Protein AF-A0A2V7XDQ6-F1 (afdb_monomer_lite)

Secondary structure (DSSP, 8-state):
-PPPEEEEETTEEEEEEET--PPTT-PPPPPPTTEEEEEEE--TTEEEEEEEESS--EEEEEEETTEEEEEEE------------S-PPPPP---------PPP-----PPPPPPPPP----------------------------------------------------------------------------EE--SSSHHHHHTTTSPPPSS----------TTS--------SEEETTEEEEEEEEEEEEEEEE--SSSSS-EEEEEEEEEEEEEEE-TTTSTTT-EEEEEE--BEEES-S-SGGGSPBEEEEEEEEEEETTTEEEEEEEEEEEESS-GGGT-TT-----S---EEEEEEEEEEEEE-SSSEEEEEEEEEEEEEE-TT-SS--EEEEEEEEEEEEEEETTEEEEEEEEEEEEPPPSS-GGG-EEEEEEEEEEEEEEETTEEEEEEEEEEEEE-TTPPTT-SEEEEEEEEEEEEEEEETTEEE--EEEEEEEE--STT-SEEEEEEEE-EEEEEEGGGEEEEEEEEEEEEEEEEEPTT-SSEEEEEEEEEEEEEEEEEETTEEEEEEEEEEEEEESSTTT-EEEEEEEEEEEEES-SS-TT-----

Structure (mmCIF, N/CA/C/O backbone):
data_AF-A0A2V7XDQ6-F1
#
_entry.id   AF-A0A2V7XDQ6-F1
#
loop_
_atom_site.group_PDB
_atom_site.id
_atom_site.type_symbol
_atom_site.label_atom_id
_atom_site.label_alt_id
_atom_site.label_comp_id
_atom_site.label_asym_id
_atom_site.label_entity_id
_atom_site.label_seq_id
_atom_site.pdbx_PDB_ins_code
_atom_site.Cartn_x
_atom_site.Cartn_y
_atom_site.Cartn_z
_atom_site.occupancy
_atom_site.B_iso_or_equiv
_atom_site.auth_seq_id
_atom_site.auth_comp_id
_atom_site.auth_asym_id
_atom_site.auth_atom_id
_atom_site.pdbx_PDB_model_num
ATOM 1 N N . PRO A 1 1 ? -49.360 5.077 30.396 1.00 65.75 1 PRO A N 1
ATOM 2 C CA . PRO A 1 1 ? -48.211 4.943 31.321 1.00 65.75 1 PRO A CA 1
ATOM 3 C C . PRO A 1 1 ? -47.723 6.312 31.813 1.00 65.75 1 PRO A C 1
ATOM 5 O O . PRO A 1 1 ? -47.630 7.246 31.022 1.00 65.75 1 PRO A O 1
ATOM 8 N N . THR A 1 2 ? -47.423 6.435 33.104 1.00 77.88 2 THR A N 1
ATOM 9 C CA . THR A 1 2 ? -46.749 7.624 33.648 1.00 77.88 2 THR A CA 1
ATOM 10 C C . THR A 1 2 ? -45.331 7.703 33.061 1.00 77.88 2 THR A C 1
ATOM 12 O O . THR A 1 2 ? -44.675 6.660 32.987 1.00 77.88 2 THR A O 1
ATOM 15 N N . PRO A 1 3 ? -44.841 8.877 32.620 1.00 84.81 3 PRO A N 1
ATOM 16 C CA . PRO A 1 3 ? -43.465 9.006 32.151 1.00 84.81 3 PRO A CA 1
ATOM 17 C C . PRO A 1 3 ? -42.474 8.685 33.275 1.00 84.81 3 PRO A C 1
ATOM 19 O O . PRO A 1 3 ? -42.760 8.890 34.459 1.00 84.81 3 PRO A O 1
ATOM 22 N N . ALA A 1 4 ? -41.304 8.177 32.895 1.00 86.00 4 ALA A N 1
ATOM 23 C CA . ALA A 1 4 ? -40.208 7.988 33.834 1.00 86.00 4 ALA A CA 1
ATOM 24 C C . ALA A 1 4 ? -39.554 9.340 34.150 1.00 86.00 4 ALA A C 1
ATOM 26 O O . ALA A 1 4 ? -39.622 10.274 33.349 1.00 86.00 4 ALA A O 1
ATOM 27 N N . ARG A 1 5 ? -38.899 9.456 35.309 1.00 89.44 5 ARG A N 1
ATOM 28 C CA . ARG A 1 5 ? -38.164 10.676 35.681 1.00 89.44 5 ARG A CA 1
ATOM 29 C C . ARG A 1 5 ? -36.817 10.349 36.310 1.00 89.44 5 ARG A C 1
ATOM 31 O O . ARG A 1 5 ? -36.687 9.339 36.997 1.00 89.44 5 ARG A O 1
ATOM 38 N N . VAL A 1 6 ? -35.833 11.217 36.088 1.00 90.12 6 VAL A N 1
ATOM 39 C CA . VAL A 1 6 ? -34.512 11.145 36.724 1.00 90.12 6 VAL A CA 1
ATOM 40 C C . VAL A 1 6 ? -34.361 12.330 37.673 1.00 90.12 6 VAL A C 1
ATOM 42 O O . VAL A 1 6 ? -34.533 13.481 37.283 1.00 90.12 6 VAL A O 1
ATOM 45 N N . GLU A 1 7 ? -34.036 12.040 38.926 1.00 91.75 7 GLU A N 1
ATOM 46 C CA . GLU A 1 7 ? -33.748 13.016 39.975 1.00 91.75 7 GLU A CA 1
ATOM 47 C C . GLU A 1 7 ? -32.233 12.992 40.251 1.00 91.75 7 GLU A C 1
ATOM 49 O O . GLU A 1 7 ? -31.678 11.942 40.575 1.00 91.75 7 GLU A O 1
ATOM 54 N N . ARG A 1 8 ? -31.531 14.126 40.107 1.00 88.00 8 ARG A N 1
ATOM 55 C CA . ARG A 1 8 ? -30.073 14.219 40.343 1.00 88.00 8 ARG A CA 1
ATOM 56 C C . ARG A 1 8 ? -29.788 14.774 41.736 1.00 88.00 8 ARG A C 1
ATOM 58 O O . ARG A 1 8 ? -30.203 15.883 42.052 1.00 88.00 8 ARG A O 1
ATOM 65 N N . SER A 1 9 ? -29.016 14.037 42.532 1.00 88.62 9 SER A N 1
ATOM 66 C CA . SER A 1 9 ? -28.544 14.445 43.858 1.00 88.62 9 SER A CA 1
ATOM 67 C C . SER A 1 9 ? -27.022 14.295 43.944 1.00 88.62 9 SER A C 1
ATOM 69 O O . SER A 1 9 ? -26.481 13.245 44.294 1.00 88.62 9 SER A O 1
ATOM 71 N N . GLY A 1 10 ? -26.299 15.347 43.548 1.00 90.44 10 GLY A N 1
ATOM 72 C CA . GLY A 1 10 ? -24.833 15.365 43.526 1.00 90.44 10 GLY A CA 1
ATOM 73 C C . GLY A 1 10 ? -24.235 14.335 42.559 1.00 90.44 10 GLY A C 1
ATOM 74 O O . GLY A 1 10 ? -24.161 14.585 41.356 1.00 90.44 10 GLY A O 1
ATOM 75 N N . ARG A 1 11 ? -23.786 13.191 43.098 1.00 90.94 11 ARG A N 1
ATOM 76 C CA . ARG A 1 11 ? -23.271 12.044 42.322 1.00 90.94 11 ARG A CA 1
ATOM 77 C C . ARG A 1 11 ? -24.310 10.944 42.077 1.00 90.94 11 ARG A C 1
ATOM 79 O O . ARG A 1 11 ? -24.023 10.028 41.319 1.00 90.94 11 ARG A O 1
ATOM 86 N N . ASP A 1 12 ? -25.478 11.003 42.710 1.00 92.06 12 ASP A N 1
ATOM 87 C CA . ASP A 1 12 ? -26.557 10.038 42.495 1.00 92.06 12 ASP A CA 1
ATOM 88 C C . ASP A 1 12 ? -27.507 10.518 41.386 1.00 92.06 12 ASP A C 1
ATOM 90 O O . ASP A 1 12 ? -28.007 11.644 41.433 1.00 92.06 12 ASP A O 1
ATOM 94 N N . LEU A 1 13 ? -27.800 9.646 40.422 1.00 92.00 13 LEU A N 1
ATOM 95 C CA . LEU A 1 13 ? -28.956 9.738 39.532 1.00 92.00 13 LEU A CA 1
ATOM 96 C C . LEU A 1 13 ? -29.995 8.716 40.006 1.00 92.00 13 LEU A C 1
ATOM 98 O O . LEU A 1 13 ? -29.758 7.509 39.957 1.00 92.00 13 LEU A O 1
ATOM 102 N N . LEU A 1 14 ? -31.141 9.191 40.489 1.00 93.00 14 LEU A N 1
ATOM 103 C CA . LEU A 1 14 ? -32.264 8.361 40.908 1.00 93.00 14 LEU A CA 1
ATOM 104 C C . LEU A 1 14 ? -33.310 8.327 39.793 1.00 93.00 14 LEU A C 1
ATOM 106 O O . LEU A 1 14 ? -34.072 9.269 39.592 1.00 93.00 14 LEU A O 1
ATOM 110 N N . LEU A 1 15 ? -33.336 7.219 39.069 1.00 92.44 15 LEU A N 1
ATOM 111 C CA . LEU A 1 15 ? -34.284 6.927 38.009 1.00 92.44 15 LEU A CA 1
ATOM 112 C C . LEU A 1 15 ? -35.535 6.266 38.608 1.00 92.44 15 LEU A C 1
ATOM 114 O O . LEU A 1 15 ? -35.462 5.170 39.165 1.00 92.44 15 LEU A O 1
ATOM 118 N N . VAL A 1 16 ? -36.683 6.933 38.496 1.00 92.94 16 VAL A N 1
ATOM 119 C CA . VAL A 1 16 ? -37.981 6.482 39.016 1.00 92.94 16 VAL A CA 1
ATOM 120 C C . VAL A 1 16 ? -38.856 5.996 37.859 1.00 92.94 16 VAL A C 1
ATOM 122 O O . VAL A 1 16 ? -39.081 6.729 36.893 1.00 92.94 16 VAL A O 1
ATOM 125 N N . LEU A 1 17 ? -39.362 4.766 37.980 1.00 91.88 17 LEU A N 1
ATOM 126 C CA . LEU A 1 17 ? -40.203 4.062 37.008 1.00 91.88 17 LEU A CA 1
ATOM 127 C C . LEU A 1 17 ? -41.603 3.819 37.607 1.00 91.88 17 LEU A C 1
ATOM 129 O O . LEU A 1 17 ? -41.818 2.788 38.254 1.00 91.88 17 LEU A O 1
ATOM 133 N N . PRO A 1 18 ? -42.566 4.748 37.443 1.00 90.62 18 PRO A N 1
ATOM 134 C CA . PRO A 1 18 ? -43.809 4.682 38.201 1.00 90.62 18 PRO A CA 1
ATOM 135 C C . PRO A 1 18 ? -44.689 3.499 37.778 1.00 90.62 18 PRO A C 1
ATOM 137 O O . PRO A 1 18 ? -44.958 3.306 36.592 1.00 90.62 18 PRO A O 1
ATOM 140 N N . GLY A 1 19 ? -45.147 2.708 38.749 1.00 89.62 19 GLY A N 1
ATOM 141 C CA . GLY A 1 19 ? -45.971 1.512 38.530 1.00 89.62 19 GLY A CA 1
ATOM 142 C C . GLY A 1 19 ? -45.249 0.303 37.913 1.00 89.62 19 GLY A C 1
ATOM 143 O O . GLY A 1 19 ? -45.883 -0.728 37.693 1.00 89.62 19 GLY A O 1
ATOM 144 N N . ALA A 1 20 ? -43.943 0.385 37.642 1.00 88.75 20 ALA A N 1
ATOM 145 C CA . ALA A 1 20 ? -43.138 -0.789 37.312 1.00 88.75 20 ALA A CA 1
ATOM 146 C C . ALA A 1 20 ? -42.675 -1.469 38.607 1.00 88.75 20 ALA A C 1
ATOM 148 O O . ALA A 1 20 ? -42.158 -0.787 39.482 1.00 88.75 20 ALA A O 1
ATOM 149 N N . HIS A 1 21 ? -42.781 -2.793 38.718 1.00 90.19 21 HIS A N 1
ATOM 150 C CA . HIS A 1 21 ? -42.222 -3.545 39.848 1.00 90.19 21 HIS A CA 1
ATOM 151 C C . HIS A 1 21 ? -41.147 -4.523 39.353 1.00 90.19 21 HIS A C 1
ATOM 153 O O . HIS A 1 21 ? -41.357 -5.193 38.334 1.00 90.19 21 HIS A O 1
ATOM 159 N N . PRO A 1 22 ? -39.982 -4.607 40.020 1.00 86.31 22 PRO A N 1
ATOM 160 C CA . PRO A 1 22 ? -38.901 -5.476 39.584 1.00 86.31 22 PRO A CA 1
ATOM 161 C C . PRO A 1 22 ? -39.259 -6.938 39.859 1.00 86.31 22 PRO A C 1
ATOM 163 O O . PRO A 1 22 ? -39.675 -7.296 40.960 1.00 86.31 22 PRO A O 1
ATOM 166 N N . ARG A 1 23 ? -39.085 -7.809 38.860 1.00 84.62 23 ARG A N 1
ATOM 167 C CA . ARG A 1 23 ? -39.307 -9.249 39.055 1.00 84.62 23 ARG A CA 1
ATOM 168 C C . ARG A 1 23 ? -38.237 -9.824 39.998 1.00 84.62 23 ARG A C 1
ATOM 170 O O . ARG A 1 23 ? -37.069 -9.447 39.866 1.00 84.62 23 ARG A O 1
ATOM 177 N N . PRO A 1 24 ? -38.585 -10.758 40.904 1.00 79.25 24 PRO A N 1
ATOM 178 C CA . PRO A 1 24 ? -37.594 -11.516 41.662 1.00 79.25 24 PRO A CA 1
ATOM 179 C C . PRO A 1 24 ? -36.562 -12.151 40.721 1.00 79.25 24 PRO A C 1
ATOM 181 O O . PRO A 1 24 ? -36.931 -12.729 39.701 1.00 79.25 24 PRO A O 1
ATOM 184 N N . GLY A 1 25 ? -35.275 -12.011 41.044 1.00 69.19 25 GLY A N 1
ATOM 185 C CA . GLY A 1 25 ? -34.180 -12.483 40.189 1.00 69.19 25 GLY A CA 1
ATOM 186 C C . GLY A 1 25 ? -33.769 -11.541 39.048 1.00 69.19 25 GLY A C 1
ATOM 187 O O . GLY A 1 25 ? -32.899 -11.914 38.266 1.00 69.19 25 GLY A O 1
ATOM 188 N N . LEU A 1 26 ? -34.327 -10.325 38.943 1.00 71.94 26 LEU A N 1
ATOM 189 C CA . LEU A 1 26 ? -33.816 -9.306 38.018 1.00 71.94 26 LEU A CA 1
ATOM 190 C C . LEU A 1 26 ? -32.411 -8.849 38.447 1.00 71.94 26 LEU A C 1
ATOM 192 O O . LEU A 1 26 ? -32.259 -7.994 39.320 1.00 71.94 26 LEU A O 1
ATOM 196 N N . LEU A 1 27 ? -31.385 -9.428 37.822 1.00 67.94 27 LEU A N 1
ATOM 197 C CA . LEU A 1 27 ? -29.998 -9.016 38.003 1.00 67.94 27 LEU A CA 1
ATOM 198 C C . LEU A 1 27 ? -29.767 -7.650 37.348 1.00 67.94 27 LEU A C 1
ATOM 200 O O . LEU A 1 27 ? -30.037 -7.458 36.163 1.00 67.94 27 LEU A O 1
ATOM 204 N N . LEU A 1 28 ? -29.231 -6.710 38.125 1.00 74.50 28 LEU A N 1
ATOM 205 C CA . LEU A 1 28 ? -28.617 -5.507 37.575 1.00 74.50 28 LEU A CA 1
ATOM 206 C C . LEU A 1 28 ? -27.275 -5.865 36.912 1.00 74.50 28 LEU A C 1
ATOM 208 O O . LEU A 1 28 ? -26.580 -6.755 37.410 1.00 74.50 28 LEU A O 1
ATOM 212 N N . PRO A 1 29 ? -26.871 -5.168 35.834 1.00 66.56 29 PRO A N 1
ATOM 213 C CA . PRO A 1 29 ? -25.519 -5.297 35.305 1.00 66.56 29 PRO A CA 1
ATOM 214 C C . PRO A 1 29 ? -24.495 -4.819 36.343 1.00 66.56 29 PRO A C 1
ATOM 216 O O . PRO A 1 29 ? -24.770 -3.915 37.138 1.00 66.56 29 PRO A O 1
ATOM 219 N N . PHE A 1 30 ? -23.295 -5.401 36.314 1.00 63.59 30 PHE A N 1
ATOM 220 C CA . PHE A 1 30 ? -22.180 -4.905 37.119 1.00 63.59 30 PHE A CA 1
ATOM 221 C C . PHE A 1 30 ? -21.842 -3.451 36.732 1.00 63.59 30 PHE A C 1
ATOM 223 O O . PHE A 1 30 ? -21.926 -3.114 35.546 1.00 63.59 30 PHE A O 1
ATOM 230 N N . PRO A 1 31 ? -21.458 -2.586 37.692 1.00 72.94 31 PRO A N 1
ATOM 231 C CA . PRO A 1 31 ? -21.090 -1.208 37.389 1.00 72.94 31 PRO A CA 1
ATOM 232 C C . PRO A 1 31 ? -19.924 -1.132 36.394 1.00 72.94 31 PRO A C 1
ATOM 234 O O . PRO A 1 31 ? -18.940 -1.863 36.512 1.00 72.94 31 PRO A O 1
ATOM 237 N N . ASN A 1 32 ? -20.043 -0.243 35.409 1.00 62.44 32 ASN A N 1
ATOM 238 C CA . ASN A 1 32 ? -19.003 0.058 34.429 1.00 62.44 32 ASN A CA 1
ATOM 239 C C . ASN A 1 32 ? -18.241 1.341 34.810 1.00 62.44 32 ASN A C 1
ATOM 241 O O . ASN A 1 32 ? -18.653 2.083 35.697 1.00 62.44 32 ASN A O 1
ATOM 245 N N . ALA A 1 33 ? -17.119 1.612 34.137 1.00 51.97 33 ALA A N 1
ATOM 246 C CA . ALA A 1 33 ? -16.275 2.773 34.432 1.00 51.97 33 ALA A CA 1
ATOM 247 C C . ALA A 1 33 ? -17.074 4.094 34.398 1.00 51.97 33 ALA A C 1
ATOM 249 O O . ALA A 1 33 ? -17.669 4.437 33.375 1.00 51.97 33 ALA A O 1
ATOM 250 N N . GLY A 1 34 ? -17.073 4.838 35.510 1.00 70.81 34 GLY A N 1
ATOM 251 C CA . GLY A 1 34 ? -17.897 6.030 35.720 1.00 70.81 34 GLY A CA 1
ATOM 252 C C . GLY A 1 34 ? -19.075 5.815 36.680 1.00 70.81 34 GLY A C 1
ATOM 253 O O . GLY A 1 34 ? -19.569 6.798 37.240 1.00 70.81 34 GLY A O 1
ATOM 254 N N . VAL A 1 35 ? -19.505 4.566 36.905 1.00 81.44 35 VAL A N 1
ATOM 255 C CA . VAL A 1 35 ? -20.554 4.176 37.859 1.00 81.44 35 VAL A CA 1
ATOM 256 C C . VAL A 1 35 ? -19.917 3.426 39.033 1.00 81.44 35 VAL A C 1
ATOM 258 O O . VAL A 1 35 ? -19.422 2.314 38.884 1.00 81.44 35 VAL A O 1
ATOM 261 N N . ALA A 1 36 ? -19.984 4.017 40.224 1.00 83.88 36 ALA A N 1
ATOM 262 C CA . ALA A 1 36 ? -19.455 3.450 41.463 1.00 83.88 36 ALA A CA 1
ATOM 263 C C . ALA A 1 36 ? -20.393 2.404 42.099 1.00 83.88 36 ALA A C 1
ATOM 265 O O . ALA A 1 36 ? -19.946 1.482 42.776 1.00 83.88 36 ALA A O 1
ATOM 266 N N . GLU A 1 37 ? -21.709 2.578 41.947 1.00 90.8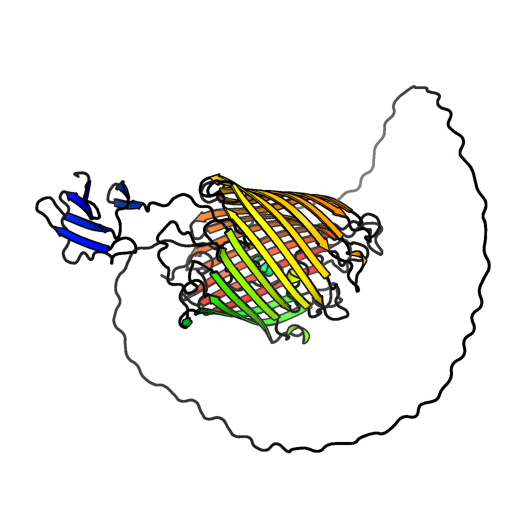1 37 GLU A N 1
ATOM 267 C CA . GLU A 1 37 ? -22.734 1.781 42.634 1.00 90.81 37 GLU A CA 1
ATOM 268 C C . GLU A 1 37 ? -24.016 1.789 41.787 1.00 90.81 37 GLU A C 1
ATOM 270 O O . GLU A 1 37 ? -24.484 2.856 41.384 1.00 90.81 37 GLU A O 1
ATOM 275 N N . LEU A 1 38 ? -24.613 0.622 41.542 1.00 90.44 38 LEU A N 1
ATOM 276 C CA . LEU A 1 38 ? -25.916 0.503 40.885 1.00 90.44 38 LEU A CA 1
ATOM 277 C C . LEU A 1 38 ? -26.843 -0.286 41.811 1.00 90.44 38 LEU A C 1
ATOM 279 O O . LEU A 1 38 ? -26.568 -1.443 42.119 1.00 90.44 38 LEU A O 1
ATOM 283 N N . THR A 1 39 ? -27.923 0.335 42.292 1.00 93.56 39 THR A N 1
ATOM 284 C CA . THR A 1 39 ? -28.882 -0.328 43.193 1.00 93.56 39 THR A CA 1
ATOM 285 C C . THR A 1 39 ? -30.319 -0.150 42.726 1.00 93.56 39 THR A C 1
ATOM 287 O O . THR A 1 39 ? -30.737 0.928 42.311 1.00 93.56 39 THR A O 1
ATOM 290 N N . LEU A 1 40 ? -31.090 -1.230 42.813 1.00 93.44 40 LEU A N 1
ATOM 291 C CA . LEU A 1 40 ? -32.503 -1.294 42.461 1.00 93.44 40 LEU A CA 1
ATOM 292 C C . LEU A 1 40 ? -33.302 -1.497 43.746 1.00 93.44 40 LEU A C 1
ATOM 294 O O . LEU A 1 40 ? -33.025 -2.416 44.516 1.00 93.44 40 LEU A O 1
ATOM 298 N N . LYS A 1 41 ? -34.286 -0.632 43.982 1.00 93.19 41 LYS A N 1
ATOM 299 C CA . LYS A 1 41 ? -35.224 -0.741 45.100 1.00 93.19 41 LYS A CA 1
ATOM 300 C C . LYS A 1 41 ? -36.643 -0.713 44.561 1.00 93.19 41 LYS A C 1
ATOM 302 O O . LYS A 1 41 ? -36.995 0.182 43.795 1.00 93.19 41 LYS A O 1
ATOM 307 N N . ASP A 1 42 ? -37.454 -1.676 44.978 1.00 93.19 42 ASP A N 1
ATOM 308 C CA . ASP A 1 42 ? -38.897 -1.569 44.801 1.00 93.19 42 ASP A CA 1
ATOM 309 C C . ASP A 1 42 ? -39.470 -0.529 45.779 1.00 93.19 42 ASP A C 1
ATOM 311 O O . ASP A 1 42 ? -38.898 -0.276 46.846 1.00 93.19 42 ASP A O 1
ATOM 315 N N . SER A 1 43 ? -40.579 0.111 45.418 1.00 90.00 43 SER A N 1
ATOM 316 C CA . SER A 1 43 ? -41.243 1.101 46.268 1.00 90.00 43 SER A CA 1
ATOM 317 C C . SER A 1 43 ? -42.744 1.162 45.985 1.00 90.00 43 SER A C 1
ATOM 319 O O . SER A 1 43 ? -43.212 0.698 44.950 1.00 90.00 43 SER A O 1
ATOM 321 N N . ARG A 1 44 ? -43.516 1.789 46.883 1.00 88.50 44 ARG A N 1
ATOM 322 C CA . ARG A 1 44 ? -44.976 1.952 46.717 1.00 88.50 44 ARG A CA 1
ATOM 323 C C . ARG A 1 44 ? -45.380 2.761 45.477 1.00 88.50 44 ARG A C 1
ATOM 325 O O . ARG A 1 44 ? -46.536 2.704 45.081 1.00 88.50 44 ARG A O 1
ATOM 332 N N . GLU A 1 45 ? -44.451 3.508 44.885 1.00 87.81 45 GLU A N 1
ATOM 333 C CA . GLU A 1 45 ? -44.661 4.256 43.640 1.00 87.81 45 GLU A CA 1
ATOM 334 C C . GLU A 1 45 ? -44.213 3.471 42.393 1.00 87.81 45 GLU A C 1
ATOM 336 O O . GLU A 1 45 ? -44.475 3.910 41.277 1.00 87.81 45 GLU A O 1
ATOM 341 N N . GLY A 1 46 ? -43.536 2.331 42.565 1.00 91.94 46 GLY A N 1
ATOM 342 C CA . GLY A 1 46 ? -42.821 1.587 41.525 1.00 91.94 46 GLY A CA 1
ATOM 343 C C . GLY A 1 46 ? -41.304 1.548 41.754 1.00 91.94 46 GLY A C 1
ATOM 344 O O . GLY A 1 46 ? -40.786 2.002 42.780 1.00 91.94 46 GLY A O 1
ATOM 345 N N . ALA A 1 47 ? -40.581 0.995 40.788 1.00 92.75 47 ALA A N 1
ATOM 346 C CA . ALA A 1 47 ? -39.155 0.728 40.861 1.00 92.75 47 ALA A CA 1
ATOM 347 C C . ALA A 1 47 ? -38.323 2.018 40.850 1.00 92.75 47 ALA A C 1
ATOM 349 O O . ALA A 1 47 ? -38.586 2.962 40.100 1.00 92.75 47 ALA A O 1
ATOM 350 N N . ARG A 1 48 ? -37.266 2.033 41.663 1.00 93.75 48 ARG A N 1
ATOM 351 C CA . ARG A 1 48 ? -36.274 3.106 41.721 1.00 93.75 48 ARG A CA 1
ATOM 352 C C . ARG A 1 48 ? -34.879 2.524 41.505 1.00 93.75 48 ARG A C 1
ATOM 354 O O . ARG A 1 48 ? -34.421 1.701 42.298 1.00 93.75 48 ARG A O 1
ATOM 361 N N . ILE A 1 49 ? -34.210 2.954 40.440 1.00 93.38 49 ILE A N 1
ATOM 362 C CA . ILE A 1 49 ? -32.822 2.601 40.124 1.00 93.38 49 ILE A CA 1
ATOM 363 C C . ILE A 1 49 ? -31.944 3.787 40.521 1.00 93.38 49 ILE A C 1
ATOM 365 O O . ILE A 1 49 ? -32.077 4.878 39.975 1.00 93.38 49 ILE A O 1
ATOM 369 N N . ARG A 1 50 ? -31.043 3.586 41.479 1.00 94.12 50 ARG A N 1
ATOM 370 C CA . ARG A 1 50 ? -30.013 4.554 41.861 1.00 94.12 50 ARG A CA 1
ATOM 371 C C . ARG A 1 50 ? -28.722 4.202 41.130 1.00 94.12 50 ARG A C 1
ATOM 373 O O . ARG A 1 50 ? -28.155 3.137 41.366 1.00 94.12 50 ARG A O 1
ATOM 380 N N . ILE A 1 51 ? -28.258 5.121 40.292 1.00 92.44 51 ILE A N 1
ATOM 381 C CA . ILE A 1 51 ? -26.966 5.079 39.607 1.00 92.44 51 ILE A CA 1
ATOM 382 C C . ILE A 1 51 ? -26.053 6.083 40.312 1.00 92.44 51 ILE A C 1
ATOM 384 O O . ILE A 1 51 ? -26.263 7.291 40.213 1.00 92.44 51 ILE A O 1
ATOM 388 N N . ARG A 1 52 ? -25.061 5.607 41.062 1.00 92.25 52 ARG A N 1
ATOM 389 C CA . ARG A 1 52 ? -24.076 6.463 41.729 1.00 92.25 52 ARG A CA 1
ATOM 390 C C . ARG A 1 52 ? -22.847 6.587 40.851 1.00 92.25 52 ARG A C 1
ATOM 392 O O . ARG A 1 52 ? -22.253 5.579 40.484 1.00 92.25 52 ARG A O 1
ATOM 399 N N . LEU A 1 53 ? -22.445 7.811 40.551 1.00 89.44 53 LEU A N 1
ATOM 400 C CA . LEU A 1 53 ? -21.325 8.099 39.666 1.00 89.44 53 LEU A CA 1
ATOM 401 C C . LEU A 1 53 ? -20.030 8.335 40.451 1.00 89.44 53 LEU A C 1
ATOM 403 O O . LEU A 1 53 ? -20.050 8.884 41.557 1.00 89.44 53 LEU A O 1
ATOM 407 N N . ASP A 1 54 ? -18.889 7.988 39.855 1.00 83.31 54 ASP A N 1
ATOM 408 C CA . ASP A 1 54 ? -17.563 8.262 40.434 1.00 83.31 54 ASP A CA 1
ATOM 409 C C . ASP A 1 54 ? -17.336 9.768 40.631 1.00 83.31 54 ASP A C 1
ATOM 411 O O . ASP A 1 54 ? -16.794 10.216 41.642 1.00 83.31 54 ASP A O 1
ATOM 415 N N . LYS A 1 55 ? -17.821 10.566 39.678 1.00 85.12 55 LYS A N 1
ATOM 416 C CA . LYS A 1 55 ? -17.782 12.033 39.632 1.00 85.12 55 LYS A CA 1
ATOM 417 C C . LYS A 1 55 ? -19.136 12.553 39.128 1.00 85.12 55 LYS A C 1
ATOM 419 O O . LYS A 1 55 ? -19.802 11.833 38.390 1.00 85.12 55 LYS A O 1
ATOM 424 N N . PRO A 1 56 ? -19.575 13.769 39.503 1.00 79.25 56 PRO A N 1
ATOM 425 C CA . PRO A 1 56 ? -20.794 14.337 38.937 1.00 79.25 56 PRO A CA 1
ATOM 426 C C . PRO A 1 56 ? -20.610 14.529 37.425 1.00 79.25 56 PRO A C 1
ATOM 428 O O . PRO A 1 56 ? -19.721 15.260 36.996 1.00 79.25 56 PRO A O 1
ATOM 431 N N . LEU A 1 57 ? -21.448 13.860 36.637 1.00 80.00 57 LEU A N 1
ATOM 432 C CA . LEU A 1 57 ? -21.529 13.983 35.181 1.00 80.00 57 LEU A CA 1
ATOM 433 C C . LEU A 1 57 ? -22.944 14.391 34.783 1.00 80.00 57 LEU A C 1
ATOM 435 O O . LEU A 1 57 ? -23.885 14.212 35.565 1.00 80.00 57 LEU A O 1
ATOM 439 N N . ASP A 1 58 ? -23.079 14.957 33.592 1.00 79.44 58 ASP A N 1
ATOM 440 C CA . ASP A 1 58 ? -24.374 15.321 33.028 1.00 79.44 58 ASP A CA 1
ATOM 441 C C . ASP A 1 58 ? -25.000 14.112 32.323 1.00 79.44 58 ASP A C 1
ATOM 443 O O . ASP A 1 58 ? -24.376 13.055 32.206 1.00 79.44 58 ASP A O 1
ATOM 447 N N . TYR A 1 59 ? -26.270 14.207 31.935 1.00 81.56 59 TYR A N 1
ATOM 448 C CA . TYR A 1 59 ? -26.993 13.068 31.376 1.00 81.56 59 TYR A CA 1
ATOM 449 C C . TYR A 1 59 ? -28.111 13.500 30.427 1.00 81.56 59 TYR A C 1
ATOM 451 O O . TYR A 1 59 ? -28.701 14.568 30.581 1.00 81.56 59 TYR A O 1
ATOM 459 N N . GLU A 1 60 ? -28.430 12.622 29.482 1.00 82.75 60 GLU A N 1
ATOM 460 C CA . GLU A 1 60 ? -29.593 12.702 28.605 1.00 82.75 60 GLU A CA 1
ATOM 461 C C . GLU A 1 60 ? -30.543 11.539 28.935 1.00 82.75 60 GLU A C 1
ATOM 463 O O . GLU A 1 60 ? -30.107 10.396 29.074 1.00 82.75 60 GLU A O 1
ATOM 468 N N . LEU A 1 61 ? -31.842 11.819 29.071 1.00 80.12 61 LEU A N 1
ATOM 469 C CA . LEU A 1 61 ? -32.893 10.809 29.217 1.00 80.12 61 LEU A CA 1
ATOM 470 C C . LEU A 1 61 ? -33.678 10.729 27.905 1.00 80.12 61 LEU A C 1
ATOM 472 O O . LEU A 1 61 ? -34.281 11.721 27.498 1.00 80.12 61 LEU A O 1
ATOM 476 N N . ARG A 1 62 ? -33.734 9.546 27.287 1.00 82.06 62 ARG A N 1
ATOM 477 C CA . ARG A 1 62 ? -34.665 9.250 26.187 1.00 82.06 62 ARG A CA 1
ATOM 478 C C . ARG A 1 62 ? -35.668 8.193 26.626 1.00 82.06 62 ARG A C 1
ATOM 480 O O . ARG A 1 62 ? -35.313 7.227 27.302 1.00 82.06 62 ARG A O 1
ATOM 487 N N . GLN A 1 63 ? -36.927 8.381 26.238 1.00 80.06 63 GLN A N 1
ATOM 488 C CA . GLN A 1 63 ? -38.012 7.442 26.505 1.00 80.06 63 GLN A CA 1
ATOM 489 C C . GLN A 1 63 ? -38.782 7.171 25.210 1.00 80.06 63 GLN A C 1
ATOM 491 O O . GLN A 1 63 ? -39.327 8.082 24.593 1.00 80.06 63 GLN A O 1
ATOM 496 N N . GLU A 1 64 ? -38.830 5.901 24.830 1.00 78.56 64 GLU A N 1
ATOM 497 C CA . GLU A 1 64 ? -39.489 5.364 23.641 1.00 78.56 64 GLU A CA 1
ATOM 498 C C . GLU A 1 64 ? -40.553 4.326 24.070 1.00 78.56 64 GLU A C 1
ATOM 500 O O . GLU A 1 64 ? -40.602 3.919 25.238 1.00 78.56 64 GLU A O 1
ATOM 505 N N . PRO A 1 65 ? -41.451 3.872 23.176 1.00 72.31 65 PRO A N 1
ATOM 506 C CA . PRO A 1 65 ? -42.447 2.856 23.515 1.00 72.31 65 PRO A CA 1
ATOM 507 C C . PRO A 1 65 ? -41.810 1.506 23.901 1.00 72.31 65 PRO A C 1
ATOM 509 O O . PRO A 1 65 ? -41.469 0.692 23.052 1.00 72.31 65 PRO A O 1
ATOM 512 N N . GLY A 1 66 ? -41.668 1.261 25.207 1.00 64.44 66 GLY A N 1
ATOM 513 C CA . GLY A 1 66 ? -41.098 0.025 25.763 1.00 64.44 66 GLY A CA 1
ATOM 514 C C . GLY A 1 66 ? -39.584 0.053 26.011 1.00 64.44 66 GLY A C 1
ATOM 515 O O . GLY A 1 66 ? -39.069 -0.878 26.627 1.00 64.44 66 GLY A O 1
ATOM 516 N N . LEU A 1 67 ? -38.886 1.122 25.615 1.00 64.44 67 LEU A N 1
ATOM 517 C CA . LEU A 1 67 ? -37.453 1.323 25.849 1.00 64.44 67 LEU A CA 1
ATOM 518 C C . LEU A 1 67 ? -37.206 2.677 26.523 1.00 64.44 67 LEU A C 1
ATOM 520 O O . LEU A 1 67 ? -37.895 3.660 26.270 1.00 64.44 67 LEU A O 1
ATOM 524 N N . MET A 1 68 ? -36.205 2.747 27.392 1.00 69.75 68 MET A N 1
ATOM 525 C CA . MET A 1 68 ? -35.781 3.997 28.008 1.00 69.75 68 MET A CA 1
ATOM 526 C C . MET A 1 68 ? -34.290 3.920 28.319 1.00 69.75 68 MET A C 1
ATOM 528 O O . MET A 1 68 ? -33.825 2.935 28.894 1.00 69.75 68 MET A O 1
ATOM 532 N N . SER A 1 69 ? -33.554 4.963 27.952 1.00 74.75 69 SER A N 1
ATOM 533 C CA . SER A 1 69 ? -32.108 5.057 28.120 1.00 74.75 69 SER A CA 1
ATOM 534 C C . SER A 1 69 ? -31.728 6.322 28.887 1.00 74.75 69 SER A C 1
ATOM 536 O O . SER A 1 69 ? -32.261 7.406 28.652 1.00 74.75 69 SER A O 1
ATOM 538 N N . VAL A 1 70 ? -30.792 6.167 29.826 1.00 76.81 70 VAL A N 1
ATOM 539 C CA . VAL A 1 70 ? -30.114 7.275 30.506 1.00 76.81 70 VAL A CA 1
ATOM 540 C C . VAL A 1 70 ? -28.667 7.261 30.034 1.00 76.81 70 VAL A C 1
ATOM 542 O O . VAL A 1 70 ? -27.877 6.416 30.456 1.00 76.81 70 VAL A O 1
ATOM 545 N N . THR A 1 71 ? -28.329 8.175 29.132 1.00 74.50 71 THR A N 1
ATOM 546 C CA . THR A 1 71 ? -26.972 8.335 28.606 1.00 74.50 71 THR A CA 1
ATOM 547 C C . THR A 1 71 ? -26.220 9.298 29.510 1.00 74.50 71 THR A C 1
ATOM 549 O O . THR A 1 71 ? -26.540 10.482 29.551 1.00 74.50 71 THR A O 1
ATOM 552 N N . ILE A 1 72 ? -25.222 8.808 30.244 1.00 76.94 72 ILE A N 1
ATOM 553 C CA . ILE A 1 72 ? -24.349 9.655 31.067 1.00 76.94 72 ILE A CA 1
ATOM 554 C C . ILE A 1 72 ? -23.297 10.284 30.148 1.00 76.94 72 ILE A C 1
ATOM 556 O O . ILE A 1 72 ? -22.534 9.571 29.496 1.00 76.94 72 ILE A O 1
ATOM 560 N N . VAL A 1 73 ? -23.262 11.613 30.092 1.00 64.75 73 VAL A N 1
ATOM 561 C CA . VAL A 1 73 ? -22.390 12.391 29.208 1.00 64.75 73 VAL A CA 1
ATOM 562 C C . VAL A 1 73 ? -21.132 12.809 29.981 1.00 64.75 73 VAL A C 1
ATOM 564 O O . VAL A 1 73 ? -21.231 13.567 30.952 1.00 64.75 73 VAL A O 1
ATOM 567 N N . PRO A 1 74 ? -19.931 12.335 29.599 1.00 45.84 74 PRO A N 1
ATOM 568 C CA . PRO A 1 74 ? -18.698 12.784 30.227 1.00 45.84 74 PRO A CA 1
ATOM 569 C C . PRO A 1 74 ? -18.397 14.240 29.843 1.00 45.84 74 PRO A C 1
ATOM 571 O O . PRO A 1 74 ? -18.350 14.582 28.665 1.00 45.84 74 PRO A O 1
ATOM 574 N N . TRP A 1 75 ? -18.111 15.094 30.832 1.00 31.39 75 TRP A N 1
ATOM 575 C CA . TRP A 1 75 ? -17.489 16.396 30.568 1.00 31.39 75 TRP A CA 1
ATOM 576 C C . TRP A 1 75 ? -16.111 16.159 29.940 1.00 31.39 75 TRP A C 1
ATOM 578 O O . TRP A 1 75 ? -15.204 15.649 30.607 1.00 31.39 75 TRP A O 1
ATOM 588 N N . ALA A 1 76 ? -15.938 16.590 28.691 1.00 28.06 76 ALA A N 1
ATOM 589 C CA . ALA A 1 76 ? -14.659 16.631 27.992 1.00 28.06 76 ALA A CA 1
ATOM 590 C C . ALA A 1 76 ? -14.541 17.947 27.195 1.00 28.06 76 ALA A C 1
ATOM 592 O O . ALA A 1 76 ? -15.458 18.279 26.444 1.00 28.06 76 ALA A O 1
ATOM 593 N N . PRO A 1 77 ? -13.446 18.718 27.333 1.00 24.92 77 PRO A N 1
ATOM 594 C CA . PRO A 1 77 ? -13.144 19.789 26.391 1.00 24.92 77 PRO A CA 1
ATOM 595 C C . PRO A 1 77 ? -12.704 19.181 25.052 1.00 24.92 77 PRO A C 1
ATOM 597 O O . PRO A 1 77 ? -11.901 18.247 25.042 1.00 24.92 77 PRO A O 1
ATOM 600 N N . VAL A 1 78 ? -13.197 19.730 23.939 1.00 26.11 78 VAL A N 1
ATOM 601 C CA . VAL A 1 78 ? -12.841 19.290 22.578 1.00 26.11 78 VAL A CA 1
ATOM 602 C C . VAL A 1 78 ? -11.319 19.292 22.397 1.00 26.11 78 VAL A C 1
ATOM 604 O O . VAL A 1 78 ? -10.654 20.290 22.689 1.00 26.11 78 VAL A O 1
ATOM 607 N N . ARG A 1 79 ? -10.772 18.162 21.940 1.00 24.72 79 ARG A N 1
ATOM 608 C CA . ARG A 1 79 ? -9.365 17.990 21.562 1.00 24.72 79 ARG A CA 1
ATOM 609 C C . ARG A 1 79 ? -9.264 17.049 20.371 1.00 24.72 79 ARG A C 1
ATOM 611 O O . ARG A 1 79 ? -9.961 16.042 20.319 1.00 24.72 79 ARG A O 1
ATOM 618 N N . ASP A 1 80 ? -8.381 17.415 19.456 1.00 28.31 80 ASP A N 1
ATOM 619 C CA . ASP A 1 80 ? -8.279 16.868 18.106 1.00 28.31 80 ASP A CA 1
ATOM 620 C C . ASP A 1 80 ? -7.082 15.906 17.959 1.00 28.31 80 ASP A C 1
ATOM 622 O O . ASP A 1 80 ? -6.069 16.043 18.656 1.00 28.31 80 ASP A O 1
ATOM 626 N N . LEU A 1 81 ? -7.213 14.911 17.077 1.00 25.91 81 LEU A N 1
ATOM 627 C CA . LEU A 1 81 ? -6.303 13.768 16.952 1.00 25.91 81 LEU A CA 1
ATOM 628 C C . LEU A 1 81 ? -6.017 13.438 15.482 1.00 25.91 81 LEU A C 1
ATOM 630 O O . LEU A 1 81 ? -6.713 12.647 14.852 1.00 25.91 81 LEU A O 1
ATOM 634 N N . SER A 1 82 ? -4.926 13.989 14.954 1.00 25.95 82 SER A N 1
ATOM 635 C CA . SER A 1 82 ? -4.492 13.765 13.572 1.00 25.95 82 SER A CA 1
ATOM 636 C C . SER A 1 82 ? -3.153 13.027 13.505 1.00 25.95 82 SER A C 1
ATOM 638 O O . SER A 1 82 ? -2.120 13.564 13.922 1.00 25.95 82 SER A O 1
ATOM 640 N N . ALA A 1 83 ? -3.166 11.810 12.961 1.00 24.52 83 ALA A N 1
ATOM 641 C CA . ALA A 1 83 ? -2.001 11.063 12.483 1.00 24.52 83 ALA A CA 1
ATOM 642 C C . ALA A 1 83 ? -2.077 10.940 10.952 1.00 24.52 83 ALA A C 1
ATOM 644 O O . ALA A 1 83 ? -3.179 10.919 10.402 1.00 24.52 83 ALA A O 1
ATOM 645 N N . LYS A 1 84 ? -0.938 10.786 10.257 1.00 25.67 84 LYS A N 1
ATOM 646 C CA . LYS A 1 84 ? -0.990 10.088 8.961 1.00 25.67 84 LYS A CA 1
ATOM 647 C C . LYS A 1 84 ? -1.505 8.681 9.227 1.00 25.67 84 LYS A C 1
ATOM 649 O O . LYS A 1 84 ? -1.042 8.069 10.183 1.00 25.67 84 LYS A O 1
ATOM 654 N N . VAL A 1 85 ? -2.434 8.224 8.391 1.00 26.70 85 VAL A N 1
ATOM 655 C CA . VAL A 1 85 ? -3.144 6.963 8.595 1.00 26.70 85 VAL A CA 1
ATOM 656 C C . VAL A 1 85 ? -2.879 5.986 7.446 1.00 26.70 85 VAL A C 1
ATOM 658 O O . VAL A 1 85 ? -3.324 6.211 6.321 1.00 26.70 85 VAL A O 1
ATOM 661 N N . LEU A 1 86 ? -2.183 4.891 7.755 1.00 27.27 86 LEU A N 1
ATOM 662 C CA . LEU A 1 86 ? -2.112 3.604 7.048 1.00 27.27 86 LEU A CA 1
ATOM 663 C C . LEU A 1 86 ? -3.419 2.786 7.185 1.00 27.27 86 LEU A C 1
ATOM 665 O O . LEU A 1 86 ? -3.390 1.561 7.245 1.00 27.27 86 LEU A O 1
ATOM 669 N N . TRP A 1 87 ? -4.547 3.492 7.093 1.00 22.92 87 TRP A N 1
ATOM 670 C CA . TRP A 1 87 ? -5.903 3.023 6.791 1.00 22.92 87 TRP A CA 1
ATOM 671 C C . TRP A 1 87 ? -6.628 2.119 7.832 1.00 22.92 87 TRP A C 1
ATOM 673 O O . TRP A 1 87 ? -6.045 1.188 8.377 1.00 22.92 87 TRP A O 1
ATOM 683 N N . PRO A 1 88 ? -7.937 2.340 8.099 1.00 25.56 88 PRO A N 1
ATOM 684 C CA . PRO A 1 88 ? -8.606 1.777 9.281 1.00 25.56 88 PRO A CA 1
ATOM 685 C C . PRO A 1 88 ? -9.368 0.451 9.071 1.00 25.56 88 PRO A C 1
ATOM 687 O O . PRO A 1 88 ? -10.089 0.269 8.087 1.00 25.56 88 PRO A O 1
ATOM 690 N N . THR A 1 89 ? -9.345 -0.411 10.096 1.00 21.73 89 THR A N 1
ATOM 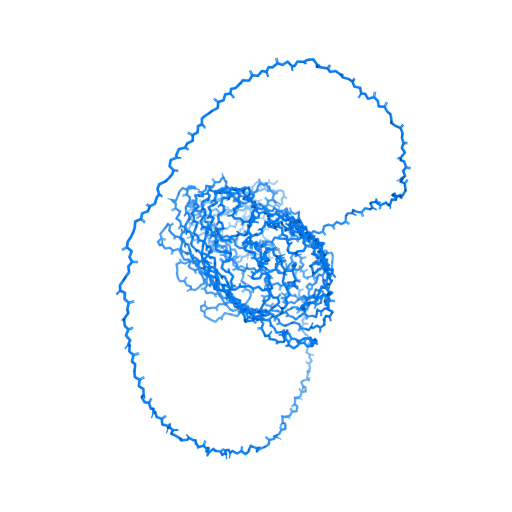691 C CA . THR A 1 89 ? -10.322 -1.503 10.314 1.00 21.73 89 THR A CA 1
ATOM 692 C C . THR A 1 89 ? -11.431 -1.075 11.300 1.00 21.73 89 THR A C 1
ATOM 694 O O . THR A 1 89 ? -11.303 -0.066 11.993 1.00 21.73 89 THR A O 1
ATOM 697 N N . ALA A 1 90 ? -12.548 -1.811 11.366 1.00 22.36 90 ALA A N 1
ATOM 698 C CA . ALA A 1 90 ? -13.745 -1.408 12.118 1.00 22.36 90 ALA A CA 1
ATOM 699 C C . ALA A 1 90 ? -13.754 -1.828 13.607 1.00 22.36 90 ALA A C 1
ATOM 701 O O . ALA A 1 90 ? -13.365 -2.943 13.955 1.00 22.36 90 ALA A O 1
ATOM 702 N N . ALA A 1 91 ? -14.306 -0.965 14.471 1.00 24.45 91 ALA A N 1
ATOM 703 C CA . ALA A 1 91 ? -14.615 -1.254 15.875 1.00 24.45 91 ALA A CA 1
ATOM 704 C C . ALA A 1 91 ? -16.125 -1.512 16.074 1.00 24.45 91 ALA A C 1
ATOM 706 O O . ALA A 1 91 ? -16.962 -0.769 15.560 1.00 24.45 91 ALA A O 1
ATOM 707 N N . GLY A 1 92 ? -16.477 -2.572 16.812 1.00 24.34 92 GLY A N 1
ATOM 708 C CA . GLY A 1 92 ? -17.863 -3.020 17.019 1.00 24.34 92 GLY A CA 1
ATOM 709 C C . GLY A 1 92 ? -18.485 -2.598 18.359 1.00 24.34 92 GLY A C 1
ATOM 710 O O . GLY A 1 92 ? -17.787 -2.264 19.315 1.00 24.34 92 GLY A O 1
ATOM 711 N N . ARG A 1 93 ? -19.822 -2.653 18.446 1.00 26.92 93 ARG A N 1
ATOM 712 C CA . ARG A 1 93 ? -20.615 -2.390 19.667 1.00 26.92 93 ARG A CA 1
ATOM 713 C C . ARG A 1 93 ? -21.883 -3.284 19.709 1.00 26.92 93 ARG A C 1
ATOM 715 O O . ARG A 1 93 ? -22.068 -4.064 18.781 1.00 26.92 93 ARG A O 1
ATOM 722 N N . PRO A 1 94 ? -22.666 -3.314 20.807 1.00 26.48 94 PRO A N 1
ATOM 723 C CA . PRO A 1 94 ? -22.776 -4.498 21.658 1.00 26.48 94 PRO A CA 1
ATOM 724 C C . PRO A 1 94 ? -24.074 -5.301 21.458 1.00 26.48 94 PRO A C 1
ATOM 726 O O . PRO A 1 94 ? -25.088 -4.758 21.025 1.00 26.48 94 PRO A O 1
ATOM 729 N N . GLU A 1 95 ? -24.067 -6.568 21.881 1.00 26.38 95 GLU A N 1
ATOM 730 C CA . GLU A 1 95 ? -25.236 -7.461 21.853 1.00 26.38 95 GLU A CA 1
ATOM 731 C C . GLU A 1 95 ? -25.679 -7.898 23.269 1.00 26.38 95 GLU A C 1
ATOM 733 O O . GLU A 1 95 ? -24.932 -7.773 24.243 1.00 26.38 95 GLU A O 1
ATOM 738 N N . ALA A 1 96 ? -26.933 -8.352 23.389 1.00 24.97 96 ALA A N 1
ATOM 739 C CA . ALA A 1 96 ? -27.585 -8.763 24.636 1.00 24.97 96 ALA A CA 1
ATOM 740 C C . ALA A 1 96 ? -27.443 -10.279 24.923 1.00 24.97 96 ALA A C 1
ATOM 742 O O . ALA A 1 96 ? -26.796 -11.010 24.180 1.00 24.97 96 ALA A O 1
ATOM 743 N N . ALA A 1 97 ? -27.999 -10.759 26.043 1.00 24.66 97 ALA A N 1
ATOM 744 C CA . ALA A 1 97 ? -27.520 -11.983 26.693 1.00 24.66 97 ALA A CA 1
ATOM 745 C C . ALA A 1 97 ? -28.482 -13.194 26.714 1.00 24.66 97 ALA A C 1
ATOM 747 O O . ALA A 1 97 ? -29.617 -13.072 27.171 1.00 24.66 97 ALA A O 1
ATOM 748 N N . SER A 1 98 ? -27.890 -14.382 26.486 1.00 33.97 98 SER A N 1
ATOM 749 C CA . SER A 1 98 ? -28.267 -15.700 27.059 1.00 33.97 98 SER A CA 1
ATOM 750 C C . SER A 1 98 ? -29.555 -16.385 26.530 1.00 33.97 98 SER A C 1
ATOM 752 O O . SER A 1 98 ? -30.403 -15.691 25.975 1.00 33.97 98 SER A O 1
ATOM 754 N N . PRO A 1 99 ? -29.724 -17.735 26.661 1.00 32.19 99 PRO A N 1
ATOM 755 C CA . PRO A 1 99 ? -29.414 -18.530 27.870 1.00 32.19 99 PRO A CA 1
ATOM 756 C C . PRO A 1 99 ? -28.755 -19.929 27.725 1.00 32.19 99 PRO A C 1
ATOM 758 O O . PRO A 1 99 ? -28.919 -20.612 26.726 1.00 32.19 99 PRO A O 1
ATOM 761 N N . ALA A 1 100 ? -28.125 -20.350 28.837 1.00 26.05 100 ALA A N 1
ATOM 762 C CA . ALA A 1 100 ? -28.031 -21.697 29.453 1.00 26.05 100 ALA A CA 1
ATOM 763 C C . ALA A 1 100 ? -27.686 -22.974 28.634 1.00 26.05 100 ALA A C 1
ATOM 765 O O . ALA A 1 100 ? -28.185 -23.224 27.545 1.00 26.05 100 ALA A O 1
ATOM 766 N N . ALA A 1 101 ? -26.897 -23.865 29.257 1.00 34.22 101 ALA A N 1
ATOM 767 C CA . ALA A 1 101 ? -26.368 -25.107 28.675 1.00 34.22 101 ALA A CA 1
ATOM 768 C C . ALA A 1 101 ? -26.799 -26.395 29.430 1.00 34.22 101 ALA A C 1
ATOM 770 O O . ALA A 1 101 ? -27.256 -26.303 30.572 1.00 34.22 101 ALA A O 1
ATOM 771 N N . PRO A 1 102 ? -26.592 -27.596 28.845 1.00 34.00 102 PRO A N 1
ATOM 772 C CA . PRO A 1 102 ? -26.553 -28.887 29.550 1.00 34.00 102 PRO A CA 1
ATOM 773 C C . PRO A 1 102 ? -25.133 -29.246 30.076 1.00 34.00 102 PRO A C 1
ATOM 775 O O . PRO A 1 102 ? -24.159 -28.592 29.696 1.00 34.00 102 PRO A O 1
ATOM 778 N N . PRO A 1 103 ? -24.991 -30.269 30.948 1.00 35.34 103 PRO A N 1
ATOM 779 C CA . PRO A 1 103 ? -23.731 -30.617 31.628 1.00 35.34 103 PRO A CA 1
ATOM 780 C C . PRO A 1 103 ? -22.749 -31.462 30.779 1.00 35.34 103 PRO A C 1
ATOM 782 O O . PRO A 1 103 ? -23.155 -32.051 29.775 1.00 35.34 103 PRO A O 1
ATOM 785 N N . PRO A 1 104 ? -21.463 -31.560 31.184 1.00 32.22 104 PRO A N 1
ATOM 786 C CA . PRO A 1 104 ? -20.458 -32.375 30.498 1.00 32.22 104 PRO A CA 1
ATOM 787 C C . PRO A 1 104 ? -20.657 -33.884 30.716 1.00 32.22 104 PRO A C 1
ATOM 789 O O . PRO A 1 104 ? -21.177 -34.314 31.745 1.00 32.22 104 PRO A O 1
ATOM 792 N N . VAL A 1 105 ? -20.164 -34.679 29.763 1.00 33.94 105 VAL A N 1
ATOM 793 C CA . VAL A 1 105 ? -20.039 -36.142 29.858 1.00 33.94 105 VAL A CA 1
ATOM 794 C C . VAL A 1 105 ? -18.554 -36.497 29.916 1.00 33.94 105 VAL A C 1
ATOM 796 O O . VAL A 1 105 ? -17.761 -35.986 29.125 1.00 33.94 105 VAL A O 1
ATOM 799 N N . GLU A 1 106 ? -18.178 -37.355 30.859 1.00 36.38 106 GLU A N 1
ATOM 800 C CA . GLU A 1 106 ? -16.818 -37.879 31.006 1.00 36.38 106 GLU A CA 1
ATOM 801 C C . GLU A 1 106 ? -16.537 -38.960 29.951 1.00 36.38 106 GLU A C 1
ATOM 803 O O . GLU A 1 106 ? -17.397 -39.802 29.710 1.00 36.38 106 GLU A O 1
ATOM 808 N N . HIS A 1 107 ? -15.329 -38.994 29.376 1.00 33.56 107 HIS A N 1
ATOM 809 C CA . HIS A 1 107 ? -14.709 -40.246 28.920 1.00 33.56 107 HIS A CA 1
ATOM 810 C C . HIS A 1 107 ? -13.178 -40.136 28.814 1.00 33.56 107 HIS A C 1
ATOM 812 O O . HIS A 1 107 ? -12.602 -39.050 28.763 1.00 33.56 107 HIS A O 1
ATOM 818 N N . GLU A 1 108 ? -12.536 -41.301 28.866 1.00 30.78 108 GLU A N 1
ATOM 819 C CA . GLU A 1 108 ? -11.139 -41.522 29.252 1.00 30.78 108 GLU A CA 1
ATOM 820 C C . GLU A 1 108 ? -10.157 -41.609 28.053 1.00 30.78 108 GLU A C 1
ATOM 822 O O . GLU A 1 108 ? -10.449 -41.207 26.932 1.00 30.78 108 GLU A O 1
ATOM 827 N N . ALA A 1 109 ? -9.004 -42.247 28.309 1.00 32.28 109 ALA A N 1
ATOM 828 C CA . ALA A 1 109 ? -8.147 -42.940 27.342 1.00 32.28 109 ALA A CA 1
ATOM 829 C C . ALA A 1 109 ? -7.214 -42.082 26.465 1.00 32.28 109 ALA A C 1
ATOM 831 O O . ALA A 1 109 ? -7.329 -41.995 25.246 1.00 32.28 109 ALA A O 1
ATOM 832 N N . ARG A 1 110 ? -6.159 -41.581 27.114 1.00 37.28 110 ARG A N 1
ATOM 833 C CA . ARG A 1 110 ? -4.871 -41.194 26.512 1.00 37.28 110 ARG A CA 1
ATOM 834 C C . ARG A 1 110 ? -4.047 -42.439 26.119 1.00 37.28 110 ARG A C 1
ATOM 836 O O . ARG A 1 110 ? -3.701 -43.202 27.019 1.00 37.28 110 ARG A O 1
ATOM 843 N N . PRO A 1 111 ? -3.601 -42.597 24.859 1.00 37.84 111 PRO A N 1
ATOM 844 C CA . PRO A 1 111 ? -2.440 -43.426 24.518 1.00 37.84 111 PRO A CA 1
ATOM 845 C C . PRO A 1 111 ? -1.136 -42.608 24.575 1.00 37.84 111 PRO A C 1
ATOM 847 O O . PRO A 1 111 ? -1.148 -41.384 24.434 1.00 37.84 111 PRO A O 1
ATOM 850 N N . ALA A 1 112 ? -0.001 -43.274 24.794 1.00 35.06 112 ALA A N 1
ATOM 851 C CA . ALA A 1 112 ? 1.317 -42.637 24.871 1.00 35.06 112 ALA A CA 1
ATOM 852 C C . ALA A 1 112 ? 2.053 -42.626 23.517 1.00 35.06 112 ALA A C 1
ATOM 854 O O . ALA A 1 112 ? 1.818 -43.480 22.664 1.00 35.06 112 ALA A O 1
ATOM 855 N N . ALA A 1 113 ? 2.982 -41.682 23.346 1.00 38.34 113 ALA A N 1
ATOM 856 C CA . ALA A 1 113 ? 3.925 -41.683 22.228 1.00 38.34 113 ALA A CA 1
ATOM 857 C C . ALA A 1 113 ? 5.089 -42.668 22.484 1.00 38.34 113 ALA A C 1
ATOM 859 O O . ALA A 1 113 ? 5.522 -42.792 23.635 1.00 38.34 113 ALA A O 1
ATOM 860 N N . PRO A 1 114 ? 5.627 -43.340 21.448 1.00 52.53 114 PRO A N 1
ATOM 861 C CA . PRO A 1 114 ? 6.857 -44.120 21.562 1.00 52.53 114 PRO A CA 1
ATOM 862 C C . PRO A 1 114 ? 8.098 -43.207 21.702 1.00 52.53 114 PRO A C 1
ATOM 864 O O . PRO A 1 114 ? 8.069 -42.063 21.240 1.00 52.53 114 PRO A O 1
ATOM 867 N N . PRO A 1 115 ? 9.191 -43.688 22.327 1.00 53.00 115 PRO A N 1
ATOM 868 C CA . PRO A 1 115 ? 10.408 -42.904 22.544 1.00 53.00 115 PRO A CA 1
ATOM 869 C C . PRO A 1 115 ? 11.248 -42.722 21.261 1.00 53.00 115 PRO A C 1
ATOM 871 O O . PRO A 1 115 ? 11.123 -43.516 20.324 1.00 53.00 115 PRO A O 1
ATOM 874 N N . PRO A 1 116 ? 12.133 -41.706 21.210 1.00 40.56 116 PRO A N 1
ATOM 875 C CA . PRO A 1 116 ? 13.084 -41.534 20.114 1.00 40.56 116 PRO A CA 1
ATOM 876 C C . PRO A 1 116 ? 14.170 -42.620 20.140 1.00 40.56 116 PRO A C 1
ATOM 878 O O . PRO A 1 116 ? 14.618 -43.033 21.208 1.00 40.56 116 PRO A O 1
ATOM 881 N N . ALA A 1 117 ? 14.618 -43.051 18.960 1.00 42.22 117 ALA A N 1
ATOM 882 C CA . ALA A 1 117 ? 15.743 -43.972 18.821 1.00 42.22 117 ALA A CA 1
ATOM 883 C C . ALA A 1 117 ? 17.080 -43.214 18.805 1.00 42.22 117 ALA A C 1
ATOM 885 O O . ALA A 1 117 ? 17.218 -42.188 18.137 1.00 42.22 117 ALA A O 1
ATOM 886 N N . GLU A 1 118 ? 18.068 -43.748 19.515 1.00 39.81 118 GLU A N 1
ATOM 887 C CA . GLU A 1 118 ? 19.426 -43.209 19.582 1.00 39.81 118 GLU A CA 1
ATOM 888 C C . GLU A 1 118 ? 20.174 -43.415 18.253 1.00 39.81 118 GLU A C 1
ATOM 890 O O . GLU A 1 118 ? 20.047 -44.458 17.604 1.00 39.81 118 GLU A O 1
ATOM 895 N N . ARG A 1 119 ? 21.013 -42.445 17.869 1.00 36.62 119 ARG A N 1
ATOM 896 C CA . ARG A 1 119 ? 22.151 -42.681 16.970 1.00 36.62 119 ARG A CA 1
ATOM 897 C C . ARG A 1 119 ? 23.381 -41.926 17.451 1.00 36.62 119 ARG A C 1
ATOM 899 O O . ARG A 1 119 ? 23.291 -40.823 17.979 1.00 36.62 119 ARG A O 1
ATOM 906 N N . GLU A 1 120 ? 24.512 -42.589 17.276 1.00 32.97 120 GLU A N 1
ATOM 907 C CA . GLU A 1 120 ? 25.767 -42.356 17.982 1.00 32.97 120 GLU A CA 1
ATOM 908 C C . GLU A 1 120 ? 26.857 -41.824 17.030 1.00 32.97 120 GLU A C 1
ATOM 910 O O . GLU A 1 120 ? 26.697 -41.863 15.812 1.00 32.97 120 GLU A O 1
ATOM 915 N N . ALA A 1 121 ? 27.981 -41.396 17.613 1.00 37.22 121 ALA A N 1
ATOM 916 C CA . ALA A 1 121 ? 29.287 -41.186 16.981 1.00 37.22 121 ALA A CA 1
ATOM 917 C C . ALA A 1 121 ? 29.395 -40.125 15.860 1.00 37.22 121 ALA A C 1
ATOM 919 O O . ALA A 1 121 ? 29.101 -40.355 14.689 1.00 37.22 121 ALA A O 1
ATOM 920 N N . ALA A 1 122 ? 30.010 -38.995 16.217 1.00 40.03 122 ALA A N 1
ATOM 921 C CA . ALA A 1 122 ? 30.804 -38.192 15.286 1.00 40.03 122 ALA A CA 1
ATOM 922 C C . ALA A 1 122 ? 32.282 -38.644 15.321 1.00 40.03 122 ALA A C 1
ATOM 924 O O . ALA A 1 122 ? 32.737 -39.121 16.364 1.00 40.03 122 ALA A O 1
ATOM 925 N N . PRO A 1 123 ? 33.062 -38.435 14.247 1.00 46.31 123 PRO A N 1
ATOM 926 C CA . PRO A 1 123 ? 34.517 -38.317 14.313 1.00 46.31 123 PRO A CA 1
ATOM 927 C C . PRO A 1 123 ? 34.960 -36.839 14.287 1.00 46.31 123 PRO A C 1
ATOM 929 O O . PRO A 1 123 ? 34.275 -35.982 13.726 1.00 46.31 123 PRO A O 1
ATOM 932 N N . THR A 1 124 ? 36.126 -36.541 14.867 1.00 35.50 124 THR A N 1
ATOM 933 C CA . THR A 1 124 ? 36.590 -35.166 15.127 1.00 35.50 124 THR A CA 1
ATOM 934 C C . THR A 1 124 ? 37.978 -34.904 14.537 1.00 35.50 124 THR A C 1
ATOM 936 O O . THR A 1 124 ? 38.890 -35.672 14.807 1.00 35.50 124 THR A O 1
ATOM 939 N N . ALA A 1 125 ? 38.112 -33.756 13.856 1.00 37.78 125 ALA A N 1
ATOM 940 C CA . ALA A 1 125 ? 39.336 -33.009 13.512 1.00 37.78 125 ALA A CA 1
ATOM 941 C C . ALA A 1 125 ? 40.442 -33.662 12.651 1.00 37.78 125 ALA A C 1
ATOM 943 O O . ALA A 1 125 ? 40.998 -34.691 13.004 1.00 37.78 125 ALA A O 1
ATOM 944 N N . GLU A 1 126 ? 40.900 -32.910 11.638 1.00 32.84 126 GLU A N 1
ATOM 945 C CA . GLU A 1 126 ? 42.336 -32.628 11.453 1.00 32.84 126 GLU A CA 1
ATOM 946 C C . GLU A 1 126 ? 42.573 -31.351 10.603 1.00 32.84 126 GLU A C 1
ATOM 948 O O . GLU A 1 126 ? 42.030 -31.222 9.504 1.00 32.84 126 GLU A O 1
ATOM 953 N N . PRO A 1 127 ? 43.335 -30.370 11.124 1.00 45.31 127 PRO A N 1
ATOM 954 C CA . PRO A 1 127 ? 43.991 -29.307 10.344 1.00 45.31 127 PRO A CA 1
ATOM 955 C C . PRO A 1 127 ? 45.494 -29.172 10.724 1.00 45.31 127 PRO A C 1
ATOM 957 O O . PRO A 1 127 ? 45.920 -29.803 11.692 1.00 45.31 127 PRO A O 1
ATOM 960 N N . PRO A 1 128 ? 46.300 -28.270 10.116 1.00 48.53 128 PRO A N 1
ATOM 961 C CA . PRO A 1 128 ? 46.138 -27.507 8.872 1.00 48.53 128 PRO A CA 1
ATOM 962 C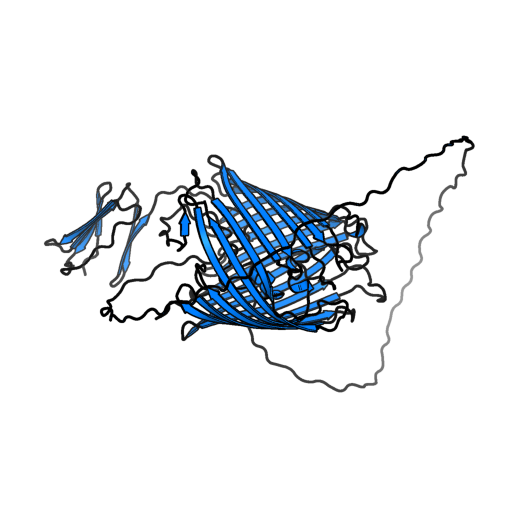 C . PRO A 1 128 ? 47.290 -27.779 7.864 1.00 48.53 128 PRO A C 1
ATOM 964 O O . PRO A 1 128 ? 48.234 -28.506 8.159 1.00 48.53 128 PRO A O 1
ATOM 967 N N . VAL A 1 129 ? 47.296 -27.087 6.717 1.00 41.34 129 VAL A N 1
ATOM 968 C CA . VAL A 1 129 ? 48.525 -26.843 5.931 1.00 41.34 129 VAL A CA 1
ATOM 969 C C . VAL A 1 129 ? 48.648 -25.345 5.659 1.00 41.34 129 VAL A C 1
ATOM 971 O O . VAL A 1 129 ? 47.680 -24.707 5.249 1.00 41.34 129 VAL A O 1
ATOM 974 N N . ALA A 1 130 ? 49.831 -24.784 5.907 1.00 38.28 130 ALA A N 1
ATOM 975 C CA . ALA A 1 130 ? 50.167 -23.396 5.601 1.00 38.28 130 ALA A CA 1
ATOM 976 C C . ALA A 1 130 ? 50.985 -23.308 4.303 1.00 38.28 130 ALA A C 1
ATOM 978 O O . ALA A 1 130 ? 51.725 -24.232 3.971 1.00 38.28 130 ALA A O 1
ATOM 979 N N . HIS A 1 131 ? 50.906 -22.166 3.618 1.00 40.94 131 HIS A N 1
ATOM 980 C CA . HIS A 1 131 ? 51.879 -21.771 2.599 1.00 40.94 131 HIS A CA 1
ATOM 981 C C . HIS A 1 131 ? 52.422 -20.369 2.884 1.00 40.94 131 HIS A C 1
ATOM 983 O O . HIS A 1 131 ? 51.848 -19.605 3.660 1.00 40.94 131 HIS A O 1
ATOM 989 N N . GLU A 1 132 ? 53.593 -20.088 2.320 1.00 33.47 132 GLU A N 1
ATOM 990 C CA . GLU A 1 132 ? 54.617 -19.257 2.950 1.00 33.47 132 GLU A CA 1
ATOM 991 C C . GLU A 1 132 ? 55.180 -18.204 1.985 1.00 33.47 132 GLU A C 1
ATOM 993 O O . GLU A 1 132 ? 55.477 -18.519 0.837 1.00 33.47 132 GLU A O 1
ATOM 998 N N . ALA A 1 133 ? 55.388 -16.996 2.524 1.00 33.78 133 ALA A N 1
ATOM 999 C CA . ALA A 1 133 ? 56.242 -15.906 2.035 1.00 33.78 133 ALA A CA 1
ATOM 1000 C C . ALA A 1 133 ? 56.010 -15.299 0.628 1.00 33.78 133 ALA A C 1
ATOM 1002 O O . ALA A 1 133 ? 55.506 -15.897 -0.316 1.00 33.78 133 ALA A O 1
ATOM 1003 N N . ALA A 1 134 ? 56.428 -14.035 0.515 1.00 38.72 134 ALA A N 1
ATOM 1004 C CA . ALA A 1 134 ? 56.572 -13.299 -0.740 1.00 38.72 134 ALA A CA 1
ATOM 1005 C C . ALA A 1 134 ? 58.005 -13.452 -1.304 1.00 38.72 134 ALA A C 1
ATOM 1007 O O . ALA A 1 134 ? 58.839 -14.146 -0.719 1.00 38.72 134 ALA A O 1
ATOM 1008 N N . PRO A 1 135 ? 58.340 -12.734 -2.388 1.00 51.91 135 PRO A N 1
ATOM 1009 C CA . PRO A 1 135 ? 59.161 -11.544 -2.127 1.00 51.91 135 PRO A CA 1
ATOM 1010 C C . PRO A 1 135 ? 58.684 -10.278 -2.857 1.00 51.91 135 PRO A C 1
ATOM 1012 O O . PRO A 1 135 ? 57.886 -10.327 -3.790 1.00 51.91 135 PRO A O 1
ATOM 1015 N N . ALA A 1 136 ? 59.211 -9.130 -2.427 1.00 36.34 136 ALA A N 1
ATOM 1016 C CA . ALA A 1 136 ? 59.021 -7.831 -3.071 1.00 36.34 136 ALA A CA 1
ATOM 1017 C C . ALA A 1 136 ? 60.214 -7.464 -3.976 1.00 36.34 136 ALA A C 1
ATOM 1019 O O . ALA A 1 136 ? 61.323 -7.962 -3.779 1.00 36.34 136 ALA A O 1
ATOM 1020 N N . ALA A 1 137 ? 59.999 -6.541 -4.918 1.00 36.66 137 ALA A N 1
ATOM 1021 C CA . ALA A 1 137 ? 61.055 -5.853 -5.661 1.00 36.66 137 ALA A CA 1
ATOM 1022 C C . ALA A 1 137 ? 60.614 -4.425 -6.037 1.00 36.66 137 ALA A C 1
ATOM 1024 O O . ALA A 1 137 ? 59.424 -4.133 -6.138 1.00 36.66 137 ALA A O 1
ATOM 1025 N N . GLU A 1 138 ? 61.585 -3.532 -6.214 1.00 34.78 138 GLU A N 1
ATOM 1026 C CA . GLU A 1 138 ? 61.400 -2.084 -6.371 1.00 34.78 138 GLU A CA 1
ATOM 1027 C C . GLU A 1 138 ? 61.442 -1.643 -7.849 1.00 34.78 138 GLU A C 1
ATOM 1029 O O . GLU A 1 138 ? 62.228 -2.195 -8.622 1.00 34.78 138 GLU A O 1
ATOM 1034 N N . ARG A 1 139 ? 60.758 -0.542 -8.210 1.00 31.30 139 ARG A N 1
ATOM 1035 C CA . ARG A 1 139 ? 61.407 0.764 -8.509 1.00 31.30 139 ARG A CA 1
ATOM 1036 C C . ARG A 1 139 ? 60.426 1.843 -8.984 1.00 31.30 139 ARG A C 1
ATOM 1038 O O . ARG A 1 139 ? 59.344 1.553 -9.477 1.00 31.30 139 ARG A O 1
ATOM 1045 N N . ALA A 1 140 ? 60.845 3.097 -8.820 1.00 37.16 140 ALA A N 1
ATOM 1046 C CA . ALA A 1 140 ? 60.176 4.297 -9.323 1.00 37.16 140 ALA A CA 1
ATOM 1047 C C . ALA A 1 140 ? 60.765 4.756 -10.671 1.00 37.16 140 ALA A C 1
ATOM 1049 O O . ALA A 1 140 ? 61.829 4.273 -11.057 1.00 37.16 140 ALA A O 1
ATOM 1050 N N . VAL A 1 141 ? 60.111 5.731 -11.319 1.00 39.81 141 VAL A N 1
ATOM 1051 C CA . VAL A 1 141 ? 60.719 6.909 -11.986 1.00 39.81 141 VAL A CA 1
ATOM 1052 C C . VAL A 1 141 ? 59.595 7.819 -12.517 1.00 39.81 141 VAL A C 1
ATOM 1054 O O . VAL A 1 141 ? 58.729 7.365 -13.260 1.00 39.81 141 VAL A O 1
ATOM 1057 N N . GLU A 1 142 ? 59.615 9.098 -12.139 1.00 40.12 142 GLU A N 1
ATOM 1058 C CA . GLU A 1 142 ? 58.906 10.186 -12.838 1.00 40.12 142 GLU A CA 1
ATOM 1059 C C . GLU A 1 142 ? 59.831 10.749 -13.937 1.00 40.12 142 GLU A C 1
ATOM 1061 O O . GLU A 1 142 ? 61.056 10.636 -13.813 1.00 40.12 142 GLU A O 1
ATOM 1066 N N . PRO A 1 143 ? 59.300 11.387 -14.996 1.00 50.06 143 PRO A N 1
ATOM 1067 C CA . PRO A 1 143 ? 59.341 12.850 -14.920 1.00 50.06 143 PRO A CA 1
ATOM 1068 C C . PRO A 1 143 ? 58.150 13.606 -15.537 1.00 50.06 143 PRO A C 1
ATOM 1070 O O . PRO A 1 143 ? 57.652 13.313 -16.623 1.00 50.06 143 PRO A O 1
ATOM 1073 N N . GLU A 1 144 ? 57.803 14.674 -14.828 1.00 36.28 144 GLU A N 1
ATOM 1074 C CA . GLU A 1 144 ? 57.208 15.934 -15.280 1.00 36.28 144 GLU A CA 1
ATOM 1075 C C . GLU A 1 144 ? 57.606 16.396 -16.703 1.00 36.28 144 GLU A C 1
ATOM 1077 O O . GLU A 1 144 ? 58.790 16.561 -16.992 1.00 36.28 144 GLU A O 1
ATOM 1082 N N . VAL A 1 145 ? 56.613 16.748 -17.541 1.00 37.06 145 VAL A N 1
ATOM 1083 C CA . VAL A 1 145 ? 56.741 17.808 -18.568 1.00 37.06 145 VAL A CA 1
ATOM 1084 C C . VAL A 1 145 ? 55.424 18.590 -18.717 1.00 37.06 145 VAL A C 1
ATOM 1086 O O . VAL A 1 145 ? 54.414 18.073 -19.188 1.00 37.06 145 VAL A O 1
ATOM 1089 N N . THR A 1 146 ? 55.489 19.882 -18.405 1.00 37.31 146 THR A N 1
ATOM 1090 C CA . THR A 1 146 ? 54.563 20.968 -18.807 1.00 37.31 146 THR A CA 1
ATOM 1091 C C . THR A 1 146 ? 55.476 22.149 -19.227 1.00 37.31 146 THR A C 1
ATOM 1093 O O . THR A 1 146 ? 56.653 22.101 -18.858 1.00 37.31 146 THR A O 1
ATOM 1096 N N . PRO A 1 147 ? 55.054 23.225 -19.936 1.00 50.75 147 PRO A N 1
ATOM 1097 C CA . PRO A 1 147 ? 53.716 23.585 -20.425 1.00 50.75 147 PRO A CA 1
ATOM 1098 C C . PRO A 1 147 ? 53.661 24.039 -21.909 1.00 50.75 147 PRO A C 1
ATOM 1100 O O . PRO A 1 147 ? 54.695 24.219 -22.542 1.00 50.75 147 PRO A O 1
ATOM 1103 N N . ALA A 1 148 ? 52.457 24.348 -22.424 1.00 33.44 148 ALA A N 1
ATOM 1104 C CA . ALA A 1 148 ? 52.209 25.546 -23.254 1.00 33.44 148 ALA A CA 1
ATOM 1105 C C . ALA A 1 148 ? 50.709 25.776 -23.562 1.00 33.44 148 ALA A C 1
ATOM 1107 O O . ALA A 1 148 ? 50.039 24.946 -24.168 1.00 33.44 148 ALA A O 1
ATOM 1108 N N . ALA A 1 149 ? 50.233 26.970 -23.223 1.00 41.19 149 ALA A N 1
ATOM 1109 C CA . ALA A 1 149 ? 49.114 27.703 -23.833 1.00 41.19 149 ALA A CA 1
ATOM 1110 C C . ALA A 1 149 ? 49.665 29.142 -24.094 1.00 41.19 149 ALA A C 1
ATOM 1112 O O . ALA A 1 149 ? 50.727 29.422 -23.519 1.00 41.19 149 ALA A O 1
ATOM 1113 N N . PRO A 1 150 ? 49.044 30.083 -24.860 1.00 48.97 150 PRO A N 1
ATOM 1114 C CA . PRO A 1 150 ? 47.595 30.355 -24.852 1.00 48.97 150 PRO A CA 1
ATOM 1115 C C . PRO A 1 150 ? 46.974 31.012 -26.130 1.00 48.97 150 PRO A C 1
ATOM 1117 O O . PRO A 1 150 ? 47.619 31.164 -27.162 1.00 48.97 150 PRO A O 1
ATOM 1120 N N . LEU A 1 151 ? 45.734 31.505 -25.955 1.00 39.91 151 LEU A N 1
ATOM 1121 C CA . LEU A 1 151 ? 45.022 32.580 -26.686 1.00 39.91 151 LEU A CA 1
ATOM 1122 C C . LEU A 1 151 ? 44.230 32.252 -27.983 1.00 39.91 151 LEU A C 1
ATOM 1124 O O . LEU A 1 151 ? 44.445 31.205 -28.590 1.00 39.91 151 LEU A O 1
ATOM 1128 N N . PRO A 1 152 ? 43.201 33.078 -28.323 1.00 49.00 152 PRO A N 1
ATOM 1129 C CA . PRO A 1 152 ? 41.984 32.605 -28.994 1.00 49.00 152 PRO A CA 1
ATOM 1130 C C . PRO A 1 152 ? 41.687 33.313 -30.333 1.00 49.00 152 PRO A C 1
ATOM 1132 O O . PRO A 1 152 ? 42.443 34.170 -30.783 1.00 49.00 152 PRO A O 1
ATOM 1135 N N . LEU A 1 153 ? 40.518 33.020 -30.917 1.00 39.91 153 LEU A N 1
ATOM 1136 C CA . LEU A 1 153 ? 39.875 33.867 -31.926 1.00 39.91 153 LEU A CA 1
ATOM 1137 C C . LEU A 1 153 ? 38.385 34.082 -31.626 1.00 39.91 153 LEU A C 1
ATOM 1139 O O . LEU A 1 153 ? 37.684 33.179 -31.171 1.00 39.91 153 LEU A O 1
ATOM 1143 N N . GLU A 1 154 ? 37.926 35.299 -31.900 1.00 40.44 154 GLU A N 1
ATOM 1144 C CA . GLU A 1 154 ? 36.549 35.770 -31.738 1.00 40.44 154 GLU A CA 1
ATOM 1145 C C . GLU A 1 154 ? 35.701 35.462 -32.985 1.00 40.44 154 GLU A C 1
ATOM 1147 O O . GLU A 1 154 ? 36.243 35.329 -34.086 1.00 40.44 154 GLU A O 1
ATOM 1152 N N . ARG A 1 155 ? 34.362 35.432 -32.848 1.00 37.34 155 ARG A N 1
ATOM 1153 C CA . ARG A 1 155 ? 33.447 35.700 -33.979 1.00 37.34 155 ARG A CA 1
ATOM 1154 C C . ARG A 1 155 ? 32.040 36.153 -33.566 1.00 37.34 155 ARG A C 1
ATOM 1156 O O . ARG A 1 155 ? 31.090 35.383 -33.505 1.00 37.34 155 ARG A O 1
ATOM 1163 N N . GLU A 1 156 ? 31.969 37.437 -33.238 1.00 35.28 156 GLU A N 1
ATOM 1164 C CA . GLU A 1 156 ? 31.110 38.424 -33.911 1.00 35.28 156 GLU A CA 1
ATOM 1165 C C . GLU A 1 156 ? 29.756 37.972 -34.519 1.00 35.28 156 GLU A C 1
ATOM 1167 O O . GLU A 1 156 ? 29.712 37.348 -35.572 1.00 35.28 156 GLU A O 1
ATOM 1172 N N . ALA A 1 157 ? 28.681 38.435 -33.862 1.00 35.12 157 ALA A N 1
ATOM 1173 C CA . ALA A 1 157 ? 27.461 39.083 -34.387 1.00 35.12 157 ALA A CA 1
ATOM 1174 C C . ALA A 1 157 ? 26.588 38.471 -35.520 1.00 35.12 157 ALA A C 1
ATOM 1176 O O . ALA A 1 157 ? 26.997 37.719 -36.395 1.00 35.12 157 ALA A O 1
ATOM 1177 N N . ALA A 1 158 ? 25.314 38.882 -35.499 1.00 40.94 158 ALA A N 1
ATOM 1178 C CA . ALA A 1 158 ? 24.280 38.561 -36.488 1.00 40.94 158 ALA A CA 1
ATOM 1179 C C . ALA A 1 158 ? 24.108 39.677 -37.543 1.00 40.94 158 ALA A C 1
ATOM 1181 O O . ALA A 1 158 ? 24.657 40.769 -37.391 1.00 40.94 158 ALA A O 1
ATOM 1182 N N . PRO A 1 159 ? 23.229 39.469 -38.539 1.00 46.59 159 PRO A N 1
ATOM 1183 C CA . PRO A 1 159 ? 22.357 40.542 -39.021 1.00 46.59 159 PRO A CA 1
ATOM 1184 C C . PRO A 1 159 ? 20.859 40.222 -38.843 1.00 46.59 159 PRO A C 1
ATOM 1186 O O . PRO A 1 159 ? 20.469 39.102 -38.514 1.00 46.59 159 PRO A O 1
ATOM 1189 N N . ALA A 1 160 ? 20.014 41.241 -39.029 1.00 35.84 160 ALA A N 1
ATOM 1190 C CA . ALA A 1 160 ? 18.593 41.234 -38.668 1.00 35.84 160 ALA A CA 1
ATOM 1191 C C . ALA A 1 160 ? 17.620 41.132 -39.868 1.00 35.84 160 ALA A C 1
ATOM 1193 O O . ALA A 1 160 ? 18.017 41.095 -41.030 1.00 35.84 160 ALA A O 1
ATOM 1194 N N . ALA A 1 161 ? 16.325 41.071 -39.545 1.00 38.97 161 ALA A N 1
ATOM 1195 C CA . ALA A 1 161 ? 15.198 40.769 -40.430 1.00 38.97 161 ALA A CA 1
ATOM 1196 C C . ALA A 1 161 ? 14.850 41.825 -41.505 1.00 38.97 161 ALA A C 1
ATOM 1198 O O . ALA A 1 161 ? 15.175 43.004 -41.376 1.00 38.97 161 ALA A O 1
ATOM 1199 N N . GLN A 1 162 ? 14.021 41.410 -42.476 1.00 34.00 162 GLN A N 1
ATOM 1200 C CA . GLN A 1 162 ? 13.028 42.271 -43.139 1.00 34.00 162 GLN A CA 1
ATOM 1201 C C . GLN A 1 162 ? 11.650 41.561 -43.211 1.00 34.00 162 GLN A C 1
ATOM 1203 O O . GLN A 1 162 ? 11.631 40.330 -43.274 1.00 34.00 162 GLN A O 1
ATOM 1208 N N . PRO A 1 163 ? 10.511 42.293 -43.159 1.00 48.72 163 PRO A N 1
ATOM 1209 C CA . PRO A 1 163 ? 9.158 41.715 -43.140 1.00 48.72 163 PRO A CA 1
ATOM 1210 C C . PRO A 1 163 ? 8.399 41.937 -44.493 1.00 48.72 163 PRO A C 1
ATOM 1212 O O . PRO A 1 163 ? 9.051 41.818 -45.527 1.00 48.72 163 PRO A O 1
ATOM 1215 N N . PRO A 1 164 ? 7.053 42.083 -44.590 1.00 61.28 164 PRO A N 1
ATOM 1216 C CA . PRO A 1 164 ? 6.231 41.093 -45.295 1.00 61.28 164 PRO A CA 1
ATOM 1217 C C . PRO A 1 164 ? 5.458 41.627 -46.525 1.00 61.28 164 PRO A C 1
ATOM 1219 O O . PRO A 1 164 ? 5.389 42.829 -46.771 1.00 61.28 164 PRO A O 1
ATOM 1222 N N . VAL A 1 165 ? 4.779 40.726 -47.247 1.00 41.31 165 VAL A N 1
ATOM 1223 C CA . VAL A 1 165 ? 3.759 41.052 -48.269 1.00 41.31 165 VAL A CA 1
ATOM 1224 C C . VAL A 1 165 ? 2.531 40.154 -48.064 1.00 41.31 165 VAL A C 1
ATOM 1226 O O . VAL A 1 165 ? 2.681 39.007 -47.645 1.00 41.31 165 VAL A O 1
ATOM 1229 N N . ALA A 1 166 ? 1.327 40.667 -48.339 1.00 38.16 166 ALA A N 1
ATOM 1230 C CA . ALA A 1 166 ? 0.056 39.964 -48.142 1.00 38.16 166 ALA A CA 1
ATOM 1231 C C . ALA A 1 166 ? -0.886 40.075 -49.359 1.00 38.16 166 ALA A C 1
ATOM 1233 O O . ALA A 1 166 ? -0.996 41.146 -49.951 1.00 38.16 166 ALA A O 1
ATOM 1234 N N . ALA A 1 167 ? -1.566 38.967 -49.675 1.00 34.94 167 ALA A N 1
ATOM 1235 C CA . ALA A 1 167 ? -2.817 38.806 -50.440 1.00 34.94 167 ALA A CA 1
ATOM 1236 C C . ALA A 1 167 ? -3.207 37.308 -50.287 1.00 34.94 167 ALA A C 1
ATOM 1238 O O . ALA A 1 167 ? -2.318 36.469 -50.396 1.00 34.94 167 ALA A O 1
ATOM 1239 N N . GLU A 1 168 ? -4.388 36.853 -49.849 1.00 31.05 168 GLU A N 1
ATOM 1240 C CA . GLU A 1 168 ? -5.802 37.167 -50.165 1.00 31.05 168 GLU A CA 1
ATOM 1241 C C . GLU A 1 168 ? -6.408 36.199 -51.223 1.00 31.05 168 GLU A C 1
ATOM 1243 O O . GLU A 1 168 ? -5.682 35.634 -52.031 1.00 31.05 168 GLU A O 1
ATOM 1248 N N . ALA A 1 169 ? -7.738 35.993 -51.181 1.00 32.00 169 ALA A N 1
ATOM 1249 C CA . ALA A 1 169 ? -8.581 35.235 -52.133 1.00 32.00 169 ALA A CA 1
ATOM 1250 C C . ALA A 1 169 ? -8.586 33.675 -52.101 1.00 32.00 169 ALA A C 1
ATOM 1252 O O . ALA A 1 169 ? -8.167 32.996 -53.028 1.00 32.00 169 ALA A O 1
ATOM 1253 N N . ALA A 1 170 ? -9.167 33.129 -51.026 1.00 31.16 170 ALA A N 1
ATOM 1254 C CA . ALA A 1 170 ? -10.359 32.249 -50.996 1.00 31.16 170 ALA A CA 1
ATOM 1255 C C . ALA A 1 170 ? -10.705 31.187 -52.096 1.00 31.16 170 ALA A C 1
ATOM 1257 O O . ALA A 1 170 ? -10.774 31.487 -53.282 1.00 31.16 170 ALA A O 1
ATOM 1258 N N . ALA A 1 171 ? -11.224 30.043 -51.595 1.00 31.28 171 ALA A N 1
ATOM 1259 C CA . ALA A 1 171 ? -12.470 29.333 -52.002 1.00 31.28 171 ALA A CA 1
ATOM 1260 C C . ALA A 1 171 ? -12.426 27.925 -52.677 1.00 31.28 171 ALA A C 1
ATOM 1262 O O . ALA A 1 171 ? -11.920 27.740 -53.775 1.00 31.28 171 ALA A O 1
ATOM 1263 N N . THR A 1 172 ? -13.128 26.977 -52.020 1.00 30.70 172 THR A N 1
ATOM 1264 C CA . THR A 1 172 ? -13.893 25.796 -52.524 1.00 30.70 172 THR A CA 1
ATOM 1265 C C . THR A 1 172 ? -13.315 24.804 -53.553 1.00 30.70 172 THR A C 1
ATOM 1267 O O . THR A 1 172 ? -13.229 25.136 -54.730 1.00 30.70 172 THR A O 1
ATOM 1270 N N . ALA A 1 173 ? -13.215 23.518 -53.157 1.00 31.27 173 ALA A N 1
ATOM 1271 C CA . ALA A 1 173 ? -13.983 22.400 -53.760 1.00 31.27 173 ALA A CA 1
ATOM 1272 C C . ALA A 1 173 ? -13.863 21.058 -52.977 1.00 31.27 173 ALA A C 1
ATOM 1274 O O . ALA A 1 173 ? -12.793 20.709 -52.491 1.00 31.27 173 ALA A O 1
ATOM 1275 N N . GLU A 1 174 ? -14.954 20.284 -52.941 1.00 31.47 174 GLU A N 1
ATOM 1276 C CA . GLU A 1 174 ? -15.096 18.856 -52.556 1.00 31.47 174 GLU A CA 1
ATOM 1277 C C . GLU A 1 174 ? -16.217 18.248 -53.441 1.00 31.47 174 GLU A C 1
ATOM 1279 O O . GLU A 1 174 ? -17.034 19.026 -53.946 1.00 31.47 174 GLU A O 1
ATOM 1284 N N . PRO A 1 175 ? -16.420 16.912 -53.529 1.00 63.25 175 PRO A N 1
ATOM 1285 C CA . PRO A 1 175 ? -15.499 15.758 -53.513 1.00 63.25 175 PRO A CA 1
ATOM 1286 C C . PRO A 1 175 ? -15.689 14.909 -54.821 1.00 63.25 175 PRO A C 1
ATOM 1288 O O . PRO A 1 175 ? -16.199 15.478 -55.791 1.00 63.25 175 PRO A O 1
ATOM 1291 N N . PRO A 1 176 ? -15.299 13.602 -54.941 1.00 49.28 176 PRO A N 1
ATOM 1292 C CA . PRO A 1 176 ? -16.168 12.495 -54.457 1.00 49.28 176 PRO A CA 1
ATOM 1293 C C . PRO A 1 176 ? -15.518 11.119 -54.072 1.00 49.28 176 PRO A C 1
ATOM 1295 O O . PRO A 1 176 ? -14.631 10.606 -54.745 1.00 49.28 176 PRO A O 1
ATOM 1298 N N . VAL A 1 177 ? -16.047 10.483 -53.006 1.00 36.25 177 VAL A N 1
ATOM 1299 C CA . VAL A 1 177 ? -16.722 9.140 -52.939 1.00 36.25 177 VAL A CA 1
ATOM 1300 C C . VAL A 1 177 ? -16.434 8.118 -54.084 1.00 36.25 177 VAL A C 1
ATOM 1302 O O . VAL A 1 177 ? -16.609 8.487 -55.239 1.00 36.25 177 VAL A O 1
ATOM 1305 N N . ARG A 1 178 ? -16.128 6.803 -53.904 1.00 31.03 178 ARG A N 1
ATOM 1306 C CA . ARG A 1 178 ? -16.139 5.827 -52.762 1.00 31.03 178 ARG A CA 1
ATOM 1307 C C . ARG A 1 178 ? -15.183 4.619 -53.017 1.00 31.03 178 ARG A C 1
ATOM 1309 O O . ARG A 1 178 ? -14.956 4.305 -54.175 1.00 31.03 178 ARG A O 1
ATOM 1316 N N . HIS A 1 179 ? -14.741 3.894 -51.971 1.00 31.11 179 HIS A N 1
ATOM 1317 C CA . HIS A 1 179 ? -14.928 2.429 -51.702 1.00 31.11 179 HIS A CA 1
ATOM 1318 C C . HIS A 1 179 ? -14.075 2.028 -50.458 1.00 31.11 179 HIS A C 1
ATOM 1320 O O . HIS A 1 179 ? -12.926 2.439 -50.389 1.00 31.11 179 HIS A O 1
ATOM 1326 N N . GLU A 1 180 ? -14.501 1.366 -49.368 1.00 26.59 180 GLU A N 1
ATOM 1327 C CA . GLU A 1 180 ? -15.532 0.345 -49.057 1.00 26.59 180 GLU A CA 1
ATOM 1328 C C . GLU A 1 180 ? -14.975 -1.089 -48.931 1.00 26.59 180 GLU A C 1
ATOM 1330 O O . GLU A 1 180 ? -14.934 -1.831 -49.907 1.00 26.59 180 GLU A O 1
ATOM 1335 N N . ALA A 1 181 ? -14.605 -1.485 -47.702 1.00 26.62 181 ALA A N 1
ATOM 1336 C CA . ALA A 1 181 ? -14.493 -2.885 -47.267 1.00 26.62 181 ALA A CA 1
ATOM 1337 C C . ALA A 1 181 ? -14.466 -3.002 -45.723 1.00 26.62 181 ALA A C 1
ATOM 1339 O O . ALA A 1 181 ? -13.430 -2.772 -45.103 1.00 26.62 181 ALA A O 1
ATOM 1340 N N . THR A 1 182 ? -15.580 -3.422 -45.110 1.00 33.19 182 THR A N 1
ATOM 1341 C CA . THR A 1 182 ? -15.621 -3.908 -43.714 1.00 33.19 182 THR A CA 1
ATOM 1342 C C . THR A 1 182 ? -16.591 -5.083 -43.612 1.00 33.19 182 THR A C 1
ATOM 1344 O O . THR A 1 182 ? -17.758 -4.946 -43.978 1.00 33.19 182 THR A O 1
ATOM 1347 N N . PRO A 1 183 ? -16.125 -6.241 -43.126 1.00 33.69 183 PRO A N 1
ATOM 1348 C CA . PRO A 1 183 ? -16.844 -6.954 -42.058 1.00 33.69 183 PRO A CA 1
ATOM 1349 C C . PRO A 1 183 ? -15.865 -7.534 -40.999 1.00 33.69 183 PRO A C 1
ATOM 1351 O O . PRO A 1 183 ? -14.707 -7.781 -41.312 1.00 33.69 183 PRO A O 1
ATOM 1354 N N . ALA A 1 184 ? -16.228 -7.791 -39.736 1.00 24.03 184 ALA A N 1
ATOM 1355 C CA . ALA A 1 184 ? -17.510 -7.627 -39.039 1.00 24.03 184 ALA A CA 1
ATOM 1356 C C . ALA A 1 184 ? -17.311 -7.364 -37.522 1.00 24.03 184 ALA A C 1
ATOM 1358 O O . ALA A 1 184 ? -16.304 -7.764 -36.944 1.00 24.03 184 ALA A O 1
ATOM 1359 N N . ALA A 1 185 ? -18.320 -6.773 -36.874 1.00 37.34 185 ALA A N 1
ATOM 1360 C CA . ALA A 1 185 ? -18.647 -6.991 -35.450 1.00 37.34 185 ALA A CA 1
ATOM 1361 C C . ALA A 1 185 ? -19.621 -8.203 -35.356 1.00 37.34 185 ALA A C 1
ATOM 1363 O O . ALA A 1 185 ? -20.179 -8.530 -36.409 1.00 37.34 185 ALA A O 1
ATOM 1364 N N . PRO A 1 186 ? -19.898 -8.881 -34.208 1.00 34.00 186 PRO A N 1
ATOM 1365 C CA . PRO A 1 186 ? -20.190 -8.340 -32.856 1.00 34.00 186 PRO A CA 1
ATOM 1366 C C . PRO A 1 186 ? -19.644 -9.279 -31.731 1.00 34.00 186 PRO A C 1
ATOM 1368 O O . PRO A 1 186 ? -18.633 -9.930 -31.986 1.00 34.00 186 PRO A O 1
ATOM 1371 N N . PRO A 1 187 ? -20.308 -9.510 -30.566 1.00 27.30 187 PRO A N 1
ATOM 1372 C CA . PRO A 1 187 ? -21.048 -8.655 -29.605 1.00 27.30 187 PRO A CA 1
ATOM 1373 C C . PRO A 1 187 ? -20.197 -8.398 -28.319 1.00 27.30 187 PRO A C 1
ATOM 1375 O O . PRO A 1 187 ? -19.113 -8.949 -28.197 1.00 27.30 187 PRO A O 1
ATOM 1378 N N . ALA A 1 188 ? -20.485 -7.543 -27.324 1.00 23.89 188 ALA A N 1
ATOM 1379 C CA . ALA A 1 188 ? -21.685 -6.901 -26.748 1.00 23.89 188 ALA A CA 1
ATOM 1380 C C . ALA A 1 188 ? -22.371 -7.643 -25.558 1.00 23.89 188 ALA A C 1
ATOM 1382 O O . ALA A 1 188 ? -23.189 -8.523 -25.791 1.00 23.89 188 ALA A O 1
ATOM 1383 N N . VAL A 1 189 ? -22.107 -7.145 -24.323 1.00 28.28 189 VAL A N 1
ATOM 1384 C CA . VAL A 1 189 ? -22.785 -7.343 -22.993 1.00 28.28 189 VAL A CA 1
ATOM 1385 C C . VAL A 1 189 ? -22.962 -8.774 -22.422 1.00 28.28 189 VAL A C 1
ATOM 1387 O O . VAL A 1 189 ? -22.928 -9.731 -23.187 1.00 28.28 189 VAL A O 1
ATOM 1390 N N . PRO A 1 190 ? -23.209 -8.955 -21.093 1.00 22.38 190 PRO A N 1
ATOM 1391 C CA . PRO A 1 190 ? -23.103 -8.035 -19.935 1.00 22.38 190 PRO A CA 1
ATOM 1392 C C . PRO A 1 190 ? -21.776 -8.239 -19.148 1.00 22.38 190 PRO A C 1
ATOM 1394 O O . PRO A 1 190 ? -21.077 -9.214 -19.384 1.00 22.38 190 PRO A O 1
ATOM 1397 N N . ARG A 1 191 ? -21.237 -7.315 -18.333 1.00 23.50 191 ARG A N 1
ATOM 1398 C CA . ARG A 1 191 ? -21.757 -6.538 -17.176 1.00 23.50 191 ARG A CA 1
ATOM 1399 C C . ARG A 1 191 ? -22.012 -7.368 -15.910 1.00 23.50 191 ARG A C 1
ATOM 1401 O O . ARG A 1 191 ? -22.504 -8.480 -15.997 1.00 23.50 191 ARG A O 1
ATOM 1408 N N . GLU A 1 192 ? -21.731 -6.718 -14.774 1.00 19.73 192 GLU A N 1
ATOM 1409 C CA . GLU A 1 192 ? -21.839 -7.203 -13.386 1.00 19.73 192 GLU A CA 1
ATOM 1410 C C . GLU A 1 192 ? -20.844 -8.327 -13.002 1.00 19.73 192 GLU A C 1
ATOM 1412 O O . GLU A 1 192 ? -20.688 -9.313 -13.705 1.00 19.73 192 GLU A O 1
ATOM 1417 N N . GLY A 1 193 ? -20.106 -8.217 -11.897 1.00 20.41 193 GLY A N 1
ATOM 1418 C CA . GLY A 1 193 ? -19.953 -7.035 -11.055 1.00 20.41 193 GLY A CA 1
ATOM 1419 C C . GLY A 1 193 ? -19.173 -7.306 -9.777 1.00 20.41 193 GLY A C 1
ATOM 1420 O O . GLY A 1 193 ? -19.271 -8.378 -9.205 1.00 20.41 193 GLY A O 1
ATOM 1421 N N . GLN A 1 194 ? -18.506 -6.254 -9.312 1.00 26.77 194 GLN A N 1
ATOM 1422 C CA . GLN A 1 194 ? -18.169 -6.013 -7.914 1.00 26.77 194 GLN A CA 1
ATOM 1423 C C . GLN A 1 194 ? -17.140 -6.938 -7.230 1.00 26.77 194 GLN A C 1
ATOM 1425 O O . GLN A 1 194 ? -17.338 -8.137 -7.130 1.00 26.77 194 GLN A O 1
ATOM 1430 N N . LEU A 1 195 ? -16.041 -6.470 -6.626 1.00 27.94 195 LEU A N 1
ATOM 1431 C CA . LEU A 1 195 ? -15.420 -5.147 -6.339 1.00 27.94 195 LEU A CA 1
ATOM 1432 C C . LEU A 1 195 ? -14.465 -5.480 -5.143 1.00 27.94 195 LEU A C 1
ATOM 1434 O O . LEU A 1 195 ? -14.932 -6.261 -4.327 1.00 27.94 195 LEU A O 1
ATOM 1438 N N . GLY A 1 196 ? -13.208 -5.098 -4.822 1.00 27.94 196 GLY A N 1
ATOM 1439 C CA . GLY A 1 196 ? -11.999 -4.265 -5.157 1.00 27.94 196 GLY A CA 1
ATOM 1440 C C . GLY A 1 196 ? -11.218 -4.034 -3.825 1.00 27.94 196 GLY A C 1
ATOM 1441 O O . GLY A 1 196 ? -11.518 -4.767 -2.901 1.00 27.94 196 GLY A O 1
ATOM 1442 N N . SER A 1 197 ? -10.253 -3.100 -3.660 1.00 26.34 197 SER A N 1
ATOM 1443 C CA . SER A 1 197 ? -9.744 -2.663 -2.309 1.00 26.34 197 SER A CA 1
ATOM 1444 C C . SER A 1 197 ? -8.703 -1.505 -2.360 1.00 26.34 197 SER A C 1
ATOM 1446 O O . SER A 1 197 ? -8.142 -1.254 -3.430 1.00 26.34 197 SER A O 1
ATOM 1448 N N . ALA A 1 198 ? -8.433 -0.834 -1.224 1.00 29.81 198 ALA A N 1
ATOM 1449 C CA . ALA A 1 198 ? -7.530 0.312 -0.984 1.00 29.81 198 ALA A CA 1
ATOM 1450 C C . ALA A 1 198 ? -6.064 -0.089 -0.660 1.00 29.81 198 ALA A C 1
ATOM 1452 O O . ALA A 1 198 ? -5.639 -1.196 -0.979 1.00 29.81 198 ALA A O 1
ATOM 1453 N N . ALA A 1 199 ? -5.291 0.833 -0.055 1.00 32.31 199 ALA A N 1
ATOM 1454 C CA . ALA A 1 199 ? -4.218 0.487 0.896 1.00 32.31 199 ALA A CA 1
ATOM 1455 C C . ALA A 1 199 ? -4.713 0.514 2.364 1.00 32.31 199 ALA A C 1
ATOM 1457 O O . ALA A 1 199 ? -3.921 0.332 3.289 1.00 32.31 199 ALA A O 1
ATOM 1458 N N . GLY A 1 200 ? -6.038 0.680 2.553 1.00 24.64 200 GLY A N 1
ATOM 1459 C CA . GLY A 1 200 ? -6.808 -0.137 3.500 1.00 24.64 200 GLY A CA 1
ATOM 1460 C C . GLY A 1 200 ? -6.248 -1.530 3.413 1.00 24.64 200 GLY A C 1
ATOM 1461 O O . GLY A 1 200 ? -6.292 -2.109 2.340 1.00 24.64 200 GLY A O 1
ATOM 1462 N N . ASP A 1 201 ? -5.538 -1.903 4.469 1.00 26.97 201 ASP A N 1
ATOM 1463 C CA . ASP A 1 201 ? -4.446 -2.852 4.394 1.00 26.97 201 ASP A CA 1
ATOM 1464 C C . ASP A 1 201 ? -3.369 -2.577 3.322 1.00 26.97 201 ASP A C 1
ATOM 1466 O O . ASP A 1 201 ? -3.540 -2.775 2.116 1.00 26.97 201 ASP A O 1
ATOM 1470 N N . VAL A 1 202 ? -2.135 -2.365 3.797 1.00 29.38 202 VAL A N 1
ATOM 1471 C CA . VAL A 1 202 ? -0.939 -2.762 3.029 1.00 29.38 202 VAL A CA 1
ATOM 1472 C C . VAL A 1 202 ? -1.105 -4.212 2.541 1.00 29.38 202 VAL A C 1
ATOM 1474 O O . VAL A 1 202 ? -0.661 -4.548 1.444 1.00 29.38 202 VAL A O 1
ATOM 1477 N N . ARG A 1 203 ? -1.832 -5.059 3.289 1.00 26.69 203 ARG A N 1
ATOM 1478 C CA . ARG A 1 203 ? -2.159 -6.426 2.887 1.00 26.69 203 ARG A CA 1
ATOM 1479 C C . ARG A 1 203 ? -3.222 -6.590 1.783 1.00 26.69 203 ARG A C 1
ATOM 1481 O O . ARG A 1 203 ? -3.123 -7.579 1.066 1.00 26.69 203 ARG A O 1
ATOM 1488 N N . ASP A 1 204 ? -4.124 -5.641 1.532 1.00 28.83 204 ASP A N 1
ATOM 1489 C CA . ASP A 1 204 ? -5.102 -5.699 0.439 1.00 28.83 204 ASP A CA 1
ATOM 1490 C C . ASP A 1 204 ? -4.548 -5.014 -0.813 1.00 28.83 204 ASP A C 1
ATOM 1492 O O . ASP A 1 204 ? -4.995 -5.282 -1.932 1.00 28.83 204 ASP A O 1
ATOM 1496 N N . LEU A 1 205 ? -3.489 -4.211 -0.669 1.00 32.34 205 LEU A N 1
ATOM 1497 C CA . LEU A 1 205 ? -2.577 -3.924 -1.772 1.00 32.34 205 LEU A CA 1
ATOM 1498 C C . LEU A 1 205 ? -1.710 -5.151 -2.114 1.00 32.34 205 LEU A C 1
ATOM 1500 O O . LEU A 1 205 ? -1.641 -5.516 -3.288 1.00 32.34 205 LEU A O 1
ATOM 1504 N N . TYR A 1 206 ? -1.137 -5.855 -1.121 1.00 29.05 206 TYR A N 1
ATOM 1505 C CA . TYR A 1 206 ? -0.450 -7.140 -1.359 1.00 29.05 206 TYR A CA 1
ATOM 1506 C C . TYR A 1 206 ? -1.381 -8.159 -2.028 1.00 29.05 206 TYR A C 1
ATOM 1508 O O . TYR A 1 206 ? -0.928 -8.841 -2.946 1.00 29.05 206 TYR A O 1
ATOM 1516 N N . ALA A 1 207 ? -2.664 -8.216 -1.636 1.00 32.16 207 ALA A N 1
ATOM 1517 C CA . ALA A 1 207 ? -3.692 -9.104 -2.192 1.00 32.16 207 ALA A CA 1
ATOM 1518 C C . ALA A 1 207 ? -3.786 -9.059 -3.723 1.00 32.16 207 ALA A C 1
ATOM 1520 O O . ALA A 1 207 ? -4.191 -10.036 -4.359 1.00 32.16 207 ALA A O 1
ATOM 1521 N N . LYS A 1 208 ? -3.376 -7.931 -4.318 1.00 32.91 208 LYS A N 1
ATOM 1522 C CA . LYS A 1 208 ? -3.359 -7.673 -5.761 1.00 32.91 208 LYS A CA 1
ATOM 1523 C C . LYS A 1 208 ? -2.022 -8.029 -6.439 1.00 32.91 208 LYS A C 1
ATOM 1525 O O . LYS A 1 208 ? -1.866 -7.763 -7.626 1.00 32.91 208 LYS A O 1
ATOM 1530 N N . ILE A 1 209 ? -1.087 -8.686 -5.738 1.00 38.19 209 ILE A N 1
ATOM 1531 C CA . ILE A 1 209 ? -0.012 -9.505 -6.338 1.00 38.19 209 ILE A CA 1
ATOM 1532 C C . ILE A 1 209 ? -0.017 -10.950 -5.796 1.00 38.19 209 ILE A C 1
ATOM 1534 O O . ILE A 1 209 ? -0.063 -11.871 -6.611 1.00 38.19 209 ILE A O 1
ATOM 1538 N N . LEU A 1 210 ? -0.145 -11.194 -4.486 1.00 29.61 210 LEU A N 1
ATOM 1539 C CA . LEU A 1 210 ? -0.225 -12.533 -3.853 1.00 29.61 210 LEU A CA 1
ATOM 1540 C C . LEU A 1 210 ? -1.212 -12.526 -2.661 1.00 29.61 210 LEU A C 1
ATOM 1542 O O . LEU A 1 210 ? -1.592 -11.444 -2.238 1.00 29.61 210 LEU A O 1
ATOM 1546 N N . PRO A 1 211 ? -1.698 -13.665 -2.123 1.00 27.53 211 PRO A N 1
ATOM 1547 C CA . PRO A 1 211 ? -2.824 -13.650 -1.179 1.00 27.53 211 PRO A CA 1
ATOM 1548 C C . PRO A 1 211 ? -2.613 -12.802 0.089 1.00 27.53 211 PRO A C 1
ATOM 1550 O O . PRO A 1 211 ? -1.536 -12.857 0.691 1.00 27.53 211 PRO A O 1
ATOM 1553 N N . PRO A 1 212 ? -3.670 -12.126 0.582 1.00 28.52 212 PRO A N 1
ATOM 1554 C CA . PRO A 1 212 ? -3.753 -11.732 1.975 1.00 28.52 212 PRO A CA 1
ATOM 1555 C C . PRO A 1 212 ? -4.214 -12.946 2.795 1.00 28.52 212 PRO A C 1
ATOM 1557 O O . PRO A 1 212 ? -5.165 -13.625 2.411 1.00 28.52 212 PRO A O 1
ATOM 1560 N N . PRO A 1 213 ? -3.617 -13.253 3.950 1.00 26.97 213 PRO A N 1
ATOM 1561 C CA . PRO A 1 213 ? -4.336 -14.009 4.973 1.00 26.97 213 PRO A CA 1
ATOM 1562 C C . PRO A 1 213 ? -5.559 -13.216 5.494 1.00 26.97 213 PRO A C 1
ATOM 1564 O O . PRO A 1 213 ? -5.685 -12.021 5.221 1.00 26.97 213 PRO A O 1
ATOM 1567 N N . ALA A 1 214 ? -6.414 -13.790 6.347 1.00 25.72 214 ALA A N 1
ATOM 1568 C CA . ALA A 1 214 ? -7.235 -12.969 7.260 1.00 25.72 214 ALA A CA 1
ATOM 1569 C C . ALA A 1 214 ? -6.435 -12.609 8.539 1.00 25.72 214 ALA A C 1
ATOM 1571 O O . ALA A 1 214 ? -5.430 -13.256 8.841 1.00 25.72 214 ALA A O 1
ATOM 1572 N N . GLY A 1 215 ? -6.801 -11.542 9.265 1.00 27.89 215 GLY A N 1
ATOM 1573 C CA . GLY A 1 215 ? -6.198 -11.198 10.577 1.00 27.89 215 GLY A CA 1
ATOM 1574 C C . GLY A 1 215 ? -4.998 -10.220 10.614 1.00 27.89 215 GLY A C 1
ATOM 1575 O O . GLY A 1 215 ? -4.345 -10.087 11.646 1.00 27.89 215 GLY A O 1
ATOM 1576 N N . VAL A 1 216 ? -4.700 -9.537 9.512 1.00 24.42 216 VAL A N 1
ATOM 1577 C CA . VAL A 1 216 ? -3.928 -8.280 9.362 1.00 24.42 216 VAL A CA 1
ATOM 1578 C C . VAL A 1 216 ? -4.682 -7.610 8.213 1.00 24.42 216 VAL A C 1
ATOM 1580 O O . VAL A 1 216 ? -4.841 -8.272 7.183 1.00 24.42 216 VAL A O 1
ATOM 1583 N N . GLY A 1 217 ? -5.260 -6.425 8.342 1.00 23.66 217 GLY A N 1
ATOM 1584 C CA . GLY A 1 217 ? -5.223 -5.389 9.369 1.00 23.66 217 GLY A CA 1
ATOM 1585 C C . GLY A 1 217 ? -3.822 -4.861 9.658 1.00 23.66 217 GLY A C 1
ATOM 1586 O O . GLY A 1 217 ? -3.194 -5.444 10.556 1.00 23.66 217 GLY A O 1
ATOM 1587 N N . PRO A 1 218 ? -3.328 -3.758 9.043 1.00 22.64 218 PRO A N 1
ATOM 1588 C CA . PRO A 1 218 ? -2.253 -3.012 9.664 1.00 22.64 218 PRO A CA 1
ATOM 1589 C C . PRO A 1 218 ? -2.896 -2.538 10.955 1.00 22.64 218 PRO A C 1
ATOM 1591 O O . PRO A 1 218 ? -3.855 -1.767 10.925 1.00 22.64 218 PRO A O 1
ATOM 1594 N N . GLU A 1 219 ? -2.424 -3.024 12.097 1.00 27.02 219 GLU A N 1
ATOM 1595 C CA . GLU A 1 219 ? -2.871 -2.441 13.354 1.00 27.02 219 GLU A CA 1
ATOM 1596 C C . GLU A 1 219 ? -2.106 -1.132 13.559 1.00 27.02 219 GLU A C 1
ATOM 1598 O O . GLU A 1 219 ? -1.349 -0.914 14.500 1.00 27.02 219 GLU A O 1
ATOM 1603 N N . GLU A 1 220 ? -2.319 -0.217 12.614 1.00 25.41 220 GLU A N 1
ATOM 1604 C CA . GLU A 1 220 ? -2.147 1.178 12.891 1.00 25.41 220 GLU A CA 1
ATOM 1605 C C . GLU A 1 220 ? -3.179 1.532 13.950 1.00 25.41 220 GLU A C 1
ATOM 1607 O O . GLU A 1 220 ? -4.368 1.737 13.698 1.00 25.41 220 GLU A O 1
ATOM 1612 N N . ALA A 1 221 ? -2.690 1.558 15.179 1.00 23.06 221 ALA A N 1
ATOM 1613 C CA . ALA A 1 221 ? -3.450 1.970 16.324 1.00 23.06 221 ALA A CA 1
ATOM 1614 C C . ALA A 1 221 ? -3.739 3.474 16.222 1.00 23.06 221 ALA A C 1
ATOM 1616 O O . ALA A 1 221 ? -3.103 4.262 16.927 1.00 23.06 221 ALA A O 1
ATOM 1617 N N . ALA A 1 222 ? -4.746 3.851 15.423 1.00 24.36 222 ALA A N 1
ATOM 1618 C CA . ALA A 1 222 ? -5.393 5.159 15.469 1.00 24.36 222 ALA A CA 1
ATOM 1619 C C . ALA A 1 222 ? -5.499 5.605 16.938 1.00 24.36 222 ALA A C 1
ATOM 1621 O O . ALA A 1 222 ? -5.909 4.780 17.770 1.00 24.36 222 ALA A O 1
ATOM 1622 N N . PRO A 1 223 ? -5.052 6.820 17.313 1.00 23.23 223 PRO A N 1
ATOM 1623 C CA . PRO A 1 223 ? -5.041 7.263 18.706 1.00 23.23 223 PRO A CA 1
ATOM 1624 C C . PRO A 1 223 ? -6.423 7.021 19.316 1.00 23.23 223 PRO A C 1
ATOM 1626 O O . PRO A 1 223 ? -7.423 7.512 18.801 1.00 23.23 223 PRO A O 1
ATOM 1629 N N . ALA A 1 224 ? -6.473 6.174 20.351 1.00 25.02 224 ALA A N 1
ATOM 1630 C CA . ALA A 1 224 ? -7.735 5.631 20.847 1.00 25.02 224 ALA A CA 1
ATOM 1631 C C . ALA A 1 224 ? -8.609 6.771 21.377 1.00 25.02 224 ALA A C 1
ATOM 1633 O O . ALA A 1 224 ? -8.085 7.712 21.983 1.00 25.02 224 ALA A O 1
ATOM 1634 N N . GLU A 1 225 ? -9.919 6.696 21.138 1.00 26.42 225 GLU A N 1
ATOM 1635 C CA . GLU A 1 225 ? -10.854 7.776 21.447 1.00 26.42 225 GLU A CA 1
ATOM 1636 C C . GLU A 1 225 ? -10.924 8.037 22.959 1.00 26.42 225 GLU A C 1
ATOM 1638 O O . GLU A 1 225 ? -11.738 7.469 23.687 1.00 26.42 225 GLU A O 1
ATOM 1643 N N . GLY A 1 226 ? -10.103 8.975 23.439 1.00 29.72 226 GLY A N 1
ATOM 1644 C CA . GLY A 1 226 ? -10.105 9.481 24.815 1.00 29.72 226 GLY A CA 1
ATOM 1645 C C . GLY A 1 226 ? -11.336 10.333 25.158 1.00 29.72 226 GLY A C 1
ATOM 1646 O O . GLY A 1 226 ? -11.196 11.375 25.796 1.00 29.72 226 GLY A O 1
ATOM 1647 N N . GLY A 1 227 ? -12.522 9.922 24.701 1.00 28.27 227 GLY A N 1
ATOM 1648 C CA . GLY A 1 227 ? -13.793 10.649 24.792 1.00 28.27 227 GLY A CA 1
ATOM 1649 C C . GLY A 1 227 ? -14.971 9.814 25.307 1.00 28.27 227 GLY A C 1
ATOM 1650 O O . GLY A 1 227 ? -15.912 10.377 25.865 1.00 28.27 227 GLY A O 1
ATOM 1651 N N . ALA A 1 228 ? -14.903 8.485 25.216 1.00 26.25 228 ALA A N 1
ATOM 1652 C CA . ALA A 1 228 ? -15.849 7.579 25.861 1.00 26.25 228 ALA A CA 1
ATOM 1653 C C . ALA A 1 228 ? -15.119 6.648 26.835 1.00 26.25 228 ALA A C 1
ATOM 1655 O O . ALA A 1 228 ? -13.914 6.427 26.733 1.00 26.25 228 ALA A O 1
ATOM 1656 N N . ALA A 1 229 ? -15.873 6.009 27.731 1.00 29.36 229 ALA A N 1
ATOM 1657 C CA . ALA A 1 229 ? -15.487 4.666 28.129 1.00 29.36 229 ALA A CA 1
ATOM 1658 C C . ALA A 1 229 ? -15.718 3.761 26.908 1.00 29.36 229 ALA A C 1
ATOM 1660 O O . ALA A 1 229 ? -16.805 3.190 26.752 1.00 29.36 229 ALA A O 1
ATOM 1661 N N . GLU A 1 230 ? -14.707 3.653 26.034 1.00 28.89 230 GLU A N 1
ATOM 1662 C CA . GLU A 1 230 ? -14.554 2.448 25.222 1.00 28.89 230 GLU A CA 1
ATOM 1663 C C . GLU A 1 230 ? -14.747 1.280 26.182 1.00 28.89 230 GLU A C 1
ATOM 1665 O O . GLU A 1 230 ? -14.055 1.147 27.197 1.00 28.89 230 GLU A O 1
ATOM 1670 N N . THR A 1 231 ? -15.757 0.458 25.906 1.00 28.52 231 THR A N 1
ATOM 1671 C CA . THR A 1 231 ? -15.847 -0.825 26.583 1.00 28.52 231 THR A CA 1
ATOM 1672 C C . THR A 1 231 ? -14.574 -1.536 26.177 1.00 28.52 231 THR A C 1
ATOM 1674 O O . THR A 1 231 ? -14.393 -1.760 24.984 1.00 28.52 231 THR A O 1
ATOM 1677 N N . VAL A 1 232 ? -13.672 -1.813 27.125 1.00 32.34 232 VAL A N 1
ATOM 1678 C CA . VAL A 1 232 ? -12.444 -2.551 26.823 1.00 32.34 232 VAL A CA 1
ATOM 1679 C C . VAL A 1 232 ? -12.876 -3.956 26.434 1.00 32.34 232 VAL A C 1
ATOM 1681 O O . VAL A 1 232 ? -12.973 -4.853 27.271 1.00 32.34 232 VAL A O 1
ATOM 1684 N N . VAL A 1 233 ? -13.174 -4.118 25.143 1.00 36.53 233 VAL A N 1
ATOM 1685 C CA . VAL A 1 233 ? -13.195 -5.390 24.446 1.00 36.53 233 VAL A CA 1
ATOM 1686 C C . VAL A 1 233 ? -11.804 -5.928 24.696 1.00 36.53 233 VAL A C 1
ATOM 1688 O O . VAL A 1 233 ? -10.827 -5.428 24.136 1.00 36.53 233 VAL A O 1
ATOM 1691 N N . GLN A 1 234 ? -11.700 -6.845 25.657 1.00 43.69 234 GLN A N 1
ATOM 1692 C CA . GLN A 1 234 ? -10.427 -7.431 26.023 1.00 43.69 234 GLN A CA 1
ATOM 1693 C C . GLN A 1 234 ? -9.937 -8.159 24.783 1.00 43.69 234 GLN A C 1
ATOM 1695 O O . GLN A 1 234 ? -10.441 -9.229 24.455 1.00 43.69 234 GLN A O 1
ATOM 1700 N N . ARG A 1 235 ? -9.005 -7.524 24.066 1.00 53.81 235 ARG A N 1
ATOM 1701 C CA . ARG A 1 235 ? -8.335 -8.098 22.906 1.00 53.81 235 ARG A CA 1
ATOM 1702 C C . ARG A 1 235 ? -7.672 -9.375 23.393 1.00 53.81 235 ARG A C 1
ATOM 1704 O O . ARG A 1 235 ? -6.675 -9.303 24.119 1.00 53.81 235 ARG A O 1
ATOM 1711 N N . GLU A 1 236 ? -8.320 -10.501 23.096 1.00 69.81 236 GLU A N 1
ATOM 1712 C CA . GLU A 1 236 ? -7.889 -11.816 23.548 1.00 69.81 236 GLU A CA 1
ATOM 1713 C C . GLU A 1 236 ? -6.442 -12.017 23.085 1.00 69.81 236 GLU A C 1
ATOM 1715 O O . GLU A 1 236 ? -6.115 -11.754 21.931 1.00 69.81 236 GLU A O 1
ATOM 1720 N N . GLY A 1 237 ? -5.558 -12.414 23.996 1.00 81.38 237 GLY A N 1
ATOM 1721 C CA . GLY A 1 237 ? -4.126 -12.487 23.732 1.00 81.38 237 GLY A CA 1
ATOM 1722 C C . GLY A 1 237 ? -3.348 -12.802 25.003 1.00 81.38 237 GLY A C 1
ATOM 1723 O O . GLY A 1 237 ? -3.861 -12.667 26.116 1.00 81.38 237 GLY A O 1
ATOM 1724 N N . PHE A 1 238 ? -2.099 -13.229 24.850 1.00 87.19 238 PHE A N 1
ATOM 1725 C CA . PHE A 1 238 ? -1.263 -13.624 25.979 1.00 87.19 238 PHE A CA 1
ATOM 1726 C C . PHE A 1 238 ? -0.639 -12.390 26.641 1.00 87.19 238 PHE A C 1
ATOM 1728 O O . PHE A 1 238 ? 0.214 -11.727 26.051 1.00 87.19 238 PHE A O 1
ATOM 1735 N N . GLN A 1 239 ? -1.056 -12.070 27.868 1.00 89.50 239 GLN A N 1
ATOM 1736 C CA . GLN A 1 239 ? -0.492 -10.953 28.625 1.00 89.50 239 GLN A CA 1
ATOM 1737 C C . GLN A 1 239 ? 0.717 -11.395 29.462 1.00 89.50 239 GLN A C 1
ATOM 1739 O O . GLN A 1 239 ? 0.587 -12.140 30.432 1.00 89.50 239 GLN A O 1
ATOM 1744 N N . PHE A 1 240 ? 1.887 -10.860 29.127 1.00 87.38 240 PHE A N 1
ATOM 1745 C CA . PHE A 1 240 ? 3.145 -11.031 29.846 1.00 87.38 240 PHE A CA 1
ATOM 1746 C C . PHE A 1 240 ? 3.498 -9.723 30.562 1.00 87.38 240 PHE A C 1
ATOM 1748 O O . PHE A 1 240 ? 4.311 -8.924 30.094 1.00 87.38 240 PHE A O 1
ATOM 1755 N N . GLY A 1 241 ? 2.828 -9.478 31.693 1.00 87.62 241 GLY A N 1
ATOM 1756 C CA . GLY A 1 241 ? 2.976 -8.248 32.474 1.00 87.62 241 GLY A CA 1
ATOM 1757 C C . GLY A 1 241 ? 2.580 -7.006 31.658 1.00 87.62 241 GLY A C 1
ATOM 1758 O O . GLY A 1 241 ? 1.389 -6.849 31.372 1.00 87.62 241 GLY A O 1
ATOM 1759 N N . PRO A 1 242 ? 3.532 -6.121 31.292 1.00 86.19 242 PRO A N 1
ATOM 1760 C CA . PRO A 1 242 ? 3.253 -4.931 30.489 1.00 86.19 242 PRO A CA 1
ATOM 1761 C C . PRO A 1 242 ? 3.031 -5.203 28.990 1.00 86.19 242 PRO A C 1
ATOM 1763 O O . PRO A 1 242 ? 2.548 -4.313 28.296 1.00 86.19 242 PRO A O 1
ATOM 1766 N N . VAL A 1 243 ? 3.388 -6.385 28.473 1.00 89.94 243 VAL A N 1
ATOM 1767 C CA . VAL A 1 243 ? 3.294 -6.707 27.037 1.00 89.94 243 VAL A CA 1
ATOM 1768 C C . VAL A 1 243 ? 2.104 -7.627 26.770 1.00 89.94 243 VAL A C 1
ATOM 1770 O O . VAL A 1 243 ? 1.956 -8.657 27.426 1.00 89.94 243 VAL A O 1
ATOM 1773 N N . ARG A 1 244 ? 1.284 -7.304 25.768 1.00 90.50 244 ARG A N 1
ATOM 1774 C CA . ARG A 1 244 ? 0.286 -8.205 25.176 1.00 90.50 244 ARG A CA 1
ATOM 1775 C C . ARG A 1 244 ? 0.860 -8.810 23.894 1.00 90.50 244 ARG A C 1
ATOM 1777 O O . ARG A 1 244 ? 1.243 -8.076 22.989 1.00 90.50 244 ARG A O 1
ATOM 1784 N N . LEU A 1 245 ? 0.888 -10.138 23.806 1.00 92.56 245 LEU A N 1
ATOM 1785 C CA . LEU A 1 245 ? 1.281 -10.889 22.614 1.00 92.56 245 LEU A CA 1
ATOM 1786 C C . LEU A 1 245 ? 0.038 -11.464 21.917 1.00 92.56 245 LEU A C 1
ATOM 1788 O O . LEU A 1 245 ? -0.716 -12.245 22.500 1.00 92.56 245 LEU A O 1
ATOM 1792 N N . LEU A 1 246 ? -0.140 -11.081 20.655 1.00 91.81 246 LEU A N 1
ATOM 1793 C CA . LEU A 1 246 ? -1.215 -11.472 19.743 1.00 91.81 246 LEU A CA 1
ATOM 1794 C C . LEU A 1 246 ? -0.642 -12.371 18.627 1.00 91.81 246 LEU A C 1
ATOM 1796 O O . LEU A 1 246 ? -0.241 -11.868 17.573 1.00 91.81 246 LEU A O 1
ATOM 1800 N N . PRO A 1 247 ? -0.530 -13.694 18.851 1.00 94.06 247 PRO A N 1
ATOM 1801 C CA . PRO A 1 247 ? -0.121 -14.639 17.822 1.00 94.06 247 PRO A CA 1
ATOM 1802 C C . PRO A 1 247 ? -1.289 -15.019 16.905 1.00 94.06 247 PRO A C 1
ATOM 1804 O O . PRO A 1 247 ? -2.381 -15.370 17.359 1.00 94.06 247 PRO A O 1
ATOM 1807 N N . THR A 1 248 ? -1.016 -15.027 15.606 1.00 92.12 248 THR A N 1
ATOM 1808 C CA . THR A 1 248 ? -1.851 -15.617 14.553 1.00 92.12 248 THR A CA 1
ATOM 1809 C C . THR A 1 248 ? -0.956 -16.465 13.651 1.00 92.12 248 THR A C 1
ATOM 1811 O O . THR A 1 248 ? 0.203 -16.132 13.432 1.00 92.12 248 THR A O 1
ATOM 1814 N N . LEU A 1 249 ? -1.482 -17.556 13.108 1.00 94.56 249 LEU A N 1
ATOM 1815 C CA . LEU A 1 249 ? -0.826 -18.403 12.118 1.00 94.56 249 LEU A CA 1
ATOM 1816 C C . LEU A 1 249 ? -1.789 -18.621 10.958 1.00 94.56 249 LEU A C 1
ATOM 1818 O O . LEU A 1 249 ? -2.910 -19.068 11.184 1.00 94.56 249 LEU A O 1
ATOM 1822 N N . VAL A 1 250 ? -1.355 -18.372 9.724 1.00 93.88 250 VAL A N 1
ATOM 1823 C CA . VAL A 1 250 ? -2.109 -18.788 8.534 1.00 93.88 250 VAL A CA 1
ATOM 1824 C C . VAL A 1 250 ? -1.247 -19.666 7.642 1.00 93.88 250 VAL A C 1
ATOM 1826 O O . VAL A 1 250 ? -0.091 -19.351 7.361 1.00 93.88 250 VAL A O 1
ATOM 1829 N N . THR A 1 251 ? -1.817 -20.780 7.197 1.00 95.12 251 THR A N 1
ATOM 1830 C CA . THR A 1 251 ? -1.253 -21.639 6.160 1.00 95.12 251 THR A CA 1
ATOM 1831 C C . THR A 1 251 ? -2.072 -21.475 4.885 1.00 95.12 251 THR A C 1
ATOM 1833 O O . THR A 1 251 ? -3.301 -21.470 4.920 1.00 95.12 251 THR A O 1
ATOM 1836 N N . SER A 1 252 ? -1.394 -21.311 3.751 1.00 95.12 252 SER A N 1
ATOM 1837 C CA . SER A 1 252 ? -2.011 -21.191 2.428 1.00 95.12 252 SER A CA 1
ATOM 1838 C C . SER A 1 252 ? -1.453 -22.259 1.494 1.00 95.12 252 SER A C 1
ATOM 1840 O O . SER A 1 252 ? -0.239 -22.421 1.422 1.00 95.12 252 SER A O 1
ATOM 1842 N N . TYR A 1 253 ? -2.309 -22.948 0.745 1.00 97.38 253 TYR A N 1
ATOM 1843 C CA . TYR A 1 253 ? -1.935 -23.598 -0.512 1.00 97.38 253 TYR A CA 1
ATOM 1844 C C . TYR A 1 253 ? -2.149 -22.601 -1.651 1.00 97.38 253 TYR A C 1
ATOM 1846 O O . TYR A 1 253 ? -3.187 -21.939 -1.685 1.00 97.38 253 TYR A O 1
ATOM 1854 N N . ILE A 1 254 ? -1.179 -22.486 -2.557 1.00 94.88 254 ILE A N 1
ATOM 1855 C CA . ILE A 1 254 ? -1.183 -21.546 -3.681 1.00 94.88 254 ILE A CA 1
ATOM 1856 C C . ILE A 1 254 ? -0.840 -22.322 -4.961 1.00 94.88 254 ILE A C 1
ATOM 1858 O O . ILE A 1 254 ? 0.166 -23.029 -5.003 1.00 94.88 254 ILE A O 1
ATOM 1862 N N . ASP A 1 255 ? -1.672 -22.182 -5.993 1.00 95.38 255 ASP A N 1
ATOM 1863 C CA . ASP A 1 255 ? -1.462 -22.688 -7.358 1.00 95.38 255 ASP A CA 1
ATOM 1864 C C . ASP A 1 255 ? -1.540 -21.479 -8.303 1.00 95.38 255 ASP A C 1
ATOM 1866 O O . ASP A 1 255 ? -2.593 -20.840 -8.391 1.00 95.38 255 ASP A O 1
ATOM 1870 N N . ALA A 1 256 ? -0.416 -21.091 -8.910 1.00 90.44 256 ALA A N 1
ATOM 1871 C CA . ALA A 1 256 ? -0.251 -19.760 -9.495 1.00 90.44 256 ALA A CA 1
ATOM 1872 C C . ALA A 1 256 ? 0.581 -19.760 -10.785 1.00 90.44 256 ALA A C 1
ATOM 1874 O O . ALA A 1 256 ? 1.713 -20.239 -10.798 1.00 90.44 256 ALA A O 1
ATOM 1875 N N . ASP A 1 257 ? 0.055 -19.135 -11.837 1.00 87.69 257 ASP A N 1
ATOM 1876 C CA . ASP A 1 257 ? 0.792 -18.810 -13.061 1.00 87.69 257 ASP A CA 1
ATOM 1877 C C . ASP A 1 257 ? 1.559 -17.495 -12.864 1.00 87.69 257 ASP A C 1
ATOM 1879 O O . ASP A 1 257 ? 0.970 -16.415 -12.759 1.00 87.69 257 ASP A O 1
ATOM 1883 N N . THR A 1 258 ? 2.889 -17.586 -12.808 1.00 70.69 258 THR A N 1
ATOM 1884 C CA . THR A 1 258 ? 3.771 -16.496 -12.372 1.00 70.69 258 THR A CA 1
ATOM 1885 C C . THR A 1 258 ? 4.978 -16.317 -13.298 1.00 70.69 258 THR A C 1
ATOM 1887 O O . THR A 1 258 ? 5.777 -17.233 -13.478 1.00 70.69 258 THR A O 1
ATOM 1890 N N . ALA A 1 259 ? 5.161 -15.134 -13.894 1.00 67.94 259 ALA A N 1
ATOM 1891 C CA . ALA A 1 259 ? 6.363 -14.823 -14.681 1.00 67.94 259 ALA A CA 1
ATOM 1892 C C . ALA A 1 259 ? 7.519 -14.379 -13.756 1.00 67.94 259 ALA A C 1
ATOM 1894 O O . ALA A 1 259 ? 7.873 -13.210 -13.665 1.00 67.94 259 ALA A O 1
ATOM 1895 N N . LEU A 1 260 ? 8.067 -15.349 -13.014 1.00 61.72 260 LEU A N 1
ATOM 1896 C CA . LEU A 1 260 ? 9.194 -15.168 -12.082 1.00 61.72 260 LEU A CA 1
ATOM 1897 C C . LEU A 1 260 ? 10.566 -15.157 -12.792 1.00 61.72 260 LEU A C 1
ATOM 1899 O O . LEU A 1 260 ? 11.562 -14.680 -12.243 1.00 61.72 260 LEU A O 1
ATOM 1903 N N . LEU A 1 261 ? 10.617 -15.738 -13.993 1.00 63.09 261 LEU A N 1
ATOM 1904 C CA . LEU A 1 261 ? 11.816 -15.933 -14.811 1.00 63.09 261 LEU A CA 1
ATOM 1905 C C . LEU A 1 261 ? 12.001 -14.800 -15.833 1.00 63.09 261 LEU A C 1
ATOM 1907 O O . LEU A 1 261 ? 11.118 -13.969 -16.015 1.00 63.09 261 LEU A O 1
ATOM 1911 N N . ASP A 1 262 ? 13.116 -14.829 -16.568 1.00 61.00 262 ASP A N 1
ATOM 1912 C CA . ASP A 1 262 ? 13.431 -13.953 -17.718 1.00 61.00 262 ASP A CA 1
ATOM 1913 C C . ASP A 1 262 ? 12.503 -14.151 -18.946 1.00 61.00 262 ASP A C 1
ATOM 1915 O O . ASP A 1 262 ? 12.843 -13.770 -20.066 1.00 61.00 262 ASP A O 1
ATOM 1919 N N . THR A 1 263 ? 11.332 -14.773 -18.774 1.00 65.12 263 THR A N 1
ATOM 1920 C CA . THR A 1 263 ? 10.400 -15.121 -19.852 1.00 65.12 263 THR A CA 1
ATOM 1921 C C . THR A 1 263 ? 9.070 -14.376 -19.711 1.00 65.12 263 THR A C 1
ATOM 1923 O O . THR A 1 263 ? 8.484 -14.415 -18.630 1.00 65.12 263 THR A O 1
ATOM 1926 N N . PRO A 1 264 ? 8.507 -13.806 -20.799 1.00 64.44 264 PRO A N 1
ATOM 1927 C CA . PRO A 1 264 ? 7.165 -13.208 -20.774 1.00 64.44 264 PRO A CA 1
ATOM 1928 C C . PRO A 1 264 ? 6.067 -14.227 -20.444 1.00 64.44 264 PRO A C 1
ATOM 1930 O O . PRO A 1 264 ? 5.015 -13.875 -19.919 1.00 64.44 264 PRO A O 1
ATOM 1933 N N . GLN A 1 265 ? 6.294 -15.506 -20.756 1.00 76.12 265 GLN A N 1
ATOM 1934 C CA . GLN A 1 265 ? 5.350 -16.571 -20.442 1.00 76.12 265 GLN A CA 1
ATOM 1935 C C . GLN A 1 265 ? 5.338 -16.831 -18.926 1.00 76.12 265 GLN A C 1
ATOM 1937 O O . GLN A 1 265 ? 6.393 -17.147 -18.365 1.00 76.12 265 GLN A O 1
ATOM 1942 N N . PRO A 1 266 ? 4.172 -16.730 -18.255 1.00 79.12 266 PRO A N 1
ATOM 1943 C CA . PRO A 1 266 ? 4.036 -17.143 -16.866 1.00 79.12 266 PRO A CA 1
ATOM 1944 C C . PRO A 1 266 ? 4.362 -18.627 -16.710 1.00 79.12 266 PRO A C 1
ATOM 1946 O O . PRO A 1 266 ? 3.931 -19.453 -17.514 1.00 79.12 266 PRO A O 1
ATOM 1949 N N . VAL A 1 267 ? 5.093 -18.971 -15.653 1.00 86.12 267 VAL A N 1
ATOM 1950 C CA . VAL A 1 267 ? 5.367 -20.359 -15.282 1.00 86.12 267 VAL A CA 1
ATOM 1951 C C . VAL A 1 267 ? 4.541 -20.706 -14.053 1.00 86.12 267 VAL A C 1
ATOM 1953 O O . VAL A 1 267 ? 4.483 -19.949 -13.081 1.00 86.12 267 VAL A O 1
ATOM 1956 N N . ARG A 1 268 ? 3.876 -21.857 -14.115 1.00 91.12 268 ARG A N 1
ATOM 1957 C CA . ARG A 1 268 ? 3.015 -22.343 -13.045 1.00 91.12 268 ARG A CA 1
ATOM 1958 C C . ARG A 1 268 ? 3.832 -22.907 -11.890 1.00 91.12 268 ARG A C 1
ATOM 1960 O O . ARG A 1 268 ? 4.597 -23.848 -12.096 1.00 91.12 268 ARG A O 1
ATOM 1967 N N . ASP A 1 269 ? 3.612 -22.396 -10.684 1.00 91.12 269 ASP A N 1
ATOM 1968 C CA . ASP A 1 269 ? 4.118 -22.984 -9.442 1.00 91.12 269 ASP A CA 1
ATOM 1969 C C . ASP A 1 269 ? 2.982 -23.448 -8.524 1.00 91.12 269 ASP A C 1
ATOM 1971 O O . ASP A 1 269 ? 1.850 -22.962 -8.590 1.00 91.12 269 ASP A O 1
ATOM 1975 N N . ARG A 1 270 ? 3.307 -24.392 -7.637 1.00 95.69 270 ARG A N 1
ATOM 1976 C CA . ARG A 1 270 ? 2.423 -24.899 -6.587 1.00 95.69 270 ARG A CA 1
ATOM 1977 C C . ARG A 1 270 ? 3.183 -25.006 -5.282 1.00 95.69 270 ARG A C 1
ATOM 1979 O O . ARG A 1 270 ? 4.117 -25.798 -5.172 1.00 95.69 270 ARG A O 1
ATOM 1986 N N . TYR A 1 271 ? 2.768 -24.243 -4.280 1.00 94.88 271 TYR A N 1
ATOM 1987 C CA . TYR A 1 271 ? 3.490 -24.179 -3.016 1.00 94.88 271 TYR A CA 1
ATOM 1988 C C . TYR A 1 271 ? 2.575 -23.986 -1.811 1.00 94.88 271 TYR A C 1
ATOM 1990 O O . TYR A 1 271 ? 1.462 -23.469 -1.907 1.00 94.88 271 TYR A O 1
ATOM 1998 N N . PHE A 1 272 ? 3.073 -24.404 -0.650 1.00 96.81 272 PHE A N 1
ATOM 1999 C CA . PHE A 1 272 ? 2.484 -24.057 0.636 1.00 96.81 272 PHE A CA 1
ATOM 2000 C C . PHE A 1 272 ? 3.240 -22.868 1.228 1.00 96.81 272 PHE A C 1
ATOM 2002 O O . PHE A 1 272 ? 4.471 -22.886 1.286 1.00 96.81 272 PHE A O 1
ATOM 2009 N N . GLN A 1 273 ? 2.508 -21.854 1.682 1.00 94.94 273 GLN A N 1
ATOM 2010 C CA . GLN A 1 273 ? 3.021 -20.683 2.391 1.00 94.94 273 GLN A CA 1
ATOM 2011 C C . GLN A 1 273 ? 2.558 -20.725 3.853 1.00 94.94 273 GLN A C 1
ATOM 2013 O O . GLN A 1 273 ? 1.396 -21.021 4.130 1.00 94.94 273 GLN A O 1
ATOM 2018 N N . ILE A 1 274 ? 3.461 -20.442 4.791 1.00 96.62 274 ILE A N 1
ATOM 2019 C CA . ILE A 1 274 ? 3.202 -20.439 6.236 1.00 96.62 274 ILE A CA 1
ATOM 2020 C C . ILE A 1 274 ? 3.553 -19.051 6.780 1.00 96.62 274 ILE A C 1
ATOM 2022 O O . ILE A 1 274 ? 4.702 -18.623 6.670 1.00 96.62 274 ILE A O 1
ATOM 2026 N N . GLU A 1 275 ? 2.567 -18.365 7.359 1.00 95.06 275 GLU A N 1
ATOM 2027 C CA . GLU A 1 275 ? 2.647 -16.975 7.827 1.00 95.06 275 GLU A CA 1
ATOM 2028 C C . GLU A 1 275 ? 2.249 -16.870 9.311 1.00 95.06 275 GLU A C 1
ATOM 2030 O O . GLU A 1 275 ? 1.066 -16.697 9.630 1.00 95.06 275 GLU A O 1
ATOM 2035 N N . PRO A 1 276 ? 3.198 -17.016 10.253 1.00 94.75 276 PRO A N 1
ATOM 2036 C CA . PRO A 1 276 ? 2.981 -16.644 11.644 1.00 94.75 276 PRO A CA 1
ATOM 2037 C C . PRO A 1 276 ? 3.118 -15.122 11.829 1.00 94.75 276 PRO A C 1
ATOM 2039 O O . PRO A 1 276 ? 4.216 -14.578 11.728 1.00 94.75 276 PRO A O 1
ATOM 2042 N N . ARG A 1 277 ? 2.025 -14.441 12.187 1.00 93.88 277 ARG A N 1
ATOM 2043 C CA . ARG A 1 277 ? 2.035 -13.060 12.697 1.00 93.88 277 ARG A CA 1
ATOM 2044 C C . ARG A 1 277 ? 2.254 -13.089 14.210 1.00 93.88 277 ARG A C 1
ATOM 2046 O O . ARG A 1 277 ? 1.488 -13.723 14.934 1.00 93.88 277 ARG A O 1
ATOM 2053 N N . LEU A 1 278 ? 3.242 -12.347 14.696 1.00 94.88 278 LEU A N 1
ATOM 2054 C CA . LEU A 1 278 ? 3.431 -12.031 16.111 1.00 94.88 278 LEU A CA 1
ATOM 2055 C C . LEU A 1 278 ? 3.308 -10.517 16.297 1.00 94.88 278 LEU A C 1
ATOM 2057 O O . LEU A 1 278 ? 4.163 -9.772 15.819 1.00 94.88 278 LEU A O 1
ATOM 2061 N N . THR A 1 279 ? 2.269 -10.065 16.996 1.00 93.75 279 THR A N 1
ATOM 2062 C CA . THR A 1 279 ? 2.106 -8.651 17.363 1.00 93.75 279 THR A CA 1
ATOM 2063 C C . THR A 1 279 ? 2.282 -8.460 18.861 1.00 93.75 279 THR A C 1
ATOM 2065 O O . THR A 1 279 ? 1.663 -9.161 19.660 1.00 93.75 279 THR A O 1
ATOM 2068 N N . PHE A 1 280 ? 3.141 -7.515 19.234 1.00 94.00 280 PHE A N 1
ATOM 2069 C CA . PHE A 1 280 ? 3.481 -7.158 20.605 1.00 94.00 280 PHE A CA 1
ATOM 2070 C C . PHE A 1 280 ? 2.989 -5.733 20.885 1.00 94.00 280 PHE A C 1
ATOM 2072 O O . PHE A 1 280 ? 3.572 -4.771 20.391 1.00 94.00 280 PHE A O 1
ATOM 2079 N N . ASP A 1 281 ? 1.932 -5.606 21.682 1.00 91.44 281 ASP A N 1
ATOM 2080 C CA . ASP A 1 281 ? 1.337 -4.340 22.125 1.00 91.44 281 ASP A CA 1
ATOM 2081 C C . ASP A 1 281 ? 1.809 -4.018 23.553 1.00 91.44 281 ASP A C 1
ATOM 2083 O O . ASP A 1 281 ? 1.625 -4.820 24.472 1.00 91.44 281 ASP A O 1
ATOM 2087 N N . LEU A 1 282 ? 2.426 -2.847 23.747 1.00 88.31 282 LEU A N 1
ATOM 2088 C CA . LEU A 1 282 ? 2.831 -2.332 25.064 1.00 88.31 282 LEU A CA 1
ATOM 2089 C C . LEU A 1 282 ? 1.962 -1.148 25.534 1.00 88.31 282 LEU A C 1
ATOM 2091 O O . LEU A 1 282 ? 2.156 -0.634 26.639 1.00 88.31 282 LEU A O 1
ATOM 2095 N N . GLY A 1 283 ? 1.008 -0.686 24.719 1.00 70.25 283 GLY A N 1
ATOM 2096 C CA . GLY A 1 283 ? 0.267 0.562 24.935 1.00 70.25 283 GLY A CA 1
ATOM 2097 C C . GLY A 1 283 ? -0.586 0.579 26.206 1.00 70.25 283 GLY A C 1
ATOM 2098 O O . GLY A 1 283 ? -0.820 1.640 26.780 1.00 70.25 283 GLY A O 1
ATOM 2099 N N . ALA A 1 284 ? -0.990 -0.592 26.704 1.00 65.88 284 ALA A N 1
ATOM 2100 C CA . ALA A 1 284 ? -1.712 -0.722 27.971 1.00 65.88 284 ALA A CA 1
ATOM 2101 C C . ALA A 1 284 ? -0.848 -0.442 29.221 1.00 65.88 284 ALA A C 1
ATOM 2103 O O . ALA A 1 284 ? -1.399 -0.288 30.311 1.00 65.88 284 ALA A O 1
ATOM 2104 N N . ALA A 1 285 ? 0.484 -0.404 29.089 1.00 64.50 285 ALA A N 1
ATOM 2105 C CA . ALA A 1 285 ? 1.407 -0.386 30.224 1.00 64.50 285 ALA A CA 1
ATOM 2106 C C . ALA A 1 285 ? 2.500 0.695 30.172 1.00 64.50 285 ALA A C 1
ATOM 2108 O O . ALA A 1 285 ? 3.198 0.885 31.170 1.00 64.50 285 ALA A O 1
ATOM 2109 N N . VAL A 1 286 ? 2.657 1.429 29.064 1.00 75.62 286 VAL A N 1
ATOM 2110 C CA . VAL A 1 286 ? 3.563 2.587 29.014 1.00 75.62 286 VAL A CA 1
ATOM 2111 C C . VAL A 1 286 ? 2.848 3.832 29.574 1.00 75.62 286 VAL A C 1
ATOM 2113 O O . VAL A 1 286 ? 1.855 4.279 28.995 1.00 75.62 286 VAL A O 1
ATOM 2116 N N . PRO A 1 287 ? 3.329 4.445 30.677 1.00 75.94 287 PRO A N 1
ATOM 2117 C CA . PRO A 1 287 ? 2.649 5.585 31.288 1.00 75.94 287 PRO A CA 1
ATOM 2118 C C . PRO A 1 287 ? 2.528 6.800 30.360 1.00 75.94 287 PRO A C 1
ATOM 2120 O O . PRO A 1 287 ? 3.422 7.096 29.564 1.00 75.94 287 PRO A O 1
ATOM 2123 N N . GLY A 1 288 ? 1.437 7.551 30.527 1.00 79.12 288 GLY A N 1
ATOM 2124 C CA . GLY A 1 288 ? 1.191 8.791 29.788 1.00 79.12 288 GLY A CA 1
ATOM 2125 C C . GLY A 1 288 ? 0.553 8.607 28.409 1.00 79.12 288 GLY A C 1
ATOM 2126 O O . GLY A 1 288 ? 0.689 9.499 27.582 1.00 79.12 288 GLY A O 1
ATOM 2127 N N . GLY A 1 289 ? -0.127 7.484 28.148 1.00 80.94 289 GLY A N 1
ATOM 2128 C CA . GLY A 1 289 ? -0.891 7.283 26.908 1.00 80.94 289 GLY A CA 1
ATOM 2129 C C . GLY A 1 289 ? -0.021 7.095 25.664 1.00 80.94 289 GLY A C 1
ATOM 2130 O O . GLY A 1 289 ? -0.429 7.471 24.569 1.00 80.94 289 GLY A O 1
ATOM 2131 N N . ARG A 1 290 ? 1.191 6.554 25.830 1.00 89.19 290 ARG A N 1
ATOM 2132 C CA . ARG A 1 290 ? 2.077 6.220 24.710 1.00 89.19 290 ARG A CA 1
ATOM 2133 C C . ARG A 1 290 ? 1.703 4.853 24.153 1.00 89.19 290 ARG A C 1
ATOM 2135 O O . ARG A 1 290 ? 1.561 3.900 24.915 1.00 89.19 290 ARG A O 1
ATOM 2142 N N . LYS A 1 291 ? 1.620 4.742 22.833 1.00 91.00 291 LYS A N 1
ATOM 2143 C CA . LYS A 1 291 ? 1.445 3.477 22.123 1.00 91.00 291 LYS A CA 1
ATOM 2144 C C . LYS A 1 291 ? 2.780 3.021 21.557 1.00 91.00 291 LYS A C 1
ATOM 2146 O O . LYS A 1 291 ? 3.501 3.821 20.962 1.00 91.00 291 LYS A O 1
ATOM 2151 N N . VAL A 1 292 ? 3.084 1.741 21.732 1.00 93.81 292 VAL A N 1
ATOM 2152 C CA . VAL A 1 292 ? 4.191 1.065 21.053 1.00 93.81 292 VAL A CA 1
ATOM 2153 C C . VAL A 1 292 ? 3.684 -0.295 20.608 1.00 93.81 292 VAL A C 1
ATOM 2155 O O . VAL A 1 292 ? 3.240 -1.079 21.451 1.00 93.81 292 VAL A O 1
ATOM 2158 N N . GLU A 1 293 ? 3.757 -0.563 19.308 1.00 93.69 293 GLU A N 1
ATOM 2159 C CA . GLU A 1 293 ? 3.484 -1.881 18.742 1.00 93.69 293 GLU A CA 1
ATOM 2160 C C . GLU A 1 293 ? 4.685 -2.362 17.929 1.00 93.69 293 GLU A C 1
ATOM 2162 O O . GLU A 1 293 ? 5.257 -1.608 17.144 1.00 93.69 293 GLU A O 1
ATOM 2167 N N . LEU A 1 294 ? 5.041 -3.635 18.081 1.00 95.62 294 LEU A N 1
ATOM 2168 C CA . LEU A 1 294 ? 5.901 -4.351 17.146 1.00 95.62 294 LEU A CA 1
ATOM 2169 C C . LEU A 1 294 ? 5.106 -5.495 16.508 1.00 95.62 294 LEU A C 1
ATOM 2171 O O . LEU A 1 294 ? 4.748 -6.450 17.191 1.00 95.62 294 LEU A O 1
ATOM 2175 N N . THR A 1 295 ? 4.874 -5.435 15.199 1.00 95.56 295 THR A N 1
ATOM 2176 C CA . THR A 1 295 ? 4.348 -6.554 14.403 1.00 95.56 295 THR A CA 1
ATOM 2177 C C . THR A 1 295 ? 5.492 -7.214 13.626 1.00 95.56 295 THR A C 1
ATOM 2179 O O . THR A 1 295 ? 6.255 -6.537 12.941 1.00 95.56 295 THR A O 1
ATOM 2182 N N . TYR A 1 296 ? 5.602 -8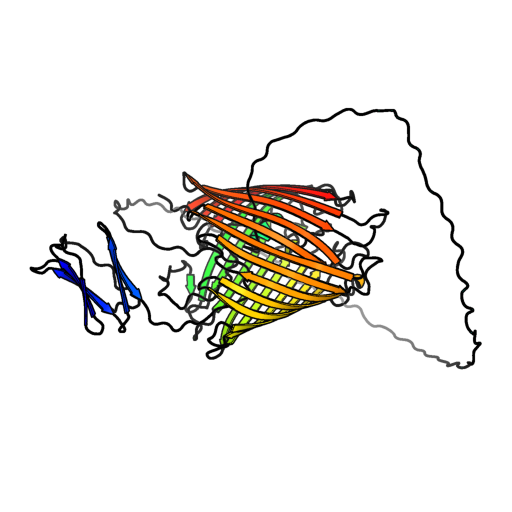.542 13.699 1.00 96.88 296 TYR A N 1
ATOM 2183 C CA . TYR A 1 296 ? 6.530 -9.370 12.919 1.00 96.88 296 TYR A CA 1
ATOM 2184 C C . TYR A 1 296 ? 5.749 -10.465 12.180 1.00 96.88 296 TYR A C 1
ATOM 2186 O O . TYR A 1 296 ? 4.946 -11.169 12.788 1.00 96.88 296 TYR A O 1
ATOM 2194 N N . ASN A 1 297 ? 5.957 -10.592 10.869 1.00 95.56 297 ASN A N 1
ATOM 2195 C CA . ASN A 1 297 ? 5.245 -11.523 9.989 1.00 95.56 297 ASN A CA 1
ATOM 2196 C C . ASN A 1 297 ? 6.206 -12.130 8.945 1.00 95.56 297 ASN A C 1
ATOM 2198 O O . ASN A 1 297 ? 6.231 -11.684 7.793 1.00 95.56 297 ASN A O 1
ATOM 2202 N N . PRO A 1 298 ? 7.057 -13.100 9.322 1.00 96.44 298 PRO A N 1
ATOM 2203 C CA . PRO A 1 298 ? 7.832 -13.863 8.356 1.00 96.44 298 PRO A CA 1
ATOM 2204 C C . PRO A 1 298 ? 6.932 -14.795 7.532 1.00 96.44 298 PRO A C 1
ATOM 2206 O O . PRO A 1 298 ? 5.870 -15.220 7.984 1.00 96.44 298 PRO A O 1
ATOM 2209 N N . ARG A 1 299 ? 7.386 -15.158 6.331 1.00 95.19 299 ARG A N 1
ATOM 2210 C CA . ARG A 1 299 ? 6.715 -16.116 5.447 1.00 95.19 299 ARG A CA 1
ATOM 2211 C C . ARG A 1 299 ? 7.674 -17.212 5.028 1.00 95.19 299 ARG A C 1
ATOM 2213 O O . ARG A 1 299 ? 8.720 -16.925 4.452 1.00 95.19 299 ARG A O 1
ATOM 2220 N N . PHE A 1 300 ? 7.280 -18.457 5.248 1.00 95.94 300 PHE A N 1
ATOM 2221 C CA . PHE A 1 300 ? 8.026 -19.640 4.820 1.00 95.94 300 PHE A CA 1
ATOM 2222 C C . PHE A 1 300 ? 7.301 -20.304 3.654 1.00 95.94 300 PHE A C 1
ATOM 2224 O O . PHE A 1 300 ? 6.071 -20.362 3.661 1.00 95.94 300 PHE A O 1
ATOM 2231 N N . ARG A 1 301 ? 8.038 -20.810 2.660 1.00 94.31 301 ARG A N 1
ATOM 2232 C CA . ARG A 1 301 ? 7.466 -21.466 1.474 1.00 94.31 301 ARG A CA 1
ATOM 2233 C C . ARG A 1 301 ? 8.081 -22.839 1.266 1.00 94.31 301 ARG A C 1
ATOM 2235 O O . ARG A 1 301 ? 9.288 -23.016 1.407 1.00 94.31 301 ARG A O 1
ATOM 2242 N N . THR A 1 302 ? 7.245 -23.810 0.925 1.00 96.00 302 THR A N 1
ATOM 2243 C CA . THR A 1 302 ? 7.651 -25.199 0.683 1.00 96.00 302 THR A CA 1
ATOM 2244 C C . THR A 1 302 ? 6.846 -25.812 -0.463 1.00 96.00 302 THR A C 1
ATOM 2246 O O . THR A 1 302 ? 5.862 -25.232 -0.917 1.00 96.00 302 THR A O 1
ATOM 2249 N N . SER A 1 303 ? 7.287 -26.964 -0.968 1.00 95.31 303 SER A N 1
ATOM 2250 C CA . SER A 1 303 ? 6.758 -27.671 -2.153 1.00 95.31 303 SER A CA 1
ATOM 2251 C C . SER A 1 303 ? 6.892 -26.959 -3.510 1.00 95.31 303 SER A C 1
ATOM 2253 O O . SER A 1 303 ? 6.801 -27.644 -4.522 1.00 95.31 303 SER A O 1
ATOM 2255 N N . THR A 1 304 ? 7.204 -25.658 -3.533 1.00 91.69 304 THR A N 1
ATOM 2256 C CA . THR A 1 304 ? 7.556 -24.886 -4.742 1.00 91.69 304 THR A CA 1
ATOM 2257 C C . THR A 1 304 ? 8.597 -25.582 -5.627 1.00 91.69 304 THR A C 1
ATOM 2259 O O . THR A 1 304 ? 9.585 -26.144 -5.129 1.00 91.69 304 THR A O 1
ATOM 2262 N N . ALA A 1 305 ? 8.403 -25.491 -6.944 1.00 90.31 305 ALA A N 1
ATOM 2263 C CA . ALA A 1 305 ? 9.355 -25.937 -7.958 1.00 90.31 305 ALA A CA 1
ATOM 2264 C C . ALA A 1 305 ? 10.634 -25.077 -8.003 1.00 90.31 305 ALA A C 1
ATOM 2266 O O . ALA A 1 305 ? 11.683 -25.575 -8.409 1.00 90.31 305 ALA A O 1
ATOM 2267 N N . PHE A 1 306 ? 10.565 -23.823 -7.547 1.00 87.12 306 PHE A N 1
ATOM 2268 C CA . PHE A 1 306 ? 11.646 -22.838 -7.609 1.00 87.12 306 PHE A CA 1
ATOM 2269 C C . PHE A 1 306 ? 12.455 -22.831 -6.298 1.00 87.12 306 PHE A C 1
ATOM 2271 O O . PHE A 1 306 ? 11.910 -22.480 -5.244 1.00 87.12 306 PHE A O 1
ATOM 2278 N N . PRO A 1 307 ? 13.746 -23.225 -6.297 1.00 88.19 307 PRO A N 1
ATOM 2279 C CA . PRO A 1 307 ? 14.574 -23.222 -5.088 1.00 88.19 307 PRO A CA 1
ATOM 2280 C C . PRO A 1 307 ? 14.668 -21.846 -4.419 1.00 88.19 307 PRO A C 1
ATOM 2282 O O . PRO A 1 307 ? 14.714 -21.755 -3.193 1.00 88.19 307 PRO A O 1
ATOM 2285 N N . GLU A 1 308 ? 14.641 -20.780 -5.215 1.00 84.25 308 GLU A N 1
ATOM 2286 C CA . GLU A 1 308 ? 14.765 -19.388 -4.790 1.00 84.25 308 GLU A CA 1
ATOM 2287 C C . GLU A 1 308 ? 13.597 -18.999 -3.876 1.00 84.25 308 GLU A C 1
ATOM 2289 O O . GLU A 1 308 ? 13.810 -18.389 -2.827 1.00 84.25 308 GLU A O 1
ATOM 2294 N N . LEU A 1 309 ? 12.375 -19.435 -4.204 1.00 86.31 309 LEU A N 1
ATOM 2295 C CA . LEU A 1 309 ? 11.167 -19.142 -3.427 1.00 86.31 309 LEU A CA 1
ATOM 2296 C C . LEU A 1 309 ? 11.179 -19.739 -2.013 1.00 86.31 309 LEU A C 1
ATOM 2298 O O . LEU A 1 309 ? 10.403 -19.294 -1.172 1.00 86.31 309 LEU A O 1
ATOM 2302 N N . ARG A 1 310 ? 12.051 -20.716 -1.728 1.00 91.31 310 ARG A N 1
ATOM 2303 C CA . ARG A 1 310 ? 12.149 -21.387 -0.416 1.00 91.31 310 ARG A CA 1
ATOM 2304 C C . ARG A 1 310 ? 12.822 -20.527 0.657 1.00 91.31 310 ARG A C 1
ATOM 2306 O O . ARG A 1 310 ? 12.765 -20.877 1.836 1.00 91.31 310 ARG A O 1
ATOM 2313 N N . HIS A 1 311 ? 13.439 -19.407 0.278 1.00 90.94 311 HIS A N 1
ATOM 2314 C CA . HIS A 1 311 ? 13.950 -18.427 1.233 1.00 90.94 311 HIS A CA 1
ATOM 2315 C C . HIS A 1 311 ? 12.797 -17.749 1.984 1.00 90.94 311 HIS A C 1
ATOM 2317 O O . HIS A 1 311 ? 11.762 -17.414 1.406 1.00 90.94 311 HIS A O 1
ATOM 2323 N N . ALA A 1 312 ? 12.980 -17.537 3.288 1.00 94.62 312 ALA A N 1
ATOM 2324 C CA . ALA A 1 312 ? 11.974 -16.879 4.106 1.00 94.62 312 ALA A CA 1
ATOM 2325 C C . ALA A 1 312 ? 11.899 -15.377 3.786 1.00 94.62 312 ALA A C 1
ATOM 2327 O O . ALA A 1 312 ? 12.914 -14.677 3.815 1.00 94.62 312 ALA A O 1
ATOM 2328 N N . THR A 1 313 ? 10.689 -14.870 3.546 1.00 94.62 313 THR A N 1
ATOM 2329 C CA . THR A 1 313 ? 10.430 -13.426 3.627 1.00 94.62 313 THR A CA 1
ATOM 2330 C C . THR A 1 313 ? 10.373 -13.048 5.108 1.00 94.62 313 THR A C 1
ATOM 2332 O O . THR A 1 313 ? 9.780 -13.772 5.904 1.00 94.62 313 THR A O 1
ATOM 2335 N N . HIS A 1 314 ? 10.935 -11.907 5.492 1.00 97.06 314 HIS A N 1
ATOM 2336 C CA . HIS A 1 314 ? 10.830 -11.330 6.830 1.00 97.06 314 HIS A CA 1
ATOM 2337 C C . HIS A 1 314 ? 10.222 -9.931 6.735 1.00 97.06 314 HIS A C 1
ATOM 2339 O O . HIS A 1 314 ? 10.831 -9.041 6.145 1.00 97.06 314 HIS A O 1
ATOM 2345 N N . LEU A 1 315 ? 9.043 -9.733 7.329 1.00 96.00 315 LEU A N 1
ATOM 2346 C CA . LEU A 1 315 ? 8.388 -8.429 7.450 1.00 96.00 315 LEU A CA 1
ATOM 2347 C C . LEU A 1 315 ? 8.328 -8.043 8.930 1.00 96.00 315 LEU A C 1
ATOM 2349 O O . LEU A 1 315 ? 7.873 -8.840 9.751 1.00 96.00 315 LEU A O 1
ATOM 2353 N N . ALA A 1 316 ? 8.766 -6.838 9.280 1.00 97.25 316 ALA A N 1
ATOM 2354 C CA . ALA A 1 316 ? 8.673 -6.287 10.629 1.00 97.25 316 ALA A CA 1
ATOM 2355 C C . ALA A 1 316 ? 8.208 -4.827 10.579 1.00 97.25 316 ALA A C 1
ATOM 2357 O O . ALA A 1 316 ? 8.530 -4.084 9.654 1.00 97.25 316 ALA A O 1
ATOM 2358 N N . THR A 1 317 ? 7.433 -4.390 11.566 1.00 97.06 317 THR A N 1
ATOM 2359 C CA . THR A 1 317 ? 6.979 -3.000 11.688 1.00 97.06 317 THR A CA 1
ATOM 2360 C C . THR A 1 317 ? 6.903 -2.609 13.152 1.00 97.06 317 THR A C 1
ATOM 2362 O O . THR A 1 317 ? 6.171 -3.225 13.922 1.00 97.06 317 THR A O 1
ATOM 2365 N N . LEU A 1 318 ? 7.666 -1.585 13.521 1.00 96.94 318 LEU A N 1
ATOM 2366 C CA . LEU A 1 318 ? 7.615 -0.919 14.817 1.00 96.94 318 LEU A CA 1
ATOM 2367 C C . LEU A 1 318 ? 6.847 0.394 14.653 1.00 96.94 318 LEU A C 1
ATOM 2369 O O . LEU A 1 318 ? 7.242 1.225 13.834 1.00 96.94 318 LEU A O 1
ATOM 2373 N N . SER A 1 319 ? 5.798 0.603 15.443 1.00 95.88 319 SER A N 1
ATOM 2374 C CA . SER A 1 319 ? 5.093 1.879 15.560 1.00 95.88 319 SER A CA 1
ATOM 2375 C C . SER A 1 319 ? 5.267 2.471 16.961 1.00 95.88 319 SER A C 1
ATOM 2377 O O . SER A 1 319 ? 5.357 1.760 17.964 1.00 95.88 319 SER A O 1
ATOM 2379 N N . LEU A 1 320 ? 5.345 3.798 17.020 1.00 94.88 320 LEU A N 1
ATOM 2380 C CA . LEU A 1 320 ? 5.444 4.599 18.233 1.00 94.88 320 LEU A CA 1
ATOM 2381 C C . LEU A 1 320 ? 4.558 5.835 18.071 1.00 94.88 320 LEU A C 1
ATOM 2383 O O . LEU A 1 320 ? 4.788 6.648 17.177 1.00 94.88 320 LEU A O 1
ATOM 2387 N N . GLU A 1 321 ? 3.609 6.022 18.983 1.00 94.88 321 GLU A N 1
ATOM 2388 C CA . GLU A 1 321 ? 2.894 7.285 19.170 1.00 94.88 321 GLU A CA 1
ATOM 2389 C C . GLU A 1 321 ? 3.050 7.723 20.628 1.00 94.88 321 GLU A C 1
ATOM 2391 O O . GLU A 1 321 ? 2.750 6.970 21.554 1.00 94.88 321 GLU A O 1
ATOM 2396 N N . ALA A 1 322 ? 3.544 8.939 20.851 1.00 93.62 322 ALA A N 1
ATOM 2397 C CA . ALA A 1 322 ? 3.797 9.459 22.186 1.00 93.62 322 ALA A CA 1
ATOM 2398 C C . ALA A 1 322 ? 3.338 10.921 22.308 1.00 93.62 322 ALA A C 1
ATOM 2400 O O . ALA A 1 322 ? 3.925 11.795 21.660 1.00 93.62 322 ALA A O 1
ATOM 2401 N N . PRO A 1 323 ? 2.344 11.235 23.161 1.00 94.25 323 PRO A N 1
ATOM 2402 C CA . PRO A 1 323 ? 2.066 12.618 23.519 1.00 94.25 323 PRO A CA 1
ATOM 2403 C C . PRO A 1 323 ? 3.242 13.197 24.321 1.00 94.25 323 PRO A C 1
ATOM 2405 O O . PRO A 1 323 ? 3.783 12.567 25.237 1.00 94.25 323 PRO A O 1
ATOM 2408 N N . VAL A 1 324 ? 3.646 14.415 23.969 1.00 93.19 324 VAL A N 1
ATOM 2409 C CA . VAL A 1 324 ? 4.747 15.161 24.586 1.00 93.19 324 VAL A CA 1
ATOM 2410 C C . VAL A 1 324 ? 4.188 16.468 25.147 1.00 93.19 324 VAL A C 1
ATOM 2412 O O . VAL A 1 324 ? 3.865 17.419 24.432 1.00 93.19 324 VAL A O 1
ATOM 2415 N N . GLY A 1 325 ? 4.028 16.500 26.469 1.00 90.12 325 GLY A N 1
ATOM 2416 C CA . GLY A 1 325 ? 3.296 17.568 27.144 1.00 90.12 325 GLY A CA 1
ATOM 2417 C C . GLY A 1 325 ? 1.808 17.567 26.771 1.00 90.12 325 GLY A C 1
ATOM 2418 O O . GLY A 1 325 ? 1.214 16.520 26.537 1.00 90.12 325 GLY A O 1
ATOM 2419 N N . GLY A 1 326 ? 1.190 18.750 26.748 1.00 88.81 326 GLY A N 1
ATOM 2420 C CA . GLY A 1 326 ? -0.262 18.900 26.568 1.00 88.81 326 GLY A CA 1
ATOM 2421 C C . GLY A 1 326 ? -0.742 19.300 25.168 1.00 88.81 326 GLY A C 1
ATOM 2422 O O . GLY A 1 326 ? -1.929 19.615 25.048 1.00 88.81 326 GLY A O 1
ATOM 2423 N N . ARG A 1 327 ? 0.155 19.364 24.166 1.00 93.00 327 ARG A N 1
ATOM 2424 C CA . ARG A 1 327 ? -0.113 19.889 22.803 1.00 93.00 327 ARG A CA 1
ATOM 2425 C C . ARG A 1 327 ? 0.586 19.161 21.648 1.00 93.00 327 ARG A C 1
ATOM 2427 O O . ARG A 1 327 ? 0.141 19.318 20.516 1.00 93.00 327 ARG A O 1
ATOM 2434 N N . PHE A 1 328 ? 1.667 18.423 21.901 1.00 95.19 328 PHE A N 1
ATOM 2435 C CA . PHE A 1 328 ? 2.447 17.761 20.853 1.00 95.19 328 PHE A CA 1
ATOM 2436 C C . PHE A 1 328 ? 2.211 16.253 20.879 1.00 95.19 328 PHE A C 1
ATOM 2438 O O . PHE A 1 328 ? 2.148 15.669 21.960 1.00 95.19 328 PHE A O 1
ATOM 2445 N N . THR A 1 329 ? 2.180 15.624 19.708 1.00 96.25 329 THR A N 1
ATOM 2446 C CA . THR A 1 329 ? 2.237 14.165 19.563 1.00 96.25 329 THR A CA 1
ATOM 2447 C C . THR A 1 329 ? 3.376 13.816 18.620 1.00 96.25 329 THR A C 1
ATOM 2449 O O . THR A 1 329 ? 3.351 14.177 17.444 1.00 96.25 329 THR A O 1
ATOM 2452 N N . VAL A 1 330 ? 4.387 13.126 19.145 1.00 96.44 330 VAL A N 1
ATOM 2453 C CA . VAL A 1 330 ? 5.506 12.594 18.362 1.00 96.44 330 VAL A CA 1
ATOM 2454 C C . VAL A 1 330 ? 5.117 11.220 17.841 1.00 96.44 330 VAL A C 1
ATOM 2456 O O . VAL A 1 330 ? 4.564 10.406 18.585 1.00 96.44 330 VAL A O 1
ATOM 2459 N N . ARG A 1 331 ? 5.430 10.951 16.574 1.00 96.38 331 ARG A N 1
ATOM 2460 C CA . ARG A 1 331 ? 5.231 9.646 15.945 1.00 96.38 331 ARG A CA 1
ATOM 2461 C C . ARG A 1 331 ? 6.496 9.162 15.274 1.00 96.38 331 ARG A C 1
ATOM 2463 O O . ARG A 1 331 ? 7.215 9.951 14.663 1.00 96.38 331 ARG A O 1
ATOM 2470 N N . ALA A 1 332 ? 6.726 7.860 15.349 1.00 96.69 332 ALA A N 1
ATOM 2471 C CA . ALA A 1 332 ? 7.705 7.174 14.529 1.00 96.69 332 ALA A CA 1
ATOM 2472 C C . ALA A 1 332 ? 7.138 5.837 14.046 1.00 96.69 332 ALA A C 1
ATOM 2474 O O . ALA A 1 332 ? 6.429 5.149 14.779 1.00 96.69 332 ALA A O 1
ATOM 2475 N N . LEU A 1 333 ? 7.474 5.468 12.817 1.00 97.56 333 LEU A N 1
ATOM 2476 C CA . LEU A 1 333 ? 7.218 4.154 12.249 1.00 97.56 333 LEU A CA 1
ATOM 2477 C C . LEU A 1 333 ? 8.492 3.681 11.554 1.00 97.56 333 LEU A C 1
ATOM 2479 O O . LEU A 1 333 ? 9.100 4.429 10.789 1.00 97.56 333 LEU A O 1
ATOM 2483 N N . HIS A 1 334 ? 8.892 2.442 11.813 1.00 98.19 334 HIS A N 1
ATOM 2484 C CA . HIS A 1 334 ? 9.971 1.780 11.093 1.00 98.19 334 HIS A CA 1
ATOM 2485 C C . HIS A 1 334 ? 9.464 0.450 10.543 1.00 98.19 334 HIS A C 1
ATOM 2487 O O . HIS A 1 334 ? 9.117 -0.448 11.309 1.00 98.19 334 HIS A O 1
ATOM 2493 N N . HIS A 1 335 ? 9.427 0.338 9.219 1.00 97.69 335 HIS A N 1
ATOM 2494 C CA . HIS A 1 335 ? 9.104 -0.879 8.493 1.00 97.69 335 HIS A CA 1
ATOM 2495 C C . HIS A 1 335 ? 10.378 -1.475 7.882 1.00 97.69 335 HIS A C 1
ATOM 2497 O O . HIS A 1 335 ? 11.155 -0.779 7.224 1.00 97.69 335 HIS A O 1
ATOM 2503 N N . TYR A 1 336 ? 10.558 -2.777 8.078 1.00 97.88 336 TYR A N 1
ATOM 2504 C CA . TYR A 1 336 ? 11.621 -3.582 7.493 1.00 97.88 336 TYR A CA 1
ATOM 2505 C C . TYR A 1 336 ? 10.990 -4.722 6.697 1.00 97.88 336 TYR A C 1
ATOM 2507 O O . TYR A 1 336 ? 10.231 -5.516 7.257 1.00 97.88 336 TYR A O 1
ATOM 2515 N N . ALA A 1 337 ? 11.365 -4.845 5.427 1.00 96.00 337 ALA A N 1
ATOM 2516 C CA . ALA A 1 337 ? 11.040 -6.000 4.605 1.00 96.00 337 ALA A CA 1
ATOM 2517 C C . ALA A 1 337 ? 12.320 -6.592 4.016 1.00 96.00 337 ALA A C 1
ATOM 2519 O O . ALA A 1 337 ? 13.160 -5.877 3.475 1.00 96.00 337 ALA A O 1
ATOM 2520 N N . ARG A 1 338 ? 12.457 -7.913 4.074 1.00 95.81 338 ARG A N 1
ATOM 2521 C CA . ARG A 1 338 ? 13.449 -8.669 3.308 1.00 95.81 338 ARG A CA 1
ATOM 2522 C C . ARG A 1 338 ? 12.733 -9.821 2.633 1.00 95.81 338 ARG A C 1
ATOM 2524 O O . ARG A 1 338 ? 12.123 -10.633 3.323 1.00 95.81 338 ARG A O 1
ATOM 2531 N N . GLY A 1 339 ? 12.766 -9.879 1.310 1.00 91.69 339 GLY A N 1
ATOM 2532 C CA . GLY A 1 339 ? 11.885 -10.758 0.545 1.00 91.69 339 GLY A CA 1
ATOM 2533 C C . GLY A 1 339 ? 12.386 -11.039 -0.862 1.00 91.69 339 GLY A C 1
ATOM 2534 O O . GLY A 1 339 ? 13.547 -10.782 -1.183 1.00 91.69 339 GLY A O 1
ATOM 2535 N N . LEU A 1 340 ? 11.490 -11.599 -1.676 1.00 85.88 340 LEU A N 1
ATOM 2536 C CA . LEU A 1 340 ? 11.805 -12.059 -3.031 1.00 85.88 340 LEU A CA 1
ATOM 2537 C C . LEU A 1 340 ? 10.645 -11.861 -4.019 1.00 85.88 340 LEU A C 1
ATOM 2539 O O . LEU A 1 340 ? 10.869 -11.418 -5.138 1.00 85.88 340 LEU A O 1
ATOM 2543 N N . ILE A 1 341 ? 9.409 -12.168 -3.601 1.00 82.50 341 ILE A N 1
ATOM 2544 C CA . ILE A 1 341 ? 8.193 -12.045 -4.436 1.00 82.50 341 ILE A CA 1
ATOM 2545 C C . ILE A 1 341 ? 7.212 -10.982 -3.941 1.00 82.50 341 ILE A C 1
ATOM 2547 O O . ILE A 1 341 ? 6.207 -10.704 -4.588 1.00 82.50 341 ILE A O 1
ATOM 2551 N N . GLU A 1 342 ? 7.513 -10.345 -2.813 1.00 85.31 342 GLU A N 1
ATOM 2552 C CA . GLU A 1 342 ? 6.845 -9.147 -2.310 1.00 85.31 342 GLU A CA 1
ATOM 2553 C C . GLU A 1 342 ? 7.207 -7.902 -3.146 1.00 85.31 342 GLU A C 1
ATOM 2555 O O . GLU A 1 342 ? 7.616 -6.879 -2.610 1.00 85.31 342 GLU A O 1
ATOM 2560 N N . THR A 1 343 ? 7.083 -7.969 -4.474 1.00 76.19 343 THR A N 1
ATOM 2561 C CA . THR A 1 343 ? 7.508 -6.891 -5.387 1.00 76.19 343 THR A CA 1
ATOM 2562 C C . THR A 1 343 ? 6.752 -5.577 -5.165 1.00 76.19 343 THR A C 1
ATOM 2564 O O . THR A 1 343 ? 7.306 -4.513 -5.421 1.00 76.19 343 THR A O 1
ATOM 2567 N N . THR A 1 344 ? 5.550 -5.623 -4.578 1.00 77.44 344 THR A N 1
ATOM 2568 C CA . THR A 1 344 ? 4.802 -4.443 -4.101 1.00 77.44 344 THR A CA 1
ATOM 2569 C C . THR A 1 344 ? 5.544 -3.606 -3.056 1.00 77.44 344 THR A C 1
ATOM 2571 O O . THR A 1 344 ? 5.217 -2.434 -2.902 1.00 77.44 344 THR A O 1
ATOM 2574 N N . GLU A 1 345 ? 6.514 -4.176 -2.332 1.00 85.44 345 GLU A N 1
ATOM 2575 C CA . GLU A 1 345 ? 7.359 -3.431 -1.387 1.00 85.44 345 GLU A CA 1
ATOM 2576 C C . GLU A 1 345 ? 8.325 -2.483 -2.097 1.00 85.44 345 GLU A C 1
ATOM 2578 O O . GLU A 1 345 ? 8.568 -1.380 -1.618 1.00 85.44 345 GLU A O 1
ATOM 2583 N N . VAL A 1 346 ? 8.889 -2.918 -3.227 1.00 84.38 346 VAL A N 1
ATOM 2584 C CA . VAL A 1 346 ? 9.948 -2.188 -3.945 1.00 84.38 346 VAL A CA 1
ATOM 2585 C C . VAL A 1 346 ? 9.420 -1.397 -5.143 1.00 84.38 346 VAL A C 1
ATOM 2587 O O . VAL A 1 346 ? 10.038 -0.418 -5.547 1.00 84.38 346 VAL A O 1
ATOM 2590 N N . ASP A 1 347 ? 8.269 -1.803 -5.683 1.00 82.44 347 ASP A N 1
ATOM 2591 C CA . ASP A 1 347 ? 7.589 -1.205 -6.833 1.00 82.44 347 ASP A CA 1
ATOM 2592 C C . ASP A 1 347 ? 6.056 -1.199 -6.619 1.00 82.44 347 ASP A C 1
ATOM 2594 O O . ASP A 1 347 ? 5.311 -1.971 -7.233 1.00 82.44 347 ASP A O 1
ATOM 2598 N N . PRO A 1 348 ? 5.536 -0.328 -5.731 1.00 79.50 348 PRO A N 1
ATOM 2599 C CA . PRO A 1 348 ? 4.097 -0.227 -5.470 1.00 79.50 348 PRO A CA 1
ATOM 2600 C C . PRO A 1 348 ? 3.295 0.271 -6.685 1.00 79.50 348 PRO A C 1
ATOM 2602 O O . PRO A 1 348 ? 2.092 0.024 -6.770 1.00 79.50 348 PRO A O 1
ATOM 2605 N N . GLY A 1 349 ? 3.944 0.943 -7.643 1.00 79.44 349 GLY A N 1
ATOM 2606 C CA . GLY A 1 349 ? 3.337 1.359 -8.908 1.00 79.44 349 GLY A CA 1
ATOM 2607 C C . GLY A 1 349 ? 3.316 0.261 -9.983 1.00 79.44 349 GLY A C 1
ATOM 2608 O O . GLY A 1 349 ? 2.771 0.491 -11.063 1.00 79.44 349 GLY A O 1
ATOM 2609 N N . ARG A 1 350 ? 3.831 -0.946 -9.705 1.00 83.88 350 ARG A N 1
ATOM 2610 C CA . ARG A 1 350 ? 3.781 -2.118 -10.597 1.00 83.88 350 ARG A CA 1
ATOM 2611 C C . ARG A 1 350 ? 4.333 -1.830 -12.004 1.00 83.88 350 ARG A C 1
ATOM 2613 O O . ARG A 1 350 ? 3.685 -2.166 -12.991 1.00 83.88 350 ARG A O 1
ATOM 2620 N N . GLU A 1 351 ? 5.507 -1.231 -12.149 1.00 79.38 351 GLU A N 1
ATOM 2621 C CA . GLU A 1 351 ? 6.247 -1.209 -13.421 1.00 79.38 351 GLU A CA 1
ATOM 2622 C C . GLU A 1 351 ? 6.574 -2.619 -13.926 1.00 79.38 351 GLU A C 1
ATOM 2624 O O . GLU A 1 351 ? 6.466 -2.852 -15.130 1.00 79.38 351 GLU A O 1
ATOM 2629 N N . TYR A 1 352 ? 6.798 -3.573 -13.015 1.00 69.19 352 TYR A N 1
ATOM 2630 C CA . TYR A 1 352 ? 7.073 -4.992 -13.286 1.00 69.19 352 TYR A CA 1
ATOM 2631 C C . TYR A 1 352 ? 8.457 -5.266 -13.883 1.00 69.19 352 TYR A C 1
ATOM 2633 O O . TYR A 1 352 ? 8.843 -4.712 -14.914 1.00 69.19 352 TYR A O 1
ATOM 2641 N N . PHE A 1 353 ? 9.159 -6.210 -13.258 1.00 67.31 353 PHE A N 1
ATOM 2642 C CA . PHE A 1 353 ? 10.506 -6.635 -13.621 1.00 67.31 353 PHE A CA 1
ATOM 2643 C C . PHE A 1 353 ? 10.602 -8.151 -13.549 1.00 67.31 353 PHE A C 1
ATOM 2645 O O . PHE A 1 353 ? 9.936 -8.790 -12.734 1.00 67.31 353 PHE A O 1
ATOM 2652 N N . PHE A 1 354 ? 11.471 -8.702 -14.383 1.00 60.00 354 PHE A N 1
ATOM 2653 C CA . PHE A 1 354 ? 11.846 -10.108 -14.337 1.00 60.00 354 PHE A CA 1
ATOM 2654 C C . PHE A 1 354 ? 12.945 -10.324 -13.288 1.00 60.00 354 PHE A C 1
ATOM 2656 O O . PHE A 1 354 ? 13.603 -9.372 -12.859 1.00 60.00 354 PHE A O 1
ATOM 2663 N N . ARG A 1 355 ? 13.171 -11.597 -12.944 1.00 72.94 355 ARG A N 1
ATOM 2664 C CA . ARG A 1 355 ? 14.135 -12.109 -11.951 1.00 72.94 355 ARG A CA 1
ATOM 2665 C C . ARG A 1 355 ? 13.710 -11.979 -10.495 1.00 72.94 355 ARG A C 1
ATOM 2667 O O . ARG A 1 355 ? 13.585 -10.895 -9.930 1.00 72.94 355 ARG A O 1
ATOM 2674 N N . LEU A 1 356 ? 13.672 -13.142 -9.856 1.00 72.19 356 LEU A N 1
ATOM 2675 C CA . LEU A 1 356 ? 13.731 -13.321 -8.411 1.00 72.19 356 LEU A CA 1
ATOM 2676 C C . LEU A 1 356 ? 15.105 -12.888 -7.862 1.00 72.19 356 LEU A C 1
ATOM 2678 O O . LEU A 1 356 ? 15.976 -13.729 -7.653 1.00 72.19 356 LEU A O 1
ATOM 2682 N N . SER A 1 357 ? 15.306 -11.592 -7.603 1.00 84.06 357 SER A N 1
ATOM 2683 C CA . SER A 1 357 ? 16.459 -11.119 -6.819 1.00 84.06 357 SER A CA 1
ATOM 2684 C C . SER A 1 357 ? 16.037 -10.760 -5.391 1.00 84.06 357 SER A C 1
ATOM 2686 O O . SER A 1 357 ? 15.109 -9.964 -5.219 1.00 84.06 357 SER A O 1
ATOM 2688 N N . PRO A 1 358 ? 16.684 -11.332 -4.357 1.00 90.31 358 PRO A N 1
ATOM 2689 C CA . PRO A 1 358 ? 16.488 -10.921 -2.974 1.00 90.31 358 PRO A CA 1
ATOM 2690 C C . PRO A 1 358 ? 16.617 -9.407 -2.772 1.00 90.31 358 PRO A C 1
ATOM 2692 O O . PRO A 1 358 ? 17.587 -8.786 -3.206 1.00 90.31 358 PRO A O 1
ATOM 2695 N N . PHE A 1 359 ? 15.668 -8.822 -2.044 1.00 92.25 359 PHE A N 1
ATOM 2696 C CA . PHE A 1 359 ? 15.697 -7.406 -1.674 1.00 92.25 359 PHE A CA 1
ATOM 2697 C C . PHE A 1 359 ? 15.689 -7.209 -0.157 1.00 92.25 359 PHE A C 1
ATOM 2699 O O . PHE A 1 359 ? 15.240 -8.069 0.604 1.00 92.25 359 PHE A O 1
ATOM 2706 N N . THR A 1 360 ? 16.168 -6.050 0.292 1.00 96.19 360 THR A N 1
ATOM 2707 C CA . THR A 1 360 ? 15.962 -5.520 1.645 1.00 96.19 360 THR A CA 1
ATOM 2708 C C . THR A 1 360 ? 15.509 -4.066 1.554 1.00 96.19 360 THR A C 1
ATOM 2710 O O . THR A 1 360 ? 16.230 -3.212 1.037 1.00 96.19 360 THR A O 1
ATOM 2713 N N . ARG A 1 361 ? 14.318 -3.786 2.083 1.00 95.25 361 ARG A N 1
ATOM 2714 C CA . ARG A 1 361 ? 13.716 -2.459 2.199 1.00 95.25 361 ARG A CA 1
ATOM 2715 C C . ARG A 1 361 ? 13.693 -2.009 3.658 1.00 95.25 361 ARG A C 1
ATOM 2717 O O . ARG A 1 361 ? 13.358 -2.784 4.554 1.00 95.25 361 ARG A O 1
ATOM 2724 N N . GLN A 1 362 ? 14.022 -0.742 3.883 1.00 97.81 362 GLN A N 1
ATOM 2725 C CA . GLN A 1 362 ? 13.915 -0.064 5.172 1.00 97.81 362 GLN A CA 1
ATOM 2726 C C . GLN A 1 362 ? 13.204 1.276 4.987 1.00 97.81 362 GLN A C 1
ATOM 2728 O O . GLN A 1 362 ? 13.787 2.216 4.447 1.00 97.81 362 GLN A O 1
ATOM 2733 N N . GLN A 1 363 ? 11.976 1.383 5.490 1.00 97.69 363 GLN A N 1
ATOM 2734 C CA . GLN A 1 363 ? 11.223 2.631 5.512 1.00 97.69 363 GLN A CA 1
ATOM 2735 C C . GLN A 1 363 ? 11.145 3.155 6.945 1.00 97.69 363 GLN A C 1
ATOM 2737 O O . GLN A 1 363 ? 10.586 2.509 7.826 1.00 97.69 363 GLN A O 1
ATOM 2742 N N . THR A 1 364 ? 11.691 4.344 7.186 1.00 98.19 364 THR A N 1
ATOM 2743 C CA . THR A 1 364 ? 11.588 5.046 8.472 1.00 98.19 364 THR A CA 1
ATOM 2744 C C . THR A 1 364 ? 10.830 6.347 8.278 1.00 98.19 364 THR A C 1
ATOM 2746 O O . THR A 1 364 ? 11.189 7.155 7.427 1.00 98.19 364 THR A O 1
ATOM 2749 N N . LEU A 1 365 ? 9.799 6.564 9.082 1.00 97.62 365 LEU A N 1
ATOM 2750 C CA . LEU A 1 365 ? 8.941 7.742 9.096 1.00 97.62 365 LEU A CA 1
ATOM 2751 C C . LEU A 1 365 ? 8.957 8.322 10.511 1.00 97.62 365 LEU A C 1
ATOM 2753 O O . LEU A 1 365 ? 8.829 7.583 11.483 1.00 97.62 365 LEU A O 1
ATOM 2757 N N . ALA A 1 366 ? 9.110 9.637 10.633 1.00 97.56 366 ALA A N 1
ATOM 2758 C CA . ALA A 1 366 ? 9.063 10.348 11.905 1.00 97.56 366 ALA A CA 1
ATOM 2759 C C . ALA A 1 366 ? 8.340 11.688 11.733 1.00 97.56 366 ALA A C 1
ATOM 2761 O O . ALA A 1 366 ? 8.568 12.399 10.754 1.00 97.56 366 ALA A O 1
ATOM 2762 N N . GLY A 1 367 ? 7.479 12.048 12.680 1.00 97.44 367 GLY A N 1
ATOM 2763 C CA . GLY A 1 367 ? 6.702 13.282 12.602 1.00 97.44 367 GLY A CA 1
ATOM 2764 C C . GLY A 1 367 ? 6.278 13.835 13.955 1.00 97.44 367 GLY A C 1
ATOM 2765 O O . GLY A 1 367 ? 6.336 13.153 14.981 1.00 97.44 367 GLY A O 1
ATOM 2766 N N . VAL A 1 368 ? 5.861 15.098 13.943 1.00 97.69 368 VAL A N 1
ATOM 2767 C CA . VAL A 1 368 ? 5.367 15.827 15.111 1.00 97.69 368 VAL A CA 1
ATOM 2768 C C . VAL A 1 368 ? 4.095 16.569 14.724 1.00 97.69 368 VAL A C 1
ATOM 2770 O O . VAL A 1 368 ? 4.138 17.526 13.949 1.00 97.69 368 VAL A O 1
ATOM 2773 N N . ALA A 1 369 ? 2.981 16.157 15.325 1.00 96.06 369 ALA A N 1
ATOM 2774 C CA . ALA A 1 369 ? 1.724 16.886 15.273 1.00 96.06 369 ALA A CA 1
ATOM 2775 C C . ALA A 1 369 ? 1.624 17.864 16.453 1.00 96.06 369 ALA A C 1
ATOM 2777 O O . ALA A 1 369 ? 2.059 17.567 17.570 1.00 96.06 369 ALA A O 1
ATOM 2778 N N . VAL A 1 370 ? 1.021 19.024 16.207 1.00 96.00 370 VAL A N 1
ATOM 2779 C CA . VAL A 1 370 ? 0.794 20.116 17.154 1.00 96.00 370 VAL A CA 1
ATOM 2780 C C . VAL A 1 370 ? -0.689 20.471 17.126 1.00 96.00 370 VAL A C 1
ATOM 2782 O O . VAL A 1 370 ? -1.175 21.023 16.140 1.00 96.00 370 VAL A O 1
ATOM 2785 N N . SER A 1 371 ? -1.412 20.198 18.211 1.00 92.00 371 SER A N 1
ATOM 2786 C CA . SER A 1 371 ? -2.777 20.705 18.384 1.00 92.00 371 SER A CA 1
ATOM 2787 C C . SER A 1 371 ? -2.734 22.073 19.064 1.00 92.00 371 SER A C 1
ATOM 2789 O O . SER A 1 371 ? -2.124 22.238 20.128 1.00 92.00 371 SER A O 1
ATOM 2791 N N . SER A 1 372 ? -3.397 23.073 18.477 1.00 88.50 372 SER A N 1
ATOM 2792 C CA . SER A 1 372 ? -3.521 24.394 19.111 1.00 88.50 372 SER A CA 1
ATOM 2793 C C . SER A 1 372 ? -4.506 24.405 20.290 1.00 88.50 372 SER A C 1
ATOM 2795 O O . SER A 1 372 ? -4.434 25.295 21.141 1.00 88.50 372 SER A O 1
ATOM 2797 N N . GLY A 1 373 ? -5.411 23.420 20.359 1.00 83.25 373 GLY A N 1
ATOM 2798 C CA . GLY A 1 373 ? -6.643 23.481 21.156 1.00 83.25 373 GLY A CA 1
ATOM 2799 C C . GLY A 1 373 ? -7.792 24.232 20.460 1.00 83.25 373 GLY A C 1
ATOM 2800 O O . GLY A 1 373 ? -8.870 24.349 21.034 1.00 83.25 373 GLY A O 1
ATOM 2801 N N . GLY A 1 374 ? -7.553 24.737 19.245 1.00 90.12 374 GLY A N 1
ATOM 2802 C CA . GLY A 1 374 ? -8.547 25.035 18.212 1.00 90.12 374 GLY A CA 1
ATOM 2803 C C . GLY A 1 374 ? -8.398 24.063 17.026 1.00 90.12 374 GLY A C 1
ATOM 2804 O O . GLY A 1 374 ? -7.789 23.009 17.179 1.00 90.12 374 GLY A O 1
ATOM 2805 N N . ARG A 1 375 ? -8.931 24.427 15.847 1.00 94.44 375 ARG A N 1
ATOM 2806 C CA . ARG A 1 375 ? -9.329 23.467 14.798 1.00 94.44 375 ARG A CA 1
ATOM 2807 C C . ARG A 1 375 ? -8.384 23.040 13.652 1.00 94.44 375 ARG A C 1
ATOM 2809 O O . ARG A 1 375 ? -8.691 22.036 13.037 1.00 94.44 375 ARG A O 1
ATOM 2816 N N . PHE A 1 376 ? -7.370 23.724 13.121 1.00 95.00 376 PHE A N 1
ATOM 2817 C CA . PHE A 1 376 ? -6.180 24.368 13.683 1.00 95.00 376 PHE A CA 1
ATOM 2818 C C . PHE A 1 376 ? -5.229 23.423 14.438 1.00 95.00 376 PHE A C 1
ATOM 2820 O O . PHE A 1 376 ? -4.662 23.779 15.474 1.00 95.00 376 PHE A O 1
ATOM 2827 N N . SER A 1 377 ? -4.990 22.256 13.839 1.00 95.88 377 SER A N 1
ATOM 2828 C CA . SER A 1 377 ? -3.837 21.384 14.108 1.00 95.88 377 SER A CA 1
ATOM 2829 C C . SER A 1 377 ? -2.780 21.527 12.988 1.00 95.88 377 SER A C 1
ATOM 2831 O O . SER A 1 377 ? -3.090 21.962 11.878 1.00 95.88 377 SER A O 1
ATOM 2833 N N . PHE A 1 378 ? -1.516 21.201 13.263 1.00 96.81 378 PHE A N 1
ATOM 2834 C CA . PHE A 1 378 ? -0.400 21.282 12.304 1.00 96.81 378 PHE A CA 1
ATOM 2835 C C . PHE A 1 378 ? 0.513 20.059 12.437 1.00 96.81 378 PHE A C 1
ATOM 2837 O O . PHE A 1 378 ? 0.808 19.650 13.554 1.00 96.81 378 PHE A O 1
ATOM 2844 N N . ASP A 1 379 ? 0.976 19.487 11.327 1.00 96.44 379 ASP A N 1
ATOM 2845 C CA . ASP A 1 379 ? 1.858 18.312 11.297 1.00 96.44 379 ASP A CA 1
ATOM 2846 C C . ASP A 1 379 ? 3.107 18.577 10.446 1.00 96.44 379 ASP A C 1
ATOM 2848 O O . ASP A 1 379 ? 3.026 19.202 9.386 1.00 96.44 379 ASP A O 1
ATOM 2852 N N . VAL A 1 380 ? 4.261 18.084 10.902 1.00 97.81 380 VAL A N 1
ATOM 2853 C CA . VAL A 1 380 ? 5.506 18.021 10.121 1.00 97.81 380 VAL A CA 1
ATOM 2854 C C . VAL A 1 380 ? 6.039 16.601 10.173 1.00 97.81 380 VAL A C 1
ATOM 2856 O O . VAL A 1 380 ? 6.192 16.036 11.255 1.00 97.81 380 VAL A O 1
ATOM 2859 N N . LEU A 1 381 ? 6.370 16.046 9.009 1.00 97.31 381 LEU A N 1
ATOM 2860 C CA . LEU A 1 381 ? 6.752 14.649 8.862 1.00 97.31 381 LEU A CA 1
ATOM 2861 C C . LEU A 1 381 ? 7.897 14.485 7.865 1.00 97.31 381 LEU A C 1
ATOM 2863 O O . LEU A 1 381 ? 7.810 14.937 6.725 1.00 97.31 381 LEU A O 1
ATOM 2867 N N . GLY A 1 382 ? 8.950 13.797 8.294 1.00 97.75 382 GLY A N 1
ATOM 2868 C CA . GLY A 1 382 ? 10.026 13.312 7.439 1.00 97.75 382 GLY A CA 1
ATOM 2869 C C . GLY A 1 382 ? 9.943 11.797 7.276 1.00 97.75 382 GLY A C 1
ATOM 2870 O O . GLY A 1 382 ? 9.557 11.081 8.201 1.00 97.75 382 GLY A O 1
ATOM 2871 N N . SER A 1 383 ? 10.329 11.282 6.115 1.00 97.81 383 SER A N 1
ATOM 2872 C CA . SER A 1 383 ? 10.524 9.846 5.924 1.00 97.81 383 SER A CA 1
ATOM 2873 C C . SER A 1 383 ? 11.663 9.547 4.963 1.00 97.81 383 SER A C 1
ATOM 2875 O O . SER A 1 383 ? 11.873 10.271 3.994 1.00 97.81 383 SER A O 1
ATOM 2877 N N . ARG A 1 384 ? 12.357 8.442 5.217 1.00 98.25 384 ARG A N 1
ATOM 2878 C CA . ARG A 1 384 ? 13.352 7.839 4.337 1.00 98.25 384 ARG A CA 1
ATOM 2879 C C . ARG A 1 384 ? 12.917 6.422 4.013 1.00 98.25 384 ARG A C 1
ATOM 2881 O O . ARG A 1 384 ? 12.818 5.599 4.921 1.00 98.25 384 ARG A O 1
ATOM 2888 N N . ASP A 1 385 ? 12.701 6.155 2.738 1.00 96.69 385 ASP A N 1
ATOM 2889 C CA . ASP A 1 385 ? 12.618 4.806 2.188 1.00 96.69 385 ASP A CA 1
ATOM 2890 C C . ASP A 1 385 ? 13.960 4.441 1.546 1.00 96.69 385 ASP A C 1
ATOM 2892 O O . ASP A 1 385 ? 14.613 5.313 0.972 1.00 96.69 385 ASP A O 1
ATOM 2896 N N . SER A 1 386 ? 14.380 3.186 1.661 1.00 96.81 386 SER A N 1
ATOM 2897 C CA . SER A 1 386 ? 15.666 2.689 1.162 1.00 96.81 386 SER A CA 1
ATOM 2898 C C . SER A 1 386 ? 15.520 1.233 0.739 1.00 96.81 386 SER A C 1
ATOM 2900 O O . SER A 1 386 ? 15.359 0.360 1.593 1.00 96.81 386 SER A O 1
ATOM 2902 N N . VAL A 1 387 ? 15.626 0.965 -0.559 1.00 94.56 387 VAL A N 1
ATOM 2903 C CA . VAL A 1 387 ? 15.585 -0.375 -1.154 1.00 94.56 387 VAL A CA 1
ATOM 2904 C C . VAL A 1 387 ? 16.976 -0.734 -1.660 1.00 94.56 387 VAL A C 1
ATOM 2906 O O . VAL A 1 387 ? 17.579 0.037 -2.402 1.00 94.56 387 VAL A O 1
ATOM 2909 N N . HIS A 1 388 ? 17.453 -1.918 -1.284 1.00 94.88 388 HIS A N 1
ATOM 2910 C CA . HIS A 1 388 ? 18.659 -2.541 -1.831 1.00 94.88 388 HIS A CA 1
ATOM 2911 C C . HIS A 1 388 ? 18.291 -3.922 -2.379 1.00 94.88 388 HIS A C 1
ATOM 2913 O O . HIS A 1 388 ? 17.520 -4.644 -1.737 1.00 94.88 388 HIS A O 1
ATOM 2919 N N . LEU A 1 389 ? 18.839 -4.303 -3.529 1.00 90.56 389 LEU A N 1
ATOM 2920 C CA . LEU A 1 389 ? 18.658 -5.619 -4.142 1.00 90.56 389 LEU A CA 1
ATOM 2921 C C . LEU A 1 389 ? 20.017 -6.295 -4.348 1.00 90.56 389 LEU A C 1
ATOM 2923 O O . LEU A 1 389 ? 21.039 -5.632 -4.498 1.00 90.56 389 LEU A O 1
ATOM 2927 N N . SER A 1 390 ? 20.044 -7.627 -4.368 1.00 86.75 390 SER A N 1
ATOM 2928 C CA . SER A 1 390 ? 21.246 -8.353 -4.792 1.00 86.75 390 SER A CA 1
ATOM 2929 C C . SER A 1 390 ? 21.518 -8.197 -6.292 1.00 86.75 390 SER A C 1
ATOM 2931 O O . SER A 1 390 ? 20.595 -8.020 -7.097 1.00 86.75 390 SER A O 1
ATOM 2933 N N . ASP A 1 391 ? 22.800 -8.304 -6.651 1.00 72.69 391 ASP A N 1
ATOM 2934 C CA . ASP A 1 391 ? 23.323 -8.124 -8.008 1.00 72.69 391 ASP A CA 1
ATOM 2935 C C . ASP A 1 391 ? 22.519 -8.880 -9.080 1.00 72.69 391 ASP A C 1
ATOM 2937 O O . ASP A 1 391 ? 22.091 -10.019 -8.885 1.00 72.69 391 ASP A O 1
ATOM 2941 N N . ASN A 1 392 ? 22.386 -8.269 -10.261 1.00 65.88 392 ASN A N 1
ATOM 2942 C CA . ASN A 1 392 ? 21.639 -8.776 -11.425 1.00 65.88 392 ASN A CA 1
ATOM 2943 C C . ASN A 1 392 ? 20.104 -8.833 -11.284 1.00 65.88 392 ASN A C 1
ATOM 2945 O O . ASN A 1 392 ? 19.445 -9.435 -12.140 1.00 65.88 392 ASN A O 1
ATOM 2949 N N . ALA A 1 393 ? 19.524 -8.170 -10.276 1.00 66.44 393 ALA A N 1
ATOM 2950 C CA . ALA A 1 393 ? 18.095 -7.858 -10.252 1.00 66.44 393 ALA A CA 1
ATOM 2951 C C . ALA A 1 393 ? 17.627 -7.180 -11.557 1.00 66.44 393 ALA A C 1
ATOM 2953 O O . ALA A 1 393 ? 18.361 -6.396 -12.156 1.00 66.44 393 ALA A O 1
ATOM 2954 N N . GLY A 1 394 ? 16.371 -7.406 -11.961 1.00 71.00 394 GLY A N 1
ATOM 2955 C CA . GLY A 1 394 ? 15.722 -6.629 -13.030 1.00 71.00 394 GLY A CA 1
ATOM 2956 C C . GLY A 1 394 ? 15.339 -5.195 -12.623 1.00 71.00 394 GLY A C 1
ATOM 2957 O O . GLY A 1 394 ? 14.621 -4.522 -13.355 1.00 71.00 394 GLY A O 1
ATOM 2958 N N . PHE A 1 395 ? 15.783 -4.747 -11.447 1.00 82.56 395 PHE A N 1
ATOM 2959 C CA . PHE A 1 395 ? 15.455 -3.483 -10.789 1.00 82.56 395 PHE A CA 1
ATOM 2960 C C . PHE A 1 395 ? 16.692 -2.965 -10.026 1.00 82.56 395 PHE A C 1
ATOM 2962 O O . PHE A 1 395 ? 17.760 -3.564 -10.130 1.00 82.56 395 PHE A O 1
ATOM 2969 N N . PHE A 1 396 ? 16.583 -1.851 -9.296 1.00 89.12 396 PHE A N 1
ATOM 2970 C CA . PHE A 1 396 ? 17.746 -1.094 -8.820 1.00 89.12 396 PHE A CA 1
ATOM 2971 C C . PHE A 1 396 ? 17.624 -0.574 -7.378 1.00 89.12 396 PHE A C 1
ATOM 2973 O O . PHE A 1 396 ? 16.549 -0.177 -6.916 1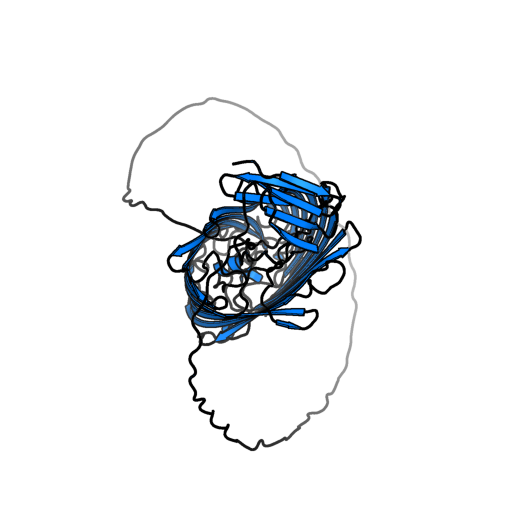.00 89.12 396 PHE A O 1
ATOM 2980 N N . ASP A 1 397 ? 18.774 -0.510 -6.705 1.00 93.25 397 ASP A N 1
ATOM 2981 C CA . ASP A 1 397 ? 18.976 0.139 -5.412 1.00 93.25 397 ASP A CA 1
ATOM 2982 C C . ASP A 1 397 ? 18.558 1.607 -5.485 1.00 93.25 397 ASP A C 1
ATOM 2984 O O . ASP A 1 397 ? 19.046 2.360 -6.338 1.00 93.25 397 ASP A O 1
ATOM 2988 N N . HIS A 1 398 ? 17.693 2.044 -4.572 1.00 93.31 398 HIS A N 1
ATOM 2989 C CA . HIS A 1 398 ? 17.223 3.423 -4.530 1.00 93.31 398 HIS A CA 1
ATOM 2990 C C . HIS A 1 398 ? 16.851 3.887 -3.121 1.00 93.31 398 HIS A C 1
ATOM 2992 O O . HIS A 1 398 ? 16.598 3.101 -2.208 1.00 93.31 398 HIS A O 1
ATOM 2998 N N . ARG A 1 399 ? 16.808 5.210 -2.954 1.00 96.75 399 ARG A N 1
ATOM 2999 C CA . ARG A 1 399 ? 16.401 5.882 -1.720 1.00 96.75 399 ARG A CA 1
ATOM 3000 C C . ARG A 1 399 ? 15.387 6.965 -2.052 1.00 96.75 399 ARG A C 1
ATOM 3002 O O . ARG A 1 399 ? 15.584 7.685 -3.023 1.00 96.75 399 ARG A O 1
ATOM 3009 N N . THR A 1 400 ? 14.371 7.132 -1.218 1.00 96.81 400 THR A N 1
ATOM 3010 C CA . THR A 1 400 ? 13.411 8.234 -1.329 1.00 96.81 400 THR A CA 1
ATOM 3011 C C . THR A 1 400 ? 13.383 8.984 -0.007 1.00 96.81 400 THR A C 1
ATOM 3013 O O . THR A 1 400 ? 12.922 8.457 1.005 1.00 96.81 400 THR A O 1
ATOM 3016 N N . ASP A 1 401 ? 13.903 10.209 -0.004 1.00 98.25 401 ASP A N 1
ATOM 3017 C CA . ASP A 1 401 ? 13.788 11.148 1.109 1.00 98.25 401 ASP A CA 1
ATOM 3018 C C . ASP A 1 401 ? 12.560 12.045 0.875 1.00 98.25 401 ASP A C 1
ATOM 3020 O O . ASP A 1 401 ? 12.483 12.719 -0.147 1.00 98.25 401 ASP A O 1
ATOM 3024 N N . LEU A 1 402 ? 11.614 12.079 1.815 1.00 97.75 402 LEU A N 1
ATOM 3025 C CA . LEU A 1 402 ? 10.412 12.924 1.783 1.00 97.75 402 LEU A CA 1
ATOM 3026 C C . LEU A 1 402 ? 10.370 13.809 3.034 1.00 97.75 402 LEU A C 1
ATOM 3028 O O . LEU A 1 402 ? 10.576 13.327 4.149 1.00 97.75 402 LEU A O 1
ATOM 3032 N N . VAL A 1 403 ? 10.021 15.084 2.862 1.00 98.44 403 VAL A N 1
ATOM 3033 C CA . VAL A 1 403 ? 9.610 15.992 3.943 1.00 98.44 403 VAL A CA 1
ATOM 3034 C C . VAL A 1 403 ? 8.266 16.624 3.584 1.00 98.44 403 VAL A C 1
ATOM 3036 O O . VAL A 1 403 ? 8.099 17.156 2.490 1.00 98.44 403 VAL A O 1
ATOM 3039 N N . ALA A 1 404 ? 7.302 16.594 4.502 1.00 97.81 404 ALA A N 1
ATOM 3040 C CA . ALA A 1 404 ? 5.998 17.229 4.344 1.00 97.81 404 ALA A CA 1
ATOM 3041 C C . ALA A 1 404 ? 5.621 18.088 5.555 1.00 97.81 404 ALA A C 1
ATOM 3043 O O . ALA A 1 404 ? 6.004 17.794 6.689 1.00 97.81 404 ALA A O 1
ATOM 3044 N N . SER A 1 405 ? 4.805 19.108 5.304 1.00 98.12 405 SER A N 1
ATOM 3045 C CA . SER A 1 405 ? 4.089 19.873 6.323 1.00 98.12 405 SER A CA 1
ATOM 3046 C C . SER A 1 405 ? 2.612 19.991 5.949 1.00 98.12 405 SER A C 1
ATOM 3048 O O . SER A 1 405 ? 2.271 20.147 4.774 1.00 98.12 405 SER A O 1
ATOM 3050 N N . SER A 1 406 ? 1.732 19.896 6.946 1.00 98.12 406 SER A N 1
ATOM 3051 C CA . SER A 1 406 ? 0.278 19.870 6.754 1.00 98.12 406 SER A CA 1
ATOM 3052 C C . SER A 1 406 ? -0.412 20.802 7.750 1.00 98.12 406 SER A C 1
ATOM 3054 O O . SER A 1 406 ? -0.227 20.665 8.958 1.00 98.12 406 SER A O 1
ATOM 3056 N N . LEU A 1 407 ? -1.232 21.730 7.256 1.00 98.00 407 LEU A N 1
ATOM 3057 C CA . LEU A 1 407 ? -2.172 22.510 8.062 1.00 98.00 407 LEU A CA 1
ATOM 3058 C C . LEU A 1 407 ? -3.527 21.801 8.053 1.00 98.00 407 LEU A C 1
ATOM 3060 O O . LEU A 1 407 ? -4.076 21.553 6.982 1.00 98.00 407 LEU A O 1
ATOM 3064 N N . ILE A 1 408 ? -4.060 21.492 9.232 1.00 97.19 408 ILE A N 1
ATOM 3065 C CA . ILE A 1 408 ? -5.244 20.650 9.414 1.00 97.19 408 ILE A CA 1
ATOM 3066 C C . ILE A 1 408 ? -6.384 21.495 9.990 1.00 97.19 408 ILE A C 1
ATOM 3068 O O . ILE A 1 408 ? -6.195 22.261 10.941 1.00 97.19 408 ILE A O 1
ATOM 3072 N N . TYR A 1 409 ? -7.566 21.365 9.391 1.00 97.06 409 TYR A N 1
ATOM 3073 C CA . TYR A 1 409 ? -8.778 22.085 9.760 1.00 97.06 409 TYR A CA 1
ATOM 3074 C C . TYR A 1 409 ? -9.967 21.128 9.904 1.00 97.06 409 TYR A C 1
ATOM 3076 O O . TYR A 1 409 ? -10.495 20.619 8.915 1.00 97.06 409 TYR A O 1
ATOM 3084 N N . GLU A 1 410 ? -10.413 20.909 11.139 1.00 96.06 410 GLU A N 1
ATOM 3085 C CA . GLU A 1 410 ? -11.681 20.256 11.452 1.00 96.06 410 GLU A CA 1
ATOM 3086 C C . GLU A 1 410 ? -12.847 20.964 10.731 1.00 96.06 410 GLU A C 1
ATOM 3088 O O . GLU A 1 410 ? -13.159 22.130 11.001 1.00 96.06 410 GLU A O 1
ATOM 3093 N N . LEU A 1 411 ? -13.553 20.234 9.868 1.00 93.75 411 LEU A N 1
ATOM 3094 C CA . LEU A 1 411 ? -14.798 20.678 9.240 1.00 93.75 411 LEU A CA 1
ATOM 3095 C C . LEU A 1 411 ? -15.973 20.400 10.188 1.00 93.75 411 LEU A C 1
ATOM 3097 O O . LEU A 1 411 ? -16.740 21.300 10.530 1.00 93.75 411 LEU A O 1
ATOM 3101 N N . GLY A 1 412 ? -16.056 19.177 10.713 1.00 91.06 412 GLY A N 1
ATOM 3102 C CA . GLY A 1 412 ? -17.099 18.718 11.633 1.00 91.06 412 GLY A CA 1
ATOM 3103 C C . GLY A 1 412 ? -16.564 17.718 12.664 1.00 91.06 412 GLY A C 1
ATOM 3104 O O . GLY A 1 412 ? -15.356 17.518 12.733 1.00 91.06 412 GLY A O 1
ATOM 3105 N N . PRO A 1 413 ? -17.433 17.088 13.477 1.00 87.00 413 PRO A N 1
ATOM 3106 C CA . PRO A 1 413 ? -17.011 16.141 14.519 1.00 87.00 413 PRO A CA 1
ATOM 3107 C C . PRO A 1 413 ? -16.331 14.867 13.996 1.00 87.00 413 PRO A C 1
ATOM 3109 O O . PRO A 1 413 ? -15.659 14.185 14.758 1.00 87.00 413 PRO A O 1
ATOM 3112 N N . ALA A 1 414 ? -16.529 14.538 12.717 1.00 90.94 414 ALA A N 1
ATOM 3113 C CA . ALA A 1 414 ? -16.032 13.320 12.082 1.00 90.94 414 ALA A CA 1
ATOM 3114 C C . ALA A 1 414 ? -15.299 13.591 10.753 1.00 90.94 414 ALA A C 1
ATOM 3116 O O . ALA A 1 414 ? -15.095 12.659 9.980 1.00 90.94 414 ALA A O 1
ATOM 3117 N N . SER A 1 415 ? -14.941 14.847 10.448 1.00 94.00 415 SER A N 1
ATOM 3118 C CA . SER A 1 415 ? -14.342 15.221 9.158 1.00 94.00 415 SER A CA 1
ATOM 3119 C C . SER A 1 415 ? -13.423 16.440 9.238 1.00 94.00 415 SER A C 1
ATOM 3121 O O . SER A 1 415 ? -13.701 17.407 9.951 1.00 94.00 415 SER A O 1
ATOM 3123 N N . HIS A 1 416 ? -12.325 16.404 8.483 1.00 95.00 416 HIS A N 1
ATOM 3124 C CA . HIS A 1 416 ? -11.306 17.451 8.436 1.00 95.00 416 HIS A CA 1
ATOM 3125 C C . HIS A 1 416 ? -10.722 17.616 7.024 1.00 95.00 416 HIS A C 1
ATOM 3127 O O . HIS A 1 416 ? -10.733 16.691 6.212 1.00 95.00 416 HIS A O 1
ATOM 3133 N N . ALA A 1 417 ? -10.215 18.814 6.740 1.00 96.81 417 ALA A N 1
ATOM 3134 C CA . ALA A 1 417 ? -9.442 19.136 5.547 1.00 96.81 417 ALA A CA 1
ATOM 3135 C C . ALA A 1 417 ? -7.970 19.369 5.917 1.00 96.81 417 ALA A C 1
ATOM 3137 O O . ALA A 1 417 ? -7.676 19.902 6.988 1.00 96.81 417 ALA A O 1
ATOM 3138 N N . LEU A 1 418 ? -7.048 19.004 5.029 1.00 97.19 418 LEU A N 1
ATOM 3139 C CA . LEU A 1 418 ? -5.614 19.216 5.186 1.00 97.19 418 LEU A CA 1
ATOM 3140 C C . LEU A 1 418 ? -5.073 19.953 3.957 1.00 97.19 418 LEU A C 1
ATOM 3142 O O . LEU A 1 418 ? -5.210 19.472 2.834 1.00 97.19 418 LEU A O 1
ATOM 3146 N N . LEU A 1 419 ? -4.423 21.098 4.164 1.00 98.50 419 LEU A N 1
ATOM 3147 C CA . LEU A 1 419 ? -3.590 21.743 3.148 1.00 98.50 419 LEU A CA 1
ATOM 3148 C C . LEU A 1 419 ? -2.144 21.304 3.376 1.00 98.50 419 LEU A C 1
ATOM 3150 O O . LEU A 1 419 ? -1.566 21.606 4.422 1.00 98.50 419 LEU A O 1
ATOM 3154 N N . ARG A 1 420 ? -1.560 20.599 2.408 1.00 98.19 420 ARG A N 1
ATOM 3155 C CA . ARG A 1 420 ? -0.249 19.960 2.538 1.00 98.19 420 ARG A CA 1
ATOM 3156 C C . ARG A 1 420 ? 0.734 20.452 1.481 1.00 98.19 420 ARG A C 1
ATOM 3158 O O . ARG A 1 420 ? 0.407 20.549 0.300 1.00 98.19 420 ARG A O 1
ATOM 3165 N N . TYR A 1 421 ? 1.968 20.686 1.916 1.00 98.62 421 TYR A N 1
ATOM 3166 C CA . TYR A 1 421 ? 3.140 20.767 1.050 1.00 98.62 421 TYR A CA 1
ATOM 3167 C C . TYR A 1 421 ? 4.025 19.541 1.290 1.00 98.62 421 TYR A C 1
ATOM 3169 O O . TYR A 1 421 ? 4.185 19.089 2.425 1.00 98.62 421 TYR A O 1
ATOM 3177 N N . ALA A 1 422 ? 4.596 18.988 0.225 1.00 98.50 422 ALA A N 1
ATOM 3178 C CA . ALA A 1 422 ? 5.552 17.892 0.285 1.00 98.50 422 ALA A CA 1
ATOM 3179 C C . ALA A 1 422 ? 6.709 18.133 -0.688 1.00 98.50 422 ALA A C 1
ATOM 3181 O O . ALA A 1 422 ? 6.498 18.600 -1.809 1.00 98.50 422 ALA A O 1
ATOM 3182 N N . TRP A 1 423 ? 7.917 17.787 -0.255 1.00 98.62 423 TRP A N 1
ATOM 3183 C CA . TRP A 1 423 ? 9.124 17.772 -1.067 1.00 98.62 423 TRP A CA 1
ATOM 3184 C C . TRP A 1 423 ? 9.764 16.387 -1.007 1.00 98.62 423 TRP A C 1
ATOM 3186 O O . TRP A 1 423 ? 10.068 15.900 0.084 1.00 98.62 423 TRP A O 1
ATOM 3196 N N . ASP A 1 424 ? 9.977 15.788 -2.176 1.00 97.38 424 ASP A N 1
ATOM 3197 C CA . ASP A 1 424 ? 10.634 14.493 -2.340 1.00 97.38 424 ASP A CA 1
ATOM 3198 C C . ASP A 1 424 ? 11.994 14.676 -3.020 1.00 97.38 424 ASP A C 1
ATOM 3200 O O . ASP A 1 424 ? 12.142 15.493 -3.936 1.00 97.38 424 ASP A O 1
ATOM 3204 N N . HIS A 1 425 ? 12.970 13.853 -2.649 1.00 98.38 425 HIS A N 1
ATOM 3205 C CA . HIS A 1 425 ? 14.226 13.704 -3.369 1.00 98.38 425 HIS A CA 1
ATOM 3206 C C . HIS A 1 425 ? 14.664 12.243 -3.433 1.00 98.38 425 HIS A C 1
ATOM 3208 O O . HIS A 1 425 ? 14.763 11.545 -2.424 1.00 98.38 425 HIS A O 1
ATOM 3214 N N . ILE A 1 426 ? 14.993 11.822 -4.649 1.00 97.81 426 ILE A N 1
ATOM 3215 C CA . ILE A 1 426 ? 15.660 10.566 -4.952 1.00 97.81 426 ILE A CA 1
ATOM 3216 C C . ILE A 1 426 ? 17.086 10.921 -5.407 1.00 97.81 426 ILE A C 1
ATOM 3218 O O . ILE A 1 426 ? 17.243 11.581 -6.442 1.00 97.81 426 ILE A O 1
ATOM 3222 N N . PRO A 1 427 ? 18.138 10.572 -4.642 1.00 97.38 427 PRO A N 1
ATOM 3223 C CA . PRO A 1 427 ? 19.522 10.793 -5.050 1.00 97.38 427 PRO A CA 1
ATOM 3224 C C . PRO A 1 427 ? 19.910 9.850 -6.205 1.00 97.38 427 PRO A C 1
ATOM 3226 O O . PRO A 1 427 ? 19.273 8.812 -6.393 1.00 97.38 427 PRO A O 1
ATOM 3229 N N . PRO A 1 428 ? 20.976 10.158 -6.967 1.00 94.62 428 PRO A N 1
ATOM 3230 C CA . PRO A 1 428 ? 21.475 9.251 -7.998 1.00 94.62 428 PRO A CA 1
ATOM 3231 C C . PRO A 1 428 ? 21.921 7.913 -7.387 1.00 94.62 428 PRO A C 1
ATOM 3233 O O . PRO A 1 428 ? 22.757 7.884 -6.482 1.00 94.62 428 PRO A O 1
ATOM 3236 N N . SER A 1 429 ? 21.393 6.807 -7.915 1.00 92.62 429 SER A N 1
ATOM 3237 C CA . SER A 1 429 ? 21.869 5.453 -7.608 1.00 92.62 429 SER A CA 1
ATOM 3238 C C . SER A 1 429 ? 23.150 5.133 -8.384 1.00 92.62 429 SER A C 1
ATOM 3240 O O . SER A 1 429 ? 23.308 5.564 -9.527 1.00 92.62 429 SER A O 1
ATOM 3242 N N . ALA A 1 430 ? 24.048 4.339 -7.794 1.00 90.88 430 ALA A N 1
ATOM 3243 C CA . ALA A 1 430 ? 25.257 3.864 -8.470 1.00 90.88 430 ALA A CA 1
ATOM 3244 C C . ALA A 1 430 ? 24.938 2.886 -9.617 1.00 90.88 430 ALA A C 1
ATOM 3246 O O . ALA A 1 430 ? 25.582 2.933 -10.660 1.00 90.88 430 ALA A O 1
ATOM 3247 N N . GLN A 1 431 ? 23.912 2.043 -9.445 1.00 90.12 431 GLN A N 1
ATOM 3248 C CA . GLN A 1 431 ? 23.448 1.100 -10.469 1.00 90.12 431 GLN A CA 1
ATOM 3249 C C . GLN A 1 431 ? 22.676 1.811 -11.592 1.00 90.12 431 GLN A C 1
ATOM 3251 O O . GLN A 1 431 ? 22.725 1.403 -12.751 1.00 90.12 431 GLN A O 1
ATOM 3256 N N . ARG A 1 432 ? 21.933 2.873 -11.250 1.00 92.69 432 ARG A N 1
ATOM 3257 C CA . ARG A 1 432 ? 20.987 3.533 -12.158 1.00 92.69 432 ARG A CA 1
ATOM 3258 C C . ARG A 1 432 ? 20.942 5.040 -11.913 1.00 92.69 432 ARG A C 1
ATOM 3260 O O . ARG A 1 432 ? 19.975 5.565 -11.381 1.00 92.69 432 ARG A O 1
ATOM 3267 N N . ALA A 1 433 ? 21.982 5.765 -12.321 1.00 95.06 433 ALA A N 1
ATOM 3268 C CA . ALA A 1 433 ? 22.098 7.206 -12.061 1.00 95.06 433 ALA A CA 1
ATOM 3269 C C . ALA A 1 433 ? 20.925 8.051 -12.611 1.00 95.06 433 ALA A C 1
ATOM 3271 O O . ALA A 1 433 ? 20.640 9.122 -12.080 1.00 95.06 433 ALA A O 1
ATOM 3272 N N . ILE A 1 434 ? 20.240 7.563 -13.650 1.00 95.62 434 ILE A N 1
ATOM 3273 C CA . ILE A 1 434 ? 19.148 8.234 -14.373 1.00 95.62 434 ILE A CA 1
ATOM 3274 C C . ILE A 1 434 ? 17.906 8.556 -13.518 1.00 95.62 434 ILE A C 1
ATOM 3276 O O . ILE A 1 434 ? 17.189 9.501 -13.829 1.00 95.62 434 ILE A O 1
ATOM 3280 N N . ILE A 1 435 ? 17.688 7.845 -12.407 1.00 94.50 435 ILE A N 1
ATOM 3281 C CA . ILE A 1 435 ? 16.545 8.052 -11.492 1.00 94.50 435 ILE A CA 1
ATOM 3282 C C . ILE A 1 435 ? 16.722 9.215 -10.498 1.00 94.50 435 ILE A C 1
ATOM 3284 O O . ILE A 1 435 ? 15.820 9.462 -9.693 1.00 94.50 435 ILE A O 1
ATOM 3288 N N . GLU A 1 436 ? 17.846 9.951 -10.548 1.00 97.69 436 GLU A N 1
ATOM 3289 C CA . GLU A 1 436 ? 17.996 11.188 -9.766 1.00 97.69 436 GLU A CA 1
ATOM 3290 C C . GLU A 1 436 ? 16.831 12.135 -10.066 1.00 97.69 436 GLU A C 1
ATOM 3292 O O . GLU A 1 436 ? 16.643 12.572 -11.203 1.00 97.69 436 GLU A O 1
ATOM 3297 N N . SER A 1 437 ? 16.069 12.481 -9.031 1.00 98.25 437 SER A N 1
ATOM 3298 C CA . SER A 1 437 ? 14.912 13.360 -9.165 1.00 98.25 437 SER A CA 1
ATOM 3299 C C . SER A 1 437 ? 14.596 14.131 -7.885 1.00 98.25 437 SER A C 1
ATOM 3301 O O . SER A 1 437 ? 15.022 13.783 -6.778 1.00 98.25 437 SER A O 1
ATOM 3303 N N . ARG A 1 438 ? 13.866 15.235 -8.046 1.00 98.62 438 ARG A N 1
ATOM 3304 C CA . ARG A 1 438 ? 13.313 16.069 -6.971 1.00 98.62 438 ARG A CA 1
ATOM 3305 C C . ARG A 1 438 ? 11.894 16.459 -7.345 1.00 98.62 438 ARG A C 1
ATOM 3307 O O . ARG A 1 438 ? 11.649 16.778 -8.506 1.00 98.62 438 ARG A O 1
ATOM 3314 N N . ALA A 1 439 ? 10.984 16.481 -6.381 1.00 98.44 439 ALA A N 1
ATOM 3315 C CA . ALA A 1 439 ? 9.609 16.898 -6.611 1.00 98.44 439 ALA A CA 1
ATOM 3316 C C . ALA A 1 439 ? 9.087 17.807 -5.500 1.00 98.44 439 ALA A C 1
ATOM 3318 O O . ALA A 1 439 ? 9.421 17.630 -4.333 1.00 98.44 439 ALA A O 1
ATOM 3319 N N . SER A 1 440 ? 8.218 18.740 -5.874 1.00 98.62 440 SER A N 1
ATOM 3320 C CA . SER A 1 440 ? 7.421 19.568 -4.972 1.00 98.62 440 SER A CA 1
ATOM 3321 C C . SER A 1 440 ? 5.946 19.344 -5.285 1.00 98.62 440 SER A C 1
ATOM 3323 O O . SER A 1 440 ? 5.527 19.433 -6.439 1.00 98.62 440 SER A O 1
ATOM 3325 N N . THR A 1 441 ? 5.153 19.047 -4.259 1.00 98.69 441 THR A N 1
ATOM 3326 C CA . THR A 1 441 ? 3.710 18.798 -4.369 1.00 98.69 441 THR A CA 1
ATOM 3327 C C . THR A 1 441 ? 2.948 19.696 -3.406 1.00 98.69 441 THR A C 1
ATOM 3329 O O . THR A 1 441 ? 3.281 19.758 -2.223 1.00 98.69 441 THR A O 1
ATOM 3332 N N . VAL A 1 442 ? 1.905 20.357 -3.903 1.00 98.75 442 VAL A N 1
ATOM 3333 C CA . VAL A 1 442 ? 0.891 21.041 -3.087 1.00 98.75 442 VAL A CA 1
ATOM 3334 C C . VAL A 1 442 ? -0.415 20.278 -3.250 1.00 98.75 442 VAL A C 1
ATOM 3336 O O . VAL A 1 442 ? -0.856 20.075 -4.382 1.00 98.75 442 VAL A O 1
ATOM 3339 N N . SER A 1 443 ? -1.040 19.856 -2.152 1.00 98.38 443 SER A N 1
ATOM 3340 C CA . SER A 1 443 ? -2.315 19.134 -2.182 1.00 98.38 443 SER A CA 1
ATOM 3341 C C . SER A 1 443 ? -3.314 19.621 -1.134 1.00 98.38 443 SER A C 1
ATOM 3343 O O . SER A 1 443 ? -2.950 20.118 -0.067 1.00 98.38 443 SER A O 1
ATOM 3345 N N . LEU A 1 444 ? -4.593 19.459 -1.468 1.00 98.50 444 LEU A N 1
ATOM 3346 C CA . LEU A 1 444 ? -5.724 19.532 -0.554 1.00 98.50 444 LEU A CA 1
ATOM 3347 C C . LEU A 1 444 ? -6.247 18.106 -0.349 1.00 98.50 444 LEU A C 1
ATOM 3349 O O . LEU A 1 444 ? -6.533 17.413 -1.324 1.00 98.50 444 LEU A O 1
ATOM 3353 N N . GLU A 1 445 ? -6.362 17.677 0.901 1.00 97.25 445 GLU A N 1
ATOM 3354 C CA . GLU A 1 445 ? -6.914 16.384 1.322 1.00 97.25 445 GLU A CA 1
ATOM 3355 C C . GLU A 1 445 ? -8.180 16.634 2.157 1.00 97.25 445 GLU A C 1
ATOM 3357 O O . GLU A 1 445 ? -8.221 17.573 2.951 1.00 97.25 445 GLU A O 1
ATOM 3362 N N . VAL A 1 446 ? -9.233 15.835 1.972 1.00 96.00 446 VAL A N 1
ATOM 3363 C CA . VAL A 1 446 ? -10.458 15.868 2.791 1.00 96.00 446 VAL A CA 1
ATOM 3364 C C . VAL A 1 446 ? -10.760 14.457 3.270 1.00 96.00 446 VAL A C 1
ATOM 3366 O O . VAL A 1 446 ? -10.925 13.551 2.455 1.00 96.00 446 VAL A O 1
ATOM 3369 N N . LYS A 1 447 ? -10.841 14.278 4.590 1.00 95.44 447 LYS A N 1
ATOM 3370 C CA . LYS A 1 447 ? -10.860 12.973 5.256 1.00 95.44 447 LYS A CA 1
ATOM 3371 C C . LYS A 1 447 ? -11.973 12.902 6.301 1.00 95.44 447 LYS A C 1
ATOM 3373 O O . LYS A 1 447 ? -12.188 13.865 7.040 1.00 95.44 447 LYS A O 1
ATOM 3378 N N . GLY A 1 448 ? -12.650 11.758 6.400 1.00 94.25 448 GLY A N 1
ATOM 3379 C CA . GLY A 1 448 ? -13.630 11.463 7.452 1.00 94.25 448 GLY A CA 1
ATOM 3380 C C . GLY A 1 448 ? -14.992 10.991 6.940 1.00 94.25 448 GLY A C 1
ATOM 3381 O O . GLY A 1 448 ? -15.111 10.510 5.817 1.00 94.25 448 GLY A O 1
ATOM 3382 N N . GLU A 1 449 ? -16.035 11.105 7.761 1.00 94.94 449 GLU A N 1
ATOM 3383 C CA . GLU A 1 449 ? -17.412 10.824 7.336 1.00 94.94 449 GLU A CA 1
ATOM 3384 C C . GLU A 1 449 ? -17.956 11.991 6.495 1.00 94.94 449 GLU A C 1
ATOM 3386 O O . GLU A 1 449 ? -18.039 13.130 6.960 1.00 94.94 449 GLU A O 1
ATOM 3391 N N . LEU A 1 450 ? -18.291 11.709 5.232 1.00 87.75 450 LEU A N 1
ATOM 3392 C CA . LEU A 1 450 ? -18.761 12.703 4.260 1.00 87.75 450 LEU A CA 1
ATOM 3393 C C . LEU A 1 450 ? -20.287 12.861 4.308 1.00 87.75 450 LEU A C 1
ATOM 3395 O O . LEU A 1 450 ? -20.802 13.974 4.253 1.00 87.75 450 LEU A O 1
ATOM 3399 N N . ILE A 1 451 ? -20.996 11.735 4.425 1.00 89.56 451 ILE A N 1
ATOM 3400 C CA . ILE A 1 451 ? -22.433 11.603 4.717 1.00 89.56 451 ILE A CA 1
ATOM 3401 C C . ILE A 1 451 ? -22.634 10.306 5.530 1.00 89.56 451 ILE A C 1
ATOM 3403 O O . ILE A 1 451 ? -21.736 9.463 5.509 1.00 89.56 451 ILE A O 1
ATOM 3407 N N . PRO A 1 452 ? -23.782 10.088 6.205 1.00 92.12 452 PRO A N 1
ATOM 3408 C CA . PRO A 1 452 ? -23.997 8.907 7.040 1.00 92.12 452 PRO A CA 1
ATOM 3409 C C . PRO A 1 452 ? -23.638 7.568 6.375 1.00 92.12 452 PRO A C 1
ATOM 3411 O O . PRO A 1 452 ? -24.136 7.222 5.293 1.00 92.12 452 PRO A O 1
ATOM 3414 N N . LEU A 1 453 ? -22.783 6.802 7.058 1.00 92.12 453 LEU A N 1
ATOM 3415 C CA . LEU A 1 453 ? -22.232 5.525 6.594 1.00 92.12 453 LEU A CA 1
ATOM 3416 C C . LEU A 1 453 ? -21.448 5.646 5.266 1.00 92.12 453 LEU A C 1
ATOM 3418 O O . LEU A 1 453 ? -21.446 4.707 4.467 1.00 92.12 453 LEU A O 1
ATOM 3422 N N . VAL A 1 454 ? -20.842 6.806 4.984 1.00 94.94 454 VAL A N 1
ATOM 3423 C CA . VAL A 1 454 ? -19.883 7.040 3.888 1.00 94.94 454 VAL A CA 1
ATOM 3424 C C . VAL A 1 454 ? -18.637 7.708 4.457 1.00 94.94 454 VAL A C 1
ATOM 3426 O O . VAL A 1 454 ? -18.623 8.911 4.720 1.00 94.94 454 VAL A O 1
ATOM 3429 N N . ARG A 1 455 ? -17.569 6.929 4.603 1.00 95.69 455 ARG A N 1
ATOM 3430 C CA . ARG A 1 455 ? -16.243 7.415 4.996 1.00 95.69 455 ARG A CA 1
ATOM 3431 C C . ARG A 1 455 ? -15.404 7.637 3.746 1.00 95.69 455 ARG A C 1
ATOM 3433 O O . ARG A 1 455 ? -15.381 6.781 2.868 1.00 95.69 455 ARG A O 1
ATOM 3440 N N . GLY A 1 456 ? -14.734 8.775 3.651 1.00 93.44 456 GLY A N 1
ATOM 3441 C CA . GLY A 1 456 ? -13.930 9.147 2.496 1.00 93.44 456 GLY A CA 1
ATOM 3442 C C . GLY A 1 456 ? -12.580 9.737 2.871 1.00 93.44 456 GLY A C 1
ATOM 3443 O O . GLY A 1 456 ? -12.376 10.242 3.974 1.00 93.44 456 GLY A O 1
ATOM 3444 N N . ASP A 1 457 ? -11.673 9.658 1.912 1.00 95.44 457 ASP A N 1
ATOM 3445 C CA . ASP A 1 457 ? -10.344 10.243 1.911 1.00 95.44 457 ASP A CA 1
ATOM 3446 C C . ASP A 1 457 ? -10.062 10.689 0.472 1.00 95.44 457 ASP A C 1
ATOM 3448 O O . ASP A 1 457 ? -10.015 9.857 -0.433 1.00 95.44 457 ASP A O 1
ATOM 3452 N N . LEU A 1 458 ? -9.991 11.995 0.224 1.00 95.81 458 LEU A N 1
ATOM 3453 C CA . LEU A 1 458 ? -9.825 12.558 -1.115 1.00 95.81 458 LEU A CA 1
ATOM 3454 C C . LEU A 1 458 ? -8.719 13.607 -1.111 1.00 95.81 458 LEU A C 1
ATOM 3456 O O . LEU A 1 458 ? -8.939 14.745 -0.701 1.00 95.81 458 LEU A O 1
ATOM 3460 N N . MET A 1 459 ? -7.554 13.228 -1.629 1.00 97.38 459 MET A N 1
ATOM 3461 C CA . MET A 1 459 ? -6.431 14.107 -1.926 1.00 97.38 459 MET A CA 1
ATOM 3462 C C . MET A 1 459 ? -6.414 14.481 -3.413 1.00 97.38 459 MET A C 1
ATOM 3464 O O . MET A 1 459 ? -6.342 13.617 -4.287 1.00 97.38 459 MET A O 1
ATOM 3468 N N . VAL A 1 460 ? -6.372 15.780 -3.703 1.00 98.38 460 VAL A N 1
ATOM 3469 C CA . VAL A 1 460 ? -6.077 16.325 -5.036 1.00 98.38 460 VAL A CA 1
ATOM 3470 C C . VAL A 1 460 ? -4.932 17.323 -4.905 1.00 98.38 460 VAL A C 1
ATOM 3472 O O . VAL A 1 460 ? -4.951 18.188 -4.031 1.00 98.38 460 VAL A O 1
ATOM 3475 N N . GLY A 1 461 ? -3.922 17.220 -5.766 1.00 98.38 461 GLY A N 1
ATOM 3476 C CA . GLY A 1 461 ? -2.769 18.114 -5.730 1.00 98.38 461 GLY A CA 1
ATOM 3477 C C . GLY A 1 461 ? -2.123 18.350 -7.084 1.00 98.38 461 GLY A C 1
ATOM 3478 O O . GLY A 1 461 ? -2.414 17.667 -8.062 1.00 98.38 461 GLY A O 1
ATOM 3479 N N . TYR A 1 462 ? -1.221 19.323 -7.125 1.00 98.75 462 TYR A N 1
ATOM 3480 C CA . TYR A 1 462 ? -0.337 19.586 -8.254 1.00 98.75 462 TYR A CA 1
ATOM 3481 C C . TYR A 1 462 ? 1.096 19.230 -7.863 1.00 98.75 462 TYR A C 1
ATOM 3483 O O . TYR A 1 462 ? 1.566 19.632 -6.795 1.00 98.75 462 TYR A O 1
ATOM 3491 N N . ARG A 1 463 ? 1.784 18.491 -8.736 1.00 98.62 463 ARG A N 1
ATOM 3492 C CA . ARG A 1 463 ? 3.165 18.041 -8.560 1.00 98.62 463 ARG A CA 1
ATOM 3493 C C . ARG A 1 463 ? 4.020 18.560 -9.710 1.00 98.62 463 ARG A C 1
ATOM 3495 O O . ARG A 1 463 ? 3.710 18.303 -10.872 1.00 98.62 463 ARG A O 1
ATOM 3502 N N . HIS A 1 464 ? 5.101 19.246 -9.354 1.00 98.75 464 HIS A N 1
ATOM 3503 C CA . HIS A 1 464 ? 6.227 19.520 -10.238 1.00 98.75 464 HIS A CA 1
ATOM 3504 C C . HIS A 1 464 ? 7.377 18.592 -9.839 1.00 98.75 464 HIS A C 1
ATOM 3506 O O . HIS A 1 464 ? 7.769 18.564 -8.671 1.00 98.75 464 HIS A O 1
ATOM 3512 N N . LEU A 1 465 ? 7.907 17.829 -10.788 1.00 98.62 465 LEU A N 1
ATOM 3513 C CA . LEU A 1 465 ? 9.018 16.899 -10.613 1.00 98.62 465 LEU A CA 1
ATOM 3514 C C . LEU A 1 465 ? 10.060 17.162 -11.698 1.00 98.62 465 LEU A C 1
ATOM 3516 O O . LEU A 1 465 ? 9.732 17.206 -12.881 1.00 98.62 465 LEU A O 1
ATOM 3520 N N . SER A 1 466 ? 11.322 17.270 -11.292 1.00 98.56 466 SER A N 1
ATOM 3521 C CA . SER A 1 466 ? 12.479 17.371 -12.177 1.00 98.56 466 SER A CA 1
ATOM 3522 C C . SER A 1 466 ? 13.377 16.151 -11.991 1.00 98.56 466 SER A C 1
ATOM 3524 O O . SER A 1 466 ? 13.720 15.790 -10.864 1.00 98.56 466 SER A O 1
ATOM 3526 N N . ALA A 1 467 ? 13.753 15.522 -13.100 1.00 98.25 467 ALA A N 1
ATOM 3527 C CA . ALA A 1 467 ? 14.636 14.368 -13.179 1.00 98.25 467 ALA A CA 1
ATOM 3528 C C . ALA A 1 467 ? 15.771 14.675 -14.178 1.00 98.25 467 ALA A C 1
ATOM 3530 O O . ALA A 1 467 ? 15.700 14.278 -15.343 1.00 98.25 467 ALA A O 1
ATOM 3531 N N . PRO A 1 468 ? 16.811 15.432 -13.772 1.00 97.56 468 PRO A N 1
ATOM 3532 C CA . PRO A 1 468 ? 17.757 16.077 -14.693 1.00 97.56 468 PRO A CA 1
ATOM 3533 C C . PRO A 1 468 ? 18.630 15.118 -15.516 1.00 97.56 468 PRO A C 1
ATOM 3535 O O . PRO A 1 468 ? 19.347 15.572 -16.403 1.00 97.56 468 PRO A O 1
ATOM 3538 N N . ARG A 1 469 ? 18.592 13.811 -15.225 1.00 96.94 469 ARG A N 1
ATOM 3539 C CA . ARG A 1 469 ? 19.325 12.766 -15.956 1.00 96.94 469 ARG A CA 1
ATOM 3540 C C . ARG A 1 469 ? 18.430 11.867 -16.816 1.00 96.94 469 ARG A C 1
ATOM 3542 O O . ARG A 1 469 ? 18.967 10.985 -17.474 1.00 96.94 469 ARG A O 1
ATOM 3549 N N . GLY A 1 470 ? 17.108 12.065 -16.795 1.00 96.44 470 GLY A N 1
ATOM 3550 C CA . GLY A 1 470 ? 16.148 11.294 -17.591 1.00 96.44 470 GLY A CA 1
ATOM 3551 C C . GLY A 1 470 ? 16.382 11.415 -19.099 1.00 96.44 470 GLY A C 1
ATOM 3552 O O . GLY A 1 470 ? 16.871 12.438 -19.576 1.00 96.44 470 GLY A O 1
ATOM 3553 N N . GLY A 1 471 ? 15.988 10.386 -19.853 1.00 95.94 471 GLY A N 1
ATOM 3554 C CA . GLY A 1 471 ? 15.995 10.419 -21.316 1.00 95.94 471 GLY A CA 1
ATOM 3555 C C . GLY A 1 471 ? 15.064 11.488 -21.889 1.00 95.94 471 GLY A C 1
ATOM 3556 O O . GLY A 1 471 ? 14.254 12.097 -21.182 1.00 95.94 471 GLY A O 1
ATOM 3557 N N . THR A 1 472 ? 15.151 11.721 -23.198 1.00 94.25 472 THR A N 1
ATOM 3558 C CA . THR A 1 472 ? 14.431 12.830 -23.849 1.00 94.25 472 THR A CA 1
ATOM 3559 C C . THR A 1 472 ? 12.913 12.705 -23.657 1.00 94.25 472 THR A C 1
ATOM 3561 O O . THR A 1 472 ? 12.294 11.726 -24.065 1.00 94.25 472 THR A O 1
ATOM 3564 N N . GLY A 1 473 ? 12.309 13.714 -23.017 1.00 91.25 473 GLY A N 1
ATOM 3565 C CA . GLY A 1 473 ? 10.889 13.742 -22.635 1.00 91.25 473 GLY A CA 1
ATOM 3566 C C . GLY A 1 473 ? 10.581 13.191 -21.233 1.00 91.25 473 GLY A C 1
ATOM 3567 O O . GLY A 1 473 ? 9.527 13.502 -20.683 1.00 91.25 473 GLY A O 1
ATOM 3568 N N . GLY A 1 474 ? 11.502 12.435 -20.627 1.00 94.75 474 GLY A N 1
ATOM 3569 C CA . GLY A 1 474 ? 11.423 11.892 -19.264 1.00 94.75 474 GLY A CA 1
ATOM 3570 C C . GLY A 1 474 ? 12.139 12.728 -18.196 1.00 94.75 474 GLY A C 1
ATOM 3571 O O . GLY A 1 474 ? 12.360 12.235 -17.094 1.00 94.75 474 GLY A O 1
ATOM 3572 N N . THR A 1 475 ? 12.518 13.971 -18.504 1.00 97.62 475 THR A N 1
ATOM 3573 C CA . THR A 1 475 ? 13.277 14.865 -17.608 1.00 97.62 475 THR A CA 1
ATOM 3574 C C . THR A 1 475 ? 12.420 15.687 -16.643 1.00 97.62 475 THR A C 1
ATOM 3576 O O . THR A 1 475 ? 12.954 16.265 -15.696 1.00 97.62 475 THR A O 1
ATOM 3579 N N . GLN A 1 476 ? 11.103 15.766 -16.857 1.00 97.88 476 GLN A N 1
ATOM 3580 C CA . GLN A 1 476 ? 10.189 16.534 -16.006 1.00 97.88 476 GLN A CA 1
ATOM 3581 C C . GLN A 1 476 ? 8.754 15.989 -16.032 1.00 97.88 476 GLN A C 1
ATOM 3583 O O . GLN A 1 476 ? 8.285 15.487 -17.057 1.00 97.88 476 GLN A O 1
ATOM 3588 N N . PHE A 1 477 ? 8.035 16.137 -14.920 1.00 98.12 477 PHE A N 1
ATOM 3589 C CA . PHE A 1 477 ? 6.588 15.950 -14.839 1.00 98.12 477 PHE A CA 1
ATOM 3590 C C . PHE A 1 477 ? 5.942 17.157 -14.167 1.00 98.12 477 PHE A C 1
ATOM 3592 O O . PHE A 1 477 ? 6.298 17.530 -13.054 1.00 98.12 477 PHE A O 1
ATOM 3599 N N . ASP A 1 478 ? 4.935 17.698 -14.837 1.00 98.31 478 ASP A N 1
ATOM 3600 C CA . ASP A 1 478 ? 4.086 18.776 -14.358 1.00 98.31 478 ASP A CA 1
ATOM 3601 C C . ASP A 1 478 ? 2.631 18.336 -14.519 1.00 98.31 478 ASP A C 1
ATOM 3603 O O . ASP A 1 478 ? 2.197 17.992 -15.625 1.00 98.31 478 ASP A O 1
ATOM 3607 N N . GLY A 1 479 ? 1.877 18.293 -13.418 1.00 98.12 479 GLY A N 1
ATOM 3608 C CA . GLY A 1 479 ? 0.453 17.985 -13.482 1.00 98.12 479 GLY A CA 1
ATOM 3609 C C . GLY A 1 479 ? -0.194 17.507 -12.188 1.00 98.12 479 GLY A C 1
ATOM 3610 O O . GLY A 1 479 ? 0.407 17.459 -11.114 1.00 98.12 479 GLY A O 1
ATOM 3611 N N . THR A 1 480 ? -1.470 17.151 -12.320 1.00 98.44 480 THR A N 1
ATOM 3612 C CA . THR A 1 480 ? -2.320 16.718 -11.210 1.00 98.44 480 THR A CA 1
ATOM 3613 C C . THR A 1 480 ? -1.954 15.321 -10.717 1.00 98.44 480 THR A C 1
ATOM 3615 O O . THR A 1 480 ? -1.925 14.368 -11.507 1.00 98.44 480 THR A O 1
ATOM 3618 N N . VAL A 1 481 ? -1.779 15.211 -9.401 1.00 97.69 481 VAL A N 1
ATOM 3619 C CA . VAL A 1 481 ? -1.771 13.958 -8.638 1.00 97.69 481 VAL A CA 1
ATOM 3620 C C . VAL A 1 481 ? -3.061 13.828 -7.834 1.00 97.69 481 VAL A C 1
ATOM 3622 O O . VAL A 1 481 ? -3.654 14.824 -7.414 1.00 97.69 481 VAL A O 1
ATOM 3625 N N . VAL A 1 482 ? -3.525 12.595 -7.652 1.00 96.88 482 VAL A N 1
ATOM 3626 C CA . VAL A 1 482 ? -4.790 12.282 -6.972 1.00 96.88 482 VAL A CA 1
ATOM 3627 C C . VAL A 1 482 ? -4.596 11.036 -6.120 1.00 96.88 482 VAL A C 1
ATOM 3629 O O . VAL A 1 482 ? -3.967 10.082 -6.569 1.00 96.88 482 VAL A O 1
ATOM 3632 N N . ALA A 1 483 ? -5.190 11.012 -4.934 1.00 95.50 483 ALA A N 1
ATOM 3633 C CA . ALA A 1 483 ? -5.509 9.779 -4.225 1.00 95.50 483 ALA A CA 1
ATOM 3634 C C . ALA A 1 483 ? -6.942 9.891 -3.701 1.00 95.50 483 ALA A C 1
ATOM 3636 O O . ALA A 1 483 ? -7.331 10.926 -3.169 1.00 95.50 483 ALA A O 1
ATOM 3637 N N . ALA A 1 484 ? -7.739 8.848 -3.879 1.00 93.88 484 ALA A N 1
ATOM 3638 C CA . ALA A 1 484 ? -9.122 8.800 -3.435 1.00 93.88 484 ALA A CA 1
ATOM 3639 C C . ALA A 1 484 ? -9.411 7.442 -2.801 1.00 93.88 484 ALA A C 1
ATOM 3641 O O . ALA A 1 484 ? -8.940 6.422 -3.300 1.00 93.88 484 ALA A O 1
ATOM 3642 N N . SER A 1 485 ? -10.216 7.434 -1.745 1.00 95.94 485 SER A N 1
ATOM 3643 C CA . SER A 1 485 ? -10.847 6.263 -1.151 1.00 95.94 485 SER A CA 1
ATOM 3644 C C . SER A 1 485 ? -12.215 6.648 -0.590 1.00 95.94 485 SER A C 1
ATOM 3646 O O . SER A 1 485 ? -12.380 7.736 -0.041 1.00 95.94 485 SER A O 1
ATOM 3648 N N . LEU A 1 486 ? -13.213 5.781 -0.736 1.00 95.94 486 LEU A N 1
ATOM 3649 C CA . LEU A 1 486 ? -14.600 6.068 -0.374 1.00 95.94 486 LEU A CA 1
ATOM 3650 C C . LEU A 1 486 ? -15.329 4.784 0.038 1.00 95.94 486 LEU A C 1
ATOM 3652 O O . LEU A 1 486 ? -15.822 4.066 -0.827 1.00 95.94 486 LEU A O 1
ATOM 3656 N N . ARG A 1 487 ? -15.417 4.492 1.340 1.00 96.56 487 ARG A N 1
ATOM 3657 C CA . ARG A 1 487 ? -16.142 3.337 1.893 1.00 96.56 487 ARG A CA 1
ATOM 3658 C C . ARG A 1 487 ? -17.597 3.690 2.198 1.00 96.56 487 ARG A C 1
ATOM 3660 O O . ARG A 1 487 ? -17.877 4.466 3.111 1.00 96.56 487 ARG A O 1
ATOM 3667 N N . LYS A 1 488 ? -18.526 3.082 1.461 1.00 97.38 488 LYS A N 1
ATOM 3668 C CA . LYS A 1 488 ? -19.953 3.001 1.778 1.00 97.38 488 LYS A CA 1
ATOM 3669 C C . LYS A 1 488 ? -20.226 1.752 2.614 1.00 97.38 488 LYS A C 1
ATOM 3671 O O . LYS A 1 488 ? -20.120 0.631 2.128 1.00 97.38 488 LYS A O 1
ATOM 3676 N N . GLU A 1 489 ? -20.660 1.947 3.850 1.00 96.62 489 GLU A N 1
ATOM 3677 C CA . GLU A 1 489 ? -21.234 0.884 4.677 1.00 96.62 489 GLU A CA 1
ATOM 3678 C C . GLU A 1 489 ? -22.750 0.809 4.394 1.00 96.62 489 GLU A C 1
ATOM 3680 O O . GLU A 1 489 ? -23.449 1.829 4.393 1.00 96.62 489 GLU A O 1
ATOM 3685 N N . PHE A 1 490 ? -23.261 -0.390 4.094 1.00 95.12 490 PHE A N 1
ATOM 3686 C CA . PHE A 1 490 ? -24.692 -0.667 3.888 1.00 95.12 490 PHE A CA 1
ATOM 3687 C C . PHE A 1 490 ? -25.301 -1.376 5.100 1.00 95.12 490 PHE A C 1
ATOM 3689 O O . PHE A 1 490 ? -26.405 -1.045 5.526 1.00 95.12 490 PHE A O 1
ATOM 3696 N N . THR A 1 491 ? -24.566 -2.334 5.667 1.00 92.75 491 THR A N 1
ATOM 3697 C CA . THR A 1 491 ? -24.868 -3.002 6.940 1.00 92.75 491 THR A CA 1
ATOM 3698 C C . THR A 1 491 ? -23.548 -3.242 7.692 1.00 92.75 491 THR A C 1
ATOM 3700 O O . THR A 1 491 ? -22.482 -3.147 7.077 1.00 92.75 491 THR A O 1
ATOM 3703 N N . PRO A 1 492 ? -23.566 -3.629 8.983 1.00 86.62 492 PRO A N 1
ATOM 3704 C CA . PRO A 1 492 ? -22.352 -4.032 9.706 1.00 86.62 492 PRO A CA 1
ATOM 3705 C C . PRO A 1 492 ? -21.608 -5.231 9.089 1.00 86.62 492 PRO A C 1
ATOM 3707 O O . PRO A 1 492 ? -20.479 -5.518 9.476 1.00 86.62 492 PRO A O 1
ATOM 3710 N N . SER A 1 493 ? -22.241 -5.942 8.149 1.00 88.69 493 SER A N 1
ATOM 3711 C CA . SER A 1 493 ? -21.670 -7.060 7.401 1.00 88.69 493 SER A CA 1
ATOM 3712 C C . SER A 1 493 ? -21.649 -6.815 5.886 1.00 88.69 493 SER A C 1
ATOM 3714 O O . SER A 1 493 ? -21.546 -7.774 5.133 1.00 88.69 493 SER A O 1
ATOM 3716 N N . ALA A 1 494 ? -21.820 -5.583 5.402 1.00 95.19 494 ALA A N 1
ATOM 3717 C CA . ALA A 1 494 ? -21.817 -5.294 3.969 1.00 95.19 494 ALA A CA 1
ATOM 3718 C C . ALA A 1 494 ? -21.268 -3.893 3.701 1.00 95.19 494 ALA A C 1
ATOM 3720 O O . ALA A 1 494 ? -21.914 -2.892 4.032 1.00 95.19 494 ALA A O 1
ATOM 3721 N N . SER A 1 495 ? -20.101 -3.809 3.065 1.00 95.94 495 SER A N 1
ATOM 3722 C CA . SER A 1 495 ? -19.496 -2.530 2.685 1.00 95.94 495 SER A CA 1
ATOM 3723 C C . SER A 1 495 ? -18.857 -2.582 1.310 1.00 95.94 495 SER A C 1
ATOM 3725 O O . SER A 1 495 ? -18.240 -3.580 0.954 1.00 95.94 495 SER A O 1
ATOM 3727 N N . VAL A 1 496 ? -18.958 -1.471 0.585 1.00 97.12 496 VAL A N 1
ATOM 3728 C CA . VAL A 1 496 ? -18.260 -1.219 -0.676 1.00 97.12 496 VAL A CA 1
ATOM 3729 C C . VAL A 1 496 ? -17.264 -0.086 -0.482 1.00 97.12 496 VAL A C 1
ATOM 3731 O O . VAL A 1 496 ? -17.610 0.899 0.160 1.00 97.12 496 VAL A O 1
ATOM 3734 N N . SER A 1 497 ? -16.078 -0.163 -1.077 1.00 96.31 497 SER A N 1
ATOM 3735 C CA . SER A 1 497 ? -15.114 0.951 -1.128 1.00 96.31 497 SER A CA 1
ATOM 3736 C C . SER A 1 497 ? -14.925 1.424 -2.572 1.00 96.31 497 SER A C 1
ATOM 3738 O O . SER A 1 497 ? -15.230 0.687 -3.499 1.00 96.31 497 SER A O 1
ATOM 3740 N N . LEU A 1 498 ? -14.413 2.631 -2.809 1.00 95.75 498 LEU A N 1
ATOM 3741 C CA . LEU A 1 498 ? -13.992 3.109 -4.133 1.00 95.75 498 LEU A CA 1
ATOM 3742 C C . LEU A 1 498 ? -12.680 3.862 -4.036 1.00 95.75 498 LEU A C 1
ATOM 3744 O O . LEU A 1 498 ? -12.614 4.859 -3.333 1.00 95.75 498 LEU A O 1
ATOM 3748 N N . ILE A 1 499 ? -11.663 3.387 -4.754 1.00 93.94 499 ILE A N 1
ATOM 3749 C CA . ILE A 1 499 ? -10.295 3.883 -4.706 1.00 93.94 499 ILE A CA 1
ATOM 3750 C C . ILE A 1 499 ? -9.811 4.245 -6.105 1.00 93.94 499 ILE A C 1
ATOM 3752 O O . ILE A 1 499 ? -10.149 3.607 -7.104 1.00 93.94 499 ILE A O 1
ATOM 3756 N N . GLY A 1 500 ? -8.969 5.264 -6.172 1.00 91.69 500 GLY A N 1
ATOM 3757 C CA . GLY A 1 500 ? -8.142 5.531 -7.337 1.00 91.69 500 GLY A CA 1
ATOM 3758 C C . GLY A 1 500 ? -6.930 6.354 -6.942 1.00 91.69 500 GLY A C 1
ATOM 3759 O O . GLY A 1 500 ? -6.981 7.116 -5.976 1.00 91.69 500 GLY A O 1
ATOM 3760 N N . PHE A 1 501 ? -5.839 6.214 -7.684 1.00 95.50 501 PHE A N 1
ATOM 3761 C CA . PHE A 1 501 ? -4.691 7.100 -7.530 1.00 95.50 501 PHE A CA 1
ATOM 3762 C C . PHE A 1 501 ? -4.106 7.506 -8.876 1.00 95.50 501 PHE A C 1
ATOM 3764 O O . PHE A 1 501 ? -4.310 6.857 -9.902 1.00 95.50 501 PHE A O 1
ATOM 3771 N N . ARG A 1 502 ? -3.355 8.602 -8.861 1.00 96.81 502 ARG A N 1
ATOM 3772 C CA . ARG A 1 502 ? -2.543 9.089 -9.967 1.00 96.81 502 ARG A CA 1
ATOM 3773 C C . ARG A 1 502 ? -1.300 9.740 -9.387 1.00 96.81 502 ARG A C 1
ATOM 3775 O O . ARG A 1 502 ? -1.419 10.794 -8.768 1.00 96.81 502 ARG A O 1
ATOM 3782 N N . ASP A 1 503 ? -0.140 9.134 -9.608 1.00 96.25 503 ASP A N 1
ATOM 3783 C CA . ASP A 1 503 ? 1.139 9.632 -9.091 1.00 96.25 503 ASP A CA 1
ATOM 3784 C C . ASP A 1 503 ? 2.324 9.202 -9.976 1.00 96.25 503 ASP A C 1
ATOM 3786 O O . ASP A 1 503 ? 2.179 8.396 -10.903 1.00 96.25 503 ASP A O 1
ATOM 3790 N N . THR A 1 504 ? 3.497 9.770 -9.704 1.00 96.31 504 THR A N 1
ATOM 3791 C CA . THR A 1 504 ? 4.776 9.430 -10.336 1.00 96.31 504 THR A CA 1
ATOM 3792 C C . THR A 1 504 ? 5.561 8.439 -9.482 1.00 96.31 504 THR A C 1
ATOM 3794 O O . THR A 1 504 ? 5.780 8.705 -8.301 1.00 96.31 504 THR A O 1
ATOM 3797 N N . TYR A 1 505 ? 6.077 7.374 -10.090 1.00 94.06 505 TYR A N 1
ATOM 3798 C CA . TYR A 1 505 ? 6.918 6.373 -9.425 1.00 94.06 505 TYR A CA 1
ATOM 3799 C C . TYR A 1 505 ? 8.308 6.301 -10.084 1.00 94.06 505 TYR A C 1
ATOM 3801 O O . TYR A 1 505 ? 8.408 6.594 -11.280 1.00 94.06 505 TYR A O 1
ATOM 3809 N N . PRO A 1 506 ? 9.381 5.943 -9.349 1.00 93.62 506 PRO A N 1
ATOM 3810 C CA . PRO A 1 506 ? 10.732 5.820 -9.907 1.00 93.62 506 PRO A CA 1
ATOM 3811 C C . PRO A 1 506 ? 10.763 4.702 -10.952 1.00 93.62 506 PRO A C 1
ATOM 3813 O O . PRO A 1 506 ? 10.190 3.645 -10.706 1.00 93.62 506 PRO A O 1
ATOM 3816 N N . SER A 1 507 ? 11.414 4.915 -12.100 1.00 93.50 507 SER A N 1
ATOM 3817 C CA . SER A 1 507 ? 11.371 3.954 -13.211 1.00 93.50 507 SER A CA 1
ATOM 3818 C C . SER A 1 507 ? 12.668 3.165 -13.362 1.00 93.50 507 SER A C 1
ATOM 3820 O O . SER A 1 507 ? 13.748 3.744 -13.482 1.00 93.50 507 SER A O 1
ATOM 3822 N N . GLY A 1 508 ? 12.558 1.838 -13.401 1.00 91.06 508 GLY A N 1
ATOM 3823 C CA . GLY A 1 508 ? 13.609 0.884 -13.764 1.00 91.06 508 GLY A CA 1
ATOM 3824 C C . GLY A 1 508 ? 13.768 0.688 -15.273 1.00 91.06 508 GLY A C 1
ATOM 3825 O O . GLY A 1 508 ? 14.789 0.165 -15.718 1.00 91.06 508 GLY A O 1
ATOM 3826 N N . PHE A 1 509 ? 12.789 1.119 -16.070 1.00 92.00 509 PHE A N 1
ATOM 3827 C CA . PHE A 1 509 ? 12.744 0.872 -17.505 1.00 92.00 509 PHE A CA 1
ATOM 3828 C C . PHE A 1 509 ? 13.602 1.851 -18.334 1.00 92.00 509 PHE A C 1
ATOM 3830 O O . PHE A 1 509 ? 13.265 3.025 -18.517 1.00 92.00 509 PHE A O 1
ATOM 3837 N N . GLU A 1 510 ? 14.698 1.333 -18.898 1.00 93.00 510 GLU A N 1
ATOM 3838 C CA . GLU A 1 510 ? 15.529 1.988 -19.927 1.00 93.00 510 GLU A CA 1
ATOM 3839 C C . GLU A 1 510 ? 15.982 3.405 -19.531 1.00 93.00 510 GLU A C 1
ATOM 3841 O O . GLU A 1 510 ? 16.632 3.553 -18.497 1.00 93.00 510 GLU A O 1
ATOM 3846 N N . GLU A 1 511 ? 15.648 4.444 -20.303 1.00 95.25 511 GLU A N 1
ATOM 3847 C CA . GLU A 1 511 ? 15.991 5.842 -20.004 1.00 95.25 511 GLU A CA 1
ATOM 3848 C C . GLU A 1 511 ? 14.908 6.608 -19.215 1.00 95.25 511 GLU A C 1
ATOM 3850 O O . GLU A 1 511 ? 15.050 7.804 -18.946 1.00 95.25 511 GLU A O 1
ATOM 3855 N N . ASN A 1 512 ? 13.803 5.966 -18.828 1.00 95.38 512 ASN A N 1
ATOM 3856 C CA . ASN A 1 512 ? 12.794 6.637 -18.012 1.00 95.38 512 ASN A CA 1
ATOM 3857 C C . ASN A 1 512 ? 13.332 6.796 -16.577 1.00 95.38 512 ASN A C 1
ATOM 3859 O O . ASN A 1 512 ? 13.741 5.828 -15.940 1.00 95.38 512 ASN A O 1
ATOM 3863 N N . ALA A 1 513 ? 13.328 8.024 -16.056 1.00 96.19 513 ALA A N 1
ATOM 3864 C CA . ALA A 1 513 ? 13.654 8.294 -14.653 1.00 96.19 513 ALA A CA 1
ATOM 3865 C C . ALA A 1 513 ? 12.456 8.014 -13.726 1.00 96.19 513 ALA A C 1
ATOM 3867 O O . ALA A 1 513 ? 12.614 7.585 -12.584 1.00 96.19 513 ALA A O 1
ATOM 3868 N N . PHE A 1 514 ? 11.246 8.231 -14.245 1.00 96.38 514 PHE A N 1
ATOM 3869 C CA . PHE A 1 514 ? 9.971 7.985 -13.581 1.00 96.38 514 PHE A CA 1
ATOM 3870 C C . PHE A 1 514 ? 8.918 7.539 -14.607 1.00 96.38 514 PHE A C 1
ATOM 3872 O O . PHE A 1 514 ? 9.054 7.793 -15.807 1.00 96.38 514 PHE A O 1
ATOM 3879 N N . TYR A 1 515 ? 7.836 6.932 -14.128 1.00 96.38 515 TYR A N 1
ATOM 3880 C CA . TYR A 1 515 ? 6.615 6.681 -14.897 1.00 96.38 515 TYR A CA 1
ATOM 3881 C C . TYR A 1 515 ? 5.394 7.234 -14.156 1.00 96.38 515 TYR A C 1
ATOM 3883 O O . TYR A 1 515 ? 5.451 7.509 -12.957 1.00 96.38 515 TYR A O 1
ATOM 3891 N N . VAL A 1 516 ? 4.284 7.434 -14.870 1.00 97.19 516 VAL A N 1
ATOM 3892 C CA . VAL A 1 516 ? 3.014 7.886 -14.280 1.00 97.19 516 VAL A CA 1
ATOM 3893 C C . VAL A 1 516 ? 2.070 6.697 -14.187 1.00 97.19 516 VAL A C 1
ATOM 3895 O O . VAL A 1 516 ? 1.602 6.212 -15.218 1.00 97.19 516 VAL A O 1
ATOM 3898 N N . ALA A 1 517 ? 1.755 6.252 -12.974 1.00 96.00 517 ALA A N 1
ATOM 3899 C CA . ALA A 1 517 ? 0.690 5.280 -12.756 1.00 96.00 517 ALA A CA 1
ATOM 3900 C C . ALA A 1 517 ? -0.643 6.015 -12.562 1.00 96.00 517 ALA A C 1
ATOM 3902 O O . ALA A 1 517 ? -0.714 7.074 -11.936 1.00 96.00 517 ALA A O 1
ATOM 3903 N N . THR A 1 518 ? -1.726 5.480 -13.115 1.00 97.06 518 THR A N 1
ATOM 3904 C CA . THR A 1 518 ? -3.098 5.922 -12.828 1.00 97.06 518 THR A CA 1
ATOM 3905 C C . THR A 1 518 ? -3.969 4.690 -12.653 1.00 97.06 518 THR A C 1
ATOM 3907 O O . THR A 1 518 ? -3.973 3.837 -13.534 1.00 97.06 518 THR A O 1
ATOM 3910 N N . SER A 1 519 ? -4.684 4.576 -11.538 1.00 95.56 519 SER A N 1
ATOM 3911 C CA . SER A 1 519 ? -5.472 3.393 -11.185 1.00 95.56 519 SER A CA 1
ATOM 3912 C C . SER A 1 519 ? -6.879 3.741 -10.703 1.00 95.56 519 SER A C 1
ATOM 3914 O O . SER A 1 519 ? -7.139 4.845 -10.220 1.00 95.56 519 SER A O 1
ATOM 3916 N N . ALA A 1 520 ? -7.778 2.766 -10.821 1.00 95.69 520 ALA A N 1
ATOM 3917 C CA . ALA A 1 520 ? -9.096 2.757 -10.206 1.00 95.69 520 ALA A CA 1
ATOM 3918 C C . ALA A 1 520 ? -9.461 1.317 -9.807 1.00 95.69 520 ALA A C 1
ATOM 3920 O O . ALA A 1 520 ? -9.381 0.401 -10.623 1.00 95.69 520 ALA A O 1
ATOM 3921 N N . GLY A 1 521 ? -9.872 1.106 -8.561 1.00 95.44 521 GLY A N 1
ATOM 3922 C CA . GLY A 1 521 ? -10.261 -0.193 -8.003 1.00 95.44 521 GLY A CA 1
ATOM 3923 C C . GLY A 1 521 ? -11.081 0.029 -6.737 1.00 95.44 521 GLY A C 1
ATOM 3924 O O . GLY A 1 521 ? -10.910 1.034 -6.066 1.00 95.44 521 GLY A O 1
ATOM 3925 N N . LEU A 1 522 ? -12.059 -0.816 -6.436 1.00 95.81 522 LEU A N 1
ATOM 3926 C CA . LEU A 1 522 ? -13.183 -0.395 -5.587 1.00 95.81 522 LEU A CA 1
ATOM 3927 C C . LEU A 1 522 ? -13.873 -1.619 -4.958 1.00 95.81 522 LEU A C 1
ATOM 3929 O O . LEU A 1 522 ? -14.235 -2.481 -5.737 1.00 95.81 522 LEU A O 1
ATOM 3933 N N . GLU A 1 523 ? -13.943 -1.727 -3.617 1.00 95.81 523 GLU A N 1
ATOM 3934 C CA . GLU A 1 523 ? -14.209 -2.899 -2.725 1.00 95.81 523 GLU A CA 1
ATOM 3935 C C . GLU A 1 523 ? -15.654 -3.380 -2.573 1.00 95.81 523 GLU A C 1
ATOM 3937 O O . GLU A 1 523 ? -16.574 -2.601 -2.791 1.00 95.81 523 GLU A O 1
ATOM 3942 N N . ALA A 1 524 ? -15.842 -4.648 -2.188 1.00 95.38 524 ALA A N 1
ATOM 3943 C CA . ALA A 1 524 ? -17.090 -5.251 -1.720 1.00 95.38 524 ALA A CA 1
ATOM 3944 C C . ALA A 1 524 ? -16.801 -6.439 -0.782 1.00 95.38 524 ALA A C 1
ATOM 3946 O O . ALA A 1 524 ? -16.494 -7.545 -1.235 1.00 95.38 524 ALA A O 1
ATOM 3947 N N . ASP A 1 525 ? -16.983 -6.210 0.518 1.00 94.31 525 ASP A N 1
ATOM 3948 C CA . ASP A 1 525 ? -17.081 -7.262 1.532 1.00 94.31 525 ASP A CA 1
ATOM 3949 C C . ASP A 1 525 ? -18.560 -7.524 1.829 1.00 94.31 525 ASP A C 1
ATOM 3951 O O . ASP A 1 525 ? -19.305 -6.585 2.133 1.00 94.31 525 ASP A O 1
ATOM 3955 N N . LEU A 1 526 ? -18.991 -8.784 1.758 1.00 95.44 526 LEU A N 1
ATOM 3956 C CA . LEU A 1 526 ? -20.388 -9.190 1.921 1.00 95.44 526 LEU A CA 1
ATOM 3957 C C . LEU A 1 526 ? -20.496 -10.418 2.837 1.00 95.44 526 LEU A C 1
ATOM 3959 O O . LEU A 1 526 ? -20.169 -11.536 2.447 1.00 95.44 526 LEU A O 1
ATOM 3963 N N . GLY A 1 527 ? -21.017 -10.226 4.044 1.00 93.12 527 GLY A N 1
ATOM 3964 C CA . GLY A 1 527 ? -21.454 -11.295 4.935 1.00 93.12 527 GLY A CA 1
ATOM 3965 C C . GLY A 1 527 ? -22.688 -11.995 4.365 1.00 93.12 527 GLY A C 1
ATOM 3966 O O . GLY A 1 527 ? -23.697 -11.362 4.044 1.00 93.12 527 GLY A O 1
ATOM 3967 N N . LEU A 1 528 ? -22.595 -13.313 4.235 1.00 94.38 528 LEU A N 1
ATOM 3968 C CA . LEU A 1 528 ? -23.571 -14.195 3.603 1.00 94.38 528 LEU A CA 1
ATOM 3969 C C . LEU A 1 528 ? -24.182 -15.170 4.636 1.00 94.38 528 LEU A C 1
ATOM 3971 O O . LEU A 1 528 ? -23.662 -15.335 5.745 1.00 94.38 528 LEU A O 1
ATOM 3975 N N . PRO A 1 529 ? -25.289 -15.863 4.301 1.00 92.56 529 PRO A N 1
ATOM 3976 C CA . PRO A 1 529 ? -25.841 -16.916 5.152 1.00 92.56 529 PRO A CA 1
ATOM 3977 C C . PRO A 1 529 ? -24.813 -18.000 5.531 1.00 92.56 529 PRO A C 1
ATOM 3979 O O . PRO A 1 529 ? -23.822 -18.212 4.840 1.00 92.56 529 PRO A O 1
ATOM 3982 N N . LEU A 1 530 ? -25.087 -18.740 6.614 1.00 89.62 530 LEU A N 1
ATOM 3983 C CA . LEU A 1 530 ? -24.237 -19.830 7.142 1.00 89.62 530 LEU A CA 1
ATOM 3984 C C . LEU A 1 530 ? -22.868 -19.385 7.714 1.00 89.62 530 LEU A C 1
ATOM 3986 O O . LEU A 1 530 ? -21.968 -20.220 7.869 1.00 89.62 530 LEU A O 1
ATOM 3990 N N . SER A 1 531 ? -22.738 -18.101 8.070 1.00 89.69 531 SER A N 1
ATOM 3991 C CA . SER A 1 531 ? -21.494 -17.454 8.533 1.00 89.69 531 SER A CA 1
ATOM 3992 C C . SER A 1 531 ? -20.380 -17.488 7.475 1.00 89.69 531 SER A C 1
ATOM 3994 O O . SER A 1 531 ? -19.198 -17.615 7.798 1.00 89.69 531 SER A O 1
ATOM 3996 N N . LEU A 1 532 ? -20.788 -17.423 6.203 1.00 93.12 532 LEU A N 1
ATOM 3997 C CA . LEU A 1 532 ? -19.918 -17.235 5.048 1.00 93.12 532 LEU A CA 1
ATOM 3998 C C . LEU A 1 532 ? -19.640 -15.743 4.844 1.00 93.12 532 LEU A C 1
ATOM 4000 O O . LEU A 1 532 ? -20.482 -14.905 5.156 1.00 93.12 532 LEU A O 1
ATOM 4004 N N . VAL A 1 533 ? -18.490 -15.418 4.268 1.00 92.75 533 VAL A N 1
ATOM 4005 C CA . VAL A 1 533 ? -18.103 -14.047 3.915 1.00 92.75 533 VAL A CA 1
ATOM 4006 C C . VAL A 1 533 ? -17.551 -14.063 2.501 1.00 92.75 533 VAL A C 1
ATOM 4008 O O . VAL A 1 533 ? -16.651 -14.844 2.205 1.00 92.75 533 VAL A O 1
ATOM 4011 N N . PHE A 1 534 ? -18.084 -13.223 1.625 1.00 95.44 534 PHE A N 1
ATOM 4012 C CA . PHE A 1 534 ? -17.544 -12.975 0.294 1.00 95.44 534 PHE A CA 1
ATOM 4013 C C . PHE A 1 534 ? -16.686 -11.708 0.296 1.00 95.44 534 PHE A C 1
ATOM 4015 O O . PHE A 1 534 ? -17.041 -10.716 0.931 1.00 95.44 534 PHE A O 1
ATOM 4022 N N . HIS A 1 535 ? -15.590 -11.742 -0.456 1.00 95.56 535 HIS A N 1
ATOM 4023 C CA . HIS A 1 535 ? -14.732 -10.594 -0.738 1.00 95.56 535 HIS A CA 1
ATOM 4024 C C . HIS A 1 535 ? -14.363 -10.611 -2.225 1.00 95.56 535 HIS A C 1
ATOM 4026 O O . HIS A 1 535 ? -13.785 -11.587 -2.714 1.00 95.56 535 HIS A O 1
ATOM 4032 N N . GLY A 1 536 ? -14.698 -9.552 -2.957 1.00 94.00 536 GLY A N 1
ATOM 4033 C CA . GLY A 1 536 ? -14.297 -9.397 -4.356 1.00 94.00 536 GLY A CA 1
ATOM 4034 C C . GLY A 1 536 ? -13.007 -8.585 -4.504 1.00 94.00 536 GLY A C 1
ATOM 4035 O O . GLY A 1 536 ? -12.672 -7.777 -3.646 1.00 94.00 536 GLY A O 1
ATOM 4036 N N . THR A 1 537 ? -12.327 -8.702 -5.650 1.00 95.75 537 THR A N 1
ATOM 4037 C CA . THR A 1 537 ? -11.590 -7.566 -6.218 1.00 95.75 537 THR A CA 1
ATOM 4038 C C . THR A 1 537 ? -11.929 -7.280 -7.677 1.00 95.75 537 THR A C 1
ATOM 4040 O O . THR A 1 537 ? -12.142 -8.195 -8.461 1.00 95.75 537 THR A O 1
ATOM 4043 N N . VAL A 1 538 ? -11.953 -6.001 -8.064 1.00 95.94 538 VAL A N 1
ATOM 4044 C CA . VAL A 1 538 ? -11.683 -5.565 -9.441 1.00 95.94 538 VAL A CA 1
ATOM 4045 C C . VAL A 1 538 ? -10.864 -4.276 -9.404 1.00 95.94 538 VAL A C 1
ATOM 4047 O O . VAL A 1 538 ? -11.070 -3.422 -8.533 1.00 95.94 538 VAL A O 1
ATOM 4050 N N . GLY A 1 539 ? -9.924 -4.146 -10.335 1.00 95.50 539 GLY A N 1
ATOM 4051 C CA . GLY A 1 539 ? -9.080 -2.972 -10.493 1.00 95.50 539 GLY A CA 1
ATOM 4052 C C . GLY A 1 539 ? -8.528 -2.844 -11.910 1.00 95.50 539 GLY A C 1
ATOM 4053 O O . GLY A 1 539 ? -8.225 -3.832 -12.576 1.00 95.50 539 GLY A O 1
ATOM 4054 N N . TRP A 1 540 ? -8.387 -1.600 -12.344 1.00 96.50 540 TRP A N 1
ATOM 4055 C CA . TRP A 1 540 ? -7.729 -1.173 -13.571 1.00 96.50 540 TRP A CA 1
ATOM 4056 C C . TRP A 1 540 ? -6.571 -0.246 -13.203 1.00 96.50 540 TRP A C 1
ATOM 4058 O O . TRP A 1 540 ? -6.687 0.576 -12.291 1.00 96.50 540 TRP A O 1
ATOM 4068 N N . GLN A 1 541 ? -5.456 -0.356 -13.912 1.00 96.00 541 GLN A N 1
ATOM 4069 C CA . GLN A 1 541 ? -4.313 0.530 -13.761 1.00 96.00 541 GLN A CA 1
ATOM 4070 C C . GLN A 1 541 ? -3.598 0.697 -15.098 1.00 96.00 541 GLN A C 1
ATOM 4072 O O . GLN A 1 541 ? -3.362 -0.269 -15.812 1.00 96.00 541 GLN A O 1
ATOM 4077 N N . ARG A 1 542 ? -3.177 1.920 -15.409 1.00 96.88 542 ARG A N 1
ATOM 4078 C CA . ARG A 1 542 ? -2.369 2.236 -16.582 1.00 96.88 542 ARG A CA 1
ATOM 4079 C C . ARG A 1 542 ? -1.064 2.906 -16.175 1.00 96.88 542 ARG A C 1
ATOM 4081 O O . ARG A 1 542 ? -1.088 3.938 -15.502 1.00 96.88 542 ARG A O 1
ATOM 4088 N N . ASN A 1 543 ? 0.049 2.359 -16.655 1.00 95.75 543 ASN A N 1
ATOM 4089 C CA . ASN A 1 543 ? 1.383 2.926 -16.483 1.00 95.75 543 ASN A CA 1
ATOM 4090 C C . ASN A 1 543 ? 1.819 3.602 -17.789 1.00 95.75 543 ASN A C 1
ATOM 4092 O O . ASN A 1 543 ? 1.873 2.981 -18.854 1.00 95.75 543 ASN A O 1
ATOM 4096 N N . GLY A 1 544 ? 2.066 4.909 -17.709 1.00 96.00 544 GLY A N 1
ATOM 4097 C CA . GLY A 1 544 ? 2.478 5.756 -18.822 1.00 96.00 544 GLY A CA 1
ATOM 4098 C C . GLY A 1 544 ? 3.934 6.187 -18.694 1.00 96.00 544 GLY A C 1
ATOM 4099 O O . GLY A 1 544 ? 4.287 6.922 -17.769 1.00 96.00 544 GLY A O 1
ATOM 4100 N N . TYR A 1 545 ? 4.748 5.767 -19.657 1.00 96.25 545 TYR A N 1
ATOM 4101 C CA . TYR A 1 545 ? 6.156 6.132 -19.786 1.00 96.25 545 TYR A CA 1
ATOM 4102 C C . TYR A 1 545 ? 6.293 7.369 -20.685 1.00 96.25 545 TYR A C 1
ATOM 4104 O O . TYR A 1 545 ? 5.354 7.738 -21.400 1.00 96.25 545 TYR A O 1
ATOM 4112 N N . ARG A 1 546 ? 7.433 8.062 -20.613 1.00 95.75 546 ARG A N 1
ATOM 4113 C CA . ARG A 1 546 ? 7.644 9.342 -21.315 1.00 95.75 546 ARG A CA 1
ATOM 4114 C C . ARG A 1 546 ? 8.683 9.257 -22.425 1.00 95.75 546 ARG A C 1
ATOM 4116 O O . ARG A 1 546 ? 8.470 9.859 -23.474 1.00 95.75 546 ARG A O 1
ATOM 4123 N N . VAL A 1 547 ? 9.761 8.511 -22.206 1.00 95.81 547 VAL A N 1
ATOM 4124 C CA . VAL A 1 547 ? 10.800 8.280 -23.217 1.00 95.81 547 VAL A CA 1
ATOM 4125 C C . VAL A 1 547 ? 10.346 7.144 -24.152 1.00 95.81 547 VAL A C 1
ATOM 4127 O O . VAL A 1 547 ? 9.778 6.163 -23.654 1.00 95.81 547 VAL A O 1
ATOM 4130 N N . PRO A 1 548 ? 10.546 7.250 -25.483 1.00 95.06 548 PRO A N 1
ATOM 4131 C CA . PRO A 1 548 ? 10.382 6.133 -26.416 1.00 95.06 548 PRO A CA 1
ATOM 4132 C C . PRO A 1 548 ? 11.172 4.898 -25.974 1.00 95.06 548 PRO A C 1
ATOM 4134 O O . PRO A 1 548 ? 12.280 5.040 -25.465 1.00 95.06 548 PRO A O 1
ATOM 4137 N N . ALA A 1 549 ? 10.598 3.706 -26.149 1.00 92.06 549 ALA A N 1
ATOM 4138 C CA . ALA A 1 549 ? 11.245 2.468 -25.717 1.00 92.06 549 ALA A CA 1
ATOM 4139 C C . ALA A 1 549 ? 12.269 1.959 -26.748 1.00 92.06 549 ALA A C 1
ATOM 4141 O O . ALA A 1 549 ? 12.090 2.147 -27.953 1.00 92.06 549 ALA A O 1
ATOM 4142 N N . ALA A 1 550 ? 13.316 1.256 -26.321 1.00 89.75 550 ALA A N 1
ATOM 4143 C CA . ALA A 1 550 ? 14.290 0.670 -27.234 1.00 89.75 550 ALA A CA 1
ATOM 4144 C C . ALA A 1 550 ? 13.604 -0.337 -28.179 1.00 89.75 550 ALA A C 1
ATOM 4146 O O . ALA A 1 550 ? 12.924 -1.272 -27.760 1.00 89.75 550 ALA A O 1
ATOM 4147 N N . GLY A 1 551 ? 13.748 -0.121 -29.490 1.00 86.69 551 GLY A N 1
ATOM 4148 C CA . GLY A 1 551 ? 13.051 -0.902 -30.518 1.00 86.69 551 GLY A CA 1
ATOM 4149 C C . GLY A 1 551 ? 11.611 -0.456 -30.826 1.00 86.69 551 GLY A C 1
ATOM 4150 O O . GLY A 1 551 ? 11.034 -0.962 -31.787 1.00 86.69 551 GLY A O 1
ATOM 4151 N N . LEU A 1 552 ? 11.045 0.520 -30.103 1.00 86.38 552 LEU A N 1
ATOM 4152 C CA . LEU A 1 552 ? 9.763 1.156 -30.429 1.00 86.38 552 LEU A CA 1
ATOM 4153 C C . LEU A 1 552 ? 9.942 2.657 -30.701 1.00 86.38 552 LEU A C 1
ATOM 4155 O O . LEU A 1 552 ? 10.412 3.413 -29.861 1.00 86.38 552 LEU A O 1
ATOM 4159 N N . ALA A 1 553 ? 9.416 3.150 -31.823 1.00 92.19 553 ALA A N 1
ATOM 4160 C CA . ALA A 1 553 ? 9.351 4.593 -32.103 1.00 92.19 553 ALA A CA 1
ATOM 4161 C C . ALA A 1 553 ? 8.323 5.359 -31.225 1.00 92.19 553 ALA A C 1
ATOM 4163 O O . ALA A 1 553 ? 7.913 6.469 -31.563 1.00 92.19 553 ALA A O 1
ATOM 4164 N N . VAL A 1 554 ? 7.862 4.759 -30.122 1.00 95.19 554 VAL A N 1
ATOM 4165 C CA . VAL A 1 554 ? 6.834 5.270 -29.205 1.00 95.19 554 VAL A CA 1
ATOM 4166 C C . VAL A 1 554 ? 7.176 4.891 -27.757 1.00 95.19 554 VAL A C 1
ATOM 4168 O O . VAL A 1 554 ? 7.842 3.876 -27.540 1.00 95.19 554 VAL A O 1
ATOM 4171 N N . PRO A 1 555 ? 6.719 5.652 -26.744 1.00 95.94 555 PRO A N 1
ATOM 4172 C CA . PRO A 1 555 ? 6.872 5.257 -25.347 1.00 95.94 555 PRO A CA 1
ATOM 4173 C C . PRO A 1 555 ? 6.202 3.917 -25.036 1.00 95.94 555 PRO A C 1
ATOM 4175 O O . PRO A 1 555 ? 5.185 3.547 -25.638 1.00 95.94 555 PRO A O 1
ATOM 4178 N N . ARG A 1 556 ? 6.744 3.213 -24.040 1.00 94.50 556 ARG A N 1
ATOM 4179 C CA . ARG A 1 556 ? 6.068 2.072 -23.417 1.00 94.50 556 ARG A CA 1
ATOM 4180 C C . ARG A 1 556 ? 4.706 2.509 -22.854 1.00 94.50 556 ARG A C 1
ATOM 4182 O O . ARG A 1 556 ? 4.524 3.645 -22.405 1.00 94.50 556 ARG A O 1
ATOM 4189 N N . ARG A 1 557 ? 3.742 1.595 -22.853 1.00 95.31 557 ARG A N 1
ATOM 4190 C CA . ARG A 1 557 ? 2.483 1.696 -22.109 1.00 95.31 557 ARG A CA 1
ATOM 4191 C C . ARG A 1 557 ? 2.134 0.313 -21.576 1.00 95.31 557 ARG A C 1
ATOM 4193 O O . ARG A 1 557 ? 2.210 -0.650 -22.334 1.00 95.31 557 ARG A O 1
ATOM 4200 N N . ASP A 1 558 ? 1.691 0.245 -20.328 1.00 94.88 558 ASP A N 1
ATOM 4201 C CA . ASP A 1 558 ? 1.091 -0.971 -19.778 1.00 94.88 558 ASP A CA 1
ATOM 4202 C C . ASP A 1 558 ? -0.326 -0.662 -19.295 1.00 94.88 558 ASP A C 1
ATOM 4204 O O . ASP A 1 558 ? -0.562 0.381 -18.676 1.00 94.88 558 ASP A O 1
ATOM 4208 N N . GLU A 1 559 ? -1.255 -1.575 -19.550 1.00 96.81 559 GLU A N 1
ATOM 4209 C CA . GLU A 1 559 ? -2.625 -1.539 -19.051 1.00 96.81 559 GLU A CA 1
ATOM 4210 C C . GLU A 1 559 ? -2.917 -2.847 -18.307 1.00 96.81 559 GLU A C 1
ATOM 4212 O O . GLU A 1 559 ? -2.971 -3.934 -18.882 1.00 96.81 559 GLU A O 1
ATOM 4217 N N . LEU A 1 560 ? -3.022 -2.732 -16.986 1.00 93.00 560 LEU A N 1
ATOM 4218 C CA . LEU A 1 560 ? -3.239 -3.809 -16.037 1.00 93.00 560 LEU A CA 1
ATOM 4219 C C . LEU A 1 560 ? -4.731 -3.855 -15.689 1.00 93.00 560 LEU A C 1
ATO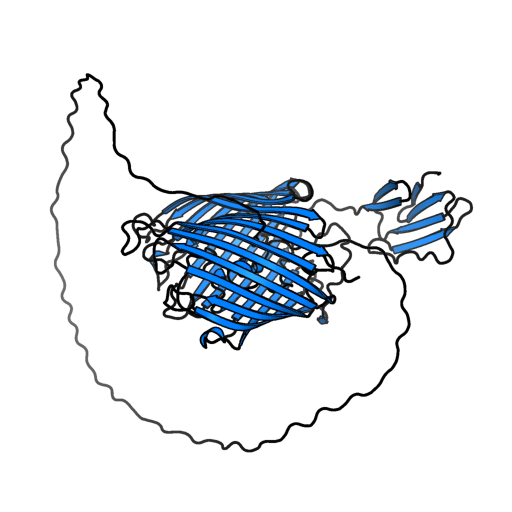M 4221 O O . LEU A 1 560 ? -5.295 -2.864 -15.224 1.00 93.00 560 LEU A O 1
ATOM 4225 N N . ILE A 1 561 ? -5.359 -5.015 -15.845 1.00 94.81 561 ILE A N 1
ATOM 4226 C CA . ILE A 1 561 ? -6.726 -5.292 -15.396 1.00 94.81 561 ILE A CA 1
ATOM 4227 C C . ILE A 1 561 ? -6.675 -6.548 -14.534 1.00 94.81 561 ILE A C 1
ATOM 4229 O O . ILE A 1 561 ? -6.261 -7.607 -15.001 1.00 94.81 561 ILE A O 1
ATOM 4233 N N . GLY A 1 562 ? -7.093 -6.433 -13.276 1.00 92.38 562 GLY A N 1
ATOM 4234 C CA . GLY A 1 562 ? -7.102 -7.539 -12.323 1.00 92.38 562 GLY A CA 1
ATOM 4235 C C . GLY A 1 562 ? -8.448 -7.677 -11.625 1.00 92.38 562 GLY A C 1
ATOM 4236 O O . GLY A 1 562 ? -9.128 -6.681 -11.370 1.00 92.38 562 GLY A O 1
ATOM 4237 N N . TRP A 1 563 ? -8.832 -8.909 -11.306 1.00 95.56 563 TRP A N 1
ATOM 4238 C CA . TRP A 1 563 ? -10.020 -9.205 -10.509 1.00 95.56 563 TRP A CA 1
ATOM 4239 C C . TRP A 1 563 ? -9.818 -10.453 -9.650 1.00 95.56 563 TRP A C 1
ATOM 4241 O O . TRP A 1 563 ? -9.080 -11.361 -10.028 1.00 95.56 563 TRP A O 1
ATOM 4251 N N . SER A 1 564 ? -10.493 -10.522 -8.507 1.00 95.00 564 SER A N 1
ATOM 4252 C CA . SER A 1 564 ? -10.537 -11.712 -7.656 1.00 95.00 564 SER A CA 1
ATOM 4253 C C . SER A 1 564 ? -11.926 -11.944 -7.076 1.00 95.00 564 SER A C 1
ATOM 4255 O O . SER A 1 564 ? -12.766 -11.048 -7.044 1.00 95.00 564 SER A O 1
ATOM 4257 N N . ALA A 1 565 ? -12.165 -13.155 -6.596 1.00 96.50 565 ALA A N 1
ATOM 4258 C CA . ALA A 1 565 ? -13.346 -13.516 -5.833 1.00 96.50 565 ALA A CA 1
ATOM 4259 C C . ALA A 1 565 ? -12.938 -14.535 -4.768 1.00 96.50 565 ALA A C 1
ATOM 4261 O O . ALA A 1 565 ? -12.330 -15.561 -5.084 1.00 96.50 565 ALA A O 1
ATOM 4262 N N . GLY A 1 566 ? -13.265 -14.237 -3.515 1.00 95.94 566 GLY A N 1
ATOM 4263 C CA . GLY A 1 566 ? -12.963 -15.067 -2.359 1.00 95.94 566 GLY A CA 1
ATOM 4264 C C . GLY A 1 566 ? -14.204 -15.372 -1.536 1.00 95.94 566 GLY A C 1
ATOM 4265 O O . GLY A 1 566 ? -15.087 -14.526 -1.392 1.00 95.94 566 GLY A O 1
ATOM 4266 N N . VAL A 1 567 ? -14.260 -16.579 -0.973 1.00 95.81 567 VAL A N 1
ATOM 4267 C CA . VAL A 1 567 ? -15.267 -16.975 0.019 1.00 95.81 567 VAL A CA 1
ATOM 4268 C C . VAL A 1 567 ? -14.567 -17.552 1.246 1.00 95.81 567 VAL A C 1
ATOM 4270 O O . VAL A 1 567 ? -13.831 -18.537 1.166 1.00 95.81 567 VAL A O 1
ATOM 4273 N N . GLY A 1 568 ? -14.806 -16.923 2.393 1.00 94.38 568 GLY A N 1
ATOM 4274 C CA . GLY A 1 568 ? -14.356 -17.343 3.713 1.00 94.38 568 GLY A CA 1
ATOM 4275 C C . GLY A 1 568 ? -15.487 -17.892 4.581 1.00 94.38 568 GLY A C 1
ATOM 4276 O O . GLY A 1 568 ? -16.666 -17.624 4.350 1.00 94.38 568 GLY A O 1
ATOM 4277 N N . ARG A 1 569 ? -15.117 -18.644 5.618 1.00 93.19 569 ARG A N 1
ATOM 4278 C CA . ARG A 1 569 ? -16.001 -19.071 6.704 1.00 93.19 569 ARG A CA 1
ATOM 4279 C C . ARG A 1 569 ? -15.236 -19.137 8.020 1.00 93.19 569 ARG A C 1
ATOM 4281 O O . ARG A 1 569 ? -14.219 -19.828 8.104 1.00 93.19 569 ARG A O 1
ATOM 4288 N N . SER A 1 570 ? -15.762 -18.501 9.063 1.00 89.44 570 SER A N 1
ATOM 4289 C CA . SER A 1 570 ? -15.310 -18.744 10.436 1.00 89.44 570 SER A CA 1
ATOM 4290 C C . SER A 1 570 ? -15.701 -20.166 10.851 1.00 89.44 570 SER A C 1
ATOM 4292 O O . SER A 1 570 ? -16.879 -20.523 10.831 1.00 89.44 570 SER A O 1
ATOM 4294 N N . LEU A 1 571 ? -14.713 -20.986 11.207 1.00 91.25 571 LEU A N 1
ATOM 4295 C CA . LEU A 1 571 ? -14.907 -22.340 11.736 1.00 91.25 571 LEU A CA 1
ATOM 4296 C C . LEU A 1 571 ? -15.064 -22.312 13.263 1.00 91.25 571 LEU A C 1
ATOM 4298 O O . LEU A 1 571 ? -15.850 -23.069 13.824 1.00 91.25 571 LEU A O 1
ATOM 4302 N N . THR A 1 572 ? -14.328 -21.418 13.927 1.00 89.69 572 THR A N 1
ATOM 4303 C CA . THR A 1 572 ? -14.458 -21.073 15.351 1.00 89.69 572 THR A CA 1
ATOM 4304 C C . THR A 1 572 ? -14.167 -19.576 15.532 1.00 89.69 572 THR A C 1
ATOM 4306 O O . THR A 1 572 ? -13.775 -18.909 14.576 1.00 89.69 572 THR A O 1
ATOM 4309 N N . ARG A 1 573 ? -14.265 -19.033 16.756 1.00 84.06 573 ARG A N 1
ATOM 4310 C CA . ARG A 1 573 ? -13.811 -17.652 17.041 1.00 84.06 573 ARG A CA 1
ATOM 4311 C C . ARG A 1 573 ? -12.307 -17.412 16.816 1.00 84.06 573 ARG A C 1
ATOM 4313 O O . ARG A 1 573 ? -11.895 -16.263 16.749 1.00 84.06 573 ARG A O 1
ATOM 4320 N N . TRP A 1 574 ? -11.506 -18.473 16.697 1.00 86.69 574 TRP A N 1
ATOM 4321 C CA . TRP A 1 574 ? -10.054 -18.405 16.498 1.00 86.69 574 TRP A CA 1
ATOM 4322 C C . TRP A 1 574 ? -9.596 -19.038 15.180 1.00 86.69 574 TRP A C 1
ATOM 4324 O O . TRP A 1 574 ? -8.397 -19.232 14.995 1.00 86.69 574 TRP A O 1
ATOM 4334 N N . SER A 1 575 ? -10.509 -19.446 14.291 1.00 91.38 575 SER A N 1
ATOM 4335 C CA . SER A 1 575 ? -10.117 -20.132 13.057 1.00 91.38 575 SER A CA 1
ATOM 4336 C C . SER A 1 575 ? -11.071 -19.921 11.891 1.00 91.38 575 SER A C 1
ATOM 4338 O O . SER A 1 575 ? -12.289 -19.890 12.061 1.00 91.38 575 SER A O 1
ATOM 4340 N N . PHE A 1 576 ? -10.508 -19.827 10.688 1.00 91.62 576 PHE A N 1
ATOM 4341 C CA . PHE A 1 576 ? -11.251 -19.658 9.439 1.00 91.62 576 PHE A CA 1
ATOM 4342 C C . PHE A 1 576 ? -10.694 -20.557 8.333 1.00 91.62 576 PHE A C 1
ATOM 4344 O O . PHE A 1 576 ? -9.504 -20.874 8.318 1.00 91.62 576 PHE A O 1
ATOM 4351 N N . LEU A 1 577 ? -11.558 -20.906 7.382 1.00 94.44 577 LEU A N 1
ATOM 4352 C CA . LEU A 1 577 ? -11.195 -21.447 6.073 1.00 94.44 577 LEU A CA 1
ATOM 4353 C C . LEU A 1 577 ? -11.558 -20.398 5.017 1.00 94.44 577 LEU A C 1
ATOM 4355 O O . LEU A 1 577 ? -12.647 -19.832 5.086 1.00 94.44 577 LEU A O 1
ATOM 4359 N N . ARG A 1 578 ? -10.680 -20.131 4.050 1.00 94.75 578 ARG A N 1
ATOM 4360 C CA . ARG A 1 578 ? -10.936 -19.217 2.923 1.00 94.75 578 ARG A CA 1
ATOM 4361 C C . ARG A 1 578 ? -10.447 -19.845 1.621 1.00 94.75 578 ARG A C 1
ATOM 4363 O O . ARG A 1 578 ? -9.433 -20.537 1.622 1.00 94.75 578 ARG A O 1
ATOM 4370 N N . GLY A 1 579 ? -11.174 -19.631 0.531 1.00 95.44 579 GLY A N 1
ATOM 4371 C CA . GLY A 1 579 ? -10.726 -19.951 -0.822 1.00 95.44 579 GLY A CA 1
ATOM 4372 C C . GLY A 1 579 ? -10.857 -18.725 -1.716 1.00 95.44 579 GLY A C 1
ATOM 4373 O O . GLY A 1 579 ? -11.901 -18.075 -1.688 1.00 95.44 579 GLY A O 1
ATOM 4374 N N . ASP A 1 580 ? -9.826 -18.428 -2.501 1.00 95.25 580 ASP A N 1
ATOM 4375 C CA . ASP A 1 580 ? -9.761 -17.277 -3.403 1.00 95.25 580 ASP A CA 1
ATOM 4376 C C . ASP A 1 580 ? -9.339 -17.712 -4.805 1.00 95.25 580 ASP A C 1
ATOM 4378 O O . ASP A 1 580 ? -8.421 -18.516 -4.973 1.00 95.25 580 ASP A O 1
ATOM 4382 N N . TYR A 1 581 ? -9.958 -17.117 -5.819 1.00 95.88 581 TYR A N 1
ATOM 4383 C CA . TYR A 1 581 ? -9.449 -17.111 -7.186 1.00 95.88 581 TYR A CA 1
ATOM 4384 C C . TYR A 1 581 ? -9.159 -15.673 -7.619 1.00 95.88 581 TYR A C 1
ATOM 4386 O O . TYR A 1 581 ? -9.921 -14.762 -7.294 1.00 95.88 581 TYR A O 1
ATOM 4394 N N . ARG A 1 582 ? -8.079 -15.465 -8.372 1.00 91.75 582 ARG A N 1
ATOM 4395 C CA . ARG A 1 582 ? -7.684 -14.172 -8.934 1.00 91.75 582 ARG A CA 1
ATOM 4396 C C . ARG A 1 582 ? -7.106 -14.329 -10.339 1.00 91.75 582 ARG A C 1
ATOM 4398 O O . ARG A 1 582 ? -6.445 -15.321 -10.639 1.00 91.75 582 ARG A O 1
ATOM 4405 N N . GLN A 1 583 ? -7.312 -13.318 -11.174 1.00 92.94 583 GLN A N 1
ATOM 4406 C CA . GLN A 1 583 ? -6.698 -13.171 -12.489 1.00 92.94 583 GLN A CA 1
ATOM 4407 C C . GLN A 1 583 ? -6.129 -11.754 -12.647 1.00 92.94 583 GLN A C 1
ATOM 4409 O O . GLN A 1 583 ? -6.789 -10.781 -12.284 1.00 92.94 583 GLN A O 1
ATOM 4414 N N . ASP A 1 584 ? -4.942 -11.639 -13.245 1.00 89.69 584 ASP A N 1
ATOM 4415 C CA . ASP A 1 584 ? -4.324 -10.375 -13.658 1.00 89.69 584 ASP A CA 1
ATOM 4416 C C . ASP A 1 584 ? -3.924 -10.457 -15.135 1.00 89.69 584 ASP A C 1
ATOM 4418 O O . ASP A 1 584 ? -3.089 -11.274 -15.526 1.00 89.69 584 ASP A O 1
ATOM 4422 N N . ARG A 1 585 ? -4.470 -9.558 -15.952 1.00 92.62 585 ARG A N 1
ATOM 4423 C CA . ARG A 1 585 ? -4.029 -9.299 -17.322 1.00 92.62 585 ARG A CA 1
ATOM 4424 C C . ARG A 1 585 ? -3.181 -8.031 -17.332 1.00 92.62 585 ARG A C 1
ATOM 4426 O O . ARG A 1 585 ? -3.620 -7.003 -16.827 1.00 92.62 585 ARG A O 1
ATOM 4433 N N . ARG A 1 586 ? -2.015 -8.073 -17.970 1.00 91.44 586 ARG A N 1
ATOM 4434 C CA . ARG A 1 586 ? -1.303 -6.890 -18.463 1.00 91.44 586 ARG A CA 1
ATOM 4435 C C . ARG A 1 586 ? -1.265 -6.949 -19.979 1.00 91.44 586 ARG A C 1
ATOM 4437 O O . ARG A 1 586 ? -0.646 -7.853 -20.525 1.00 91.44 586 ARG A O 1
ATOM 4444 N N . ASP A 1 587 ? -1.885 -5.972 -20.622 1.00 95.19 587 ASP A N 1
ATOM 4445 C CA . ASP A 1 587 ? -1.589 -5.598 -22.003 1.00 95.19 587 ASP A CA 1
ATOM 4446 C C . ASP A 1 587 ? -0.386 -4.638 -21.977 1.00 95.19 587 ASP A C 1
ATOM 4448 O O . ASP A 1 587 ? -0.343 -3.713 -21.160 1.00 95.19 587 ASP A O 1
ATOM 4452 N N . SER A 1 588 ? 0.618 -4.871 -22.819 1.00 93.12 588 SER A N 1
ATOM 4453 C CA . SER A 1 588 ? 1.756 -3.966 -22.994 1.00 93.12 588 SER A CA 1
ATOM 4454 C C . SER A 1 588 ? 2.122 -3.880 -24.469 1.00 93.12 588 SER A C 1
ATOM 4456 O O . SER A 1 588 ? 2.078 -4.877 -25.189 1.00 93.12 588 SER A O 1
ATOM 4458 N N . ASN A 1 589 ? 2.552 -2.702 -24.930 1.00 94.75 589 ASN A N 1
ATOM 4459 C CA . ASN A 1 589 ? 3.068 -2.560 -26.297 1.00 94.75 589 ASN A CA 1
ATOM 4460 C C . ASN A 1 589 ? 4.461 -3.188 -26.503 1.00 94.75 589 ASN A C 1
ATOM 4462 O O . ASN A 1 589 ? 4.966 -3.177 -27.624 1.00 94.75 589 ASN A O 1
ATOM 4466 N N . LEU A 1 590 ? 5.062 -3.752 -25.451 1.00 90.88 590 LEU A N 1
ATOM 4467 C CA . LEU A 1 590 ? 6.264 -4.578 -25.510 1.00 90.88 590 LEU A CA 1
ATOM 4468 C C . LEU A 1 590 ? 5.898 -6.040 -25.195 1.00 90.88 590 LEU A C 1
ATOM 4470 O O . LEU A 1 590 ? 5.553 -6.326 -24.048 1.00 90.88 590 LEU A O 1
ATOM 4474 N N . PRO A 1 591 ? 6.050 -6.992 -26.140 1.00 89.00 591 PRO A N 1
ATOM 4475 C CA . PRO A 1 591 ? 5.712 -8.405 -25.921 1.00 89.00 591 PRO A CA 1
ATOM 4476 C C . PRO A 1 591 ? 6.443 -9.080 -24.751 1.00 89.00 591 PRO A C 1
ATOM 4478 O O . PRO A 1 591 ? 5.981 -10.097 -24.249 1.00 89.00 591 PRO A O 1
ATOM 4481 N N . ALA A 1 592 ? 7.568 -8.518 -24.295 1.00 84.19 592 ALA A N 1
ATOM 4482 C CA . ALA A 1 592 ? 8.256 -8.972 -23.088 1.00 84.19 592 ALA A CA 1
ATOM 4483 C C . ALA A 1 592 ? 7.419 -8.764 -21.810 1.00 84.19 592 ALA A C 1
ATOM 4485 O O . ALA A 1 592 ? 7.502 -9.571 -20.894 1.00 84.19 592 ALA A O 1
ATOM 4486 N N . PHE A 1 593 ? 6.603 -7.706 -21.748 1.00 86.94 593 PHE A N 1
ATOM 4487 C CA . PHE A 1 593 ? 5.780 -7.357 -20.585 1.00 86.94 593 PHE A CA 1
ATOM 4488 C C . PHE A 1 593 ? 4.297 -7.730 -20.770 1.00 86.94 593 PHE A C 1
ATOM 4490 O O . PHE A 1 593 ? 3.491 -7.491 -19.874 1.00 86.94 593 PHE A O 1
ATOM 4497 N N . ASP A 1 594 ? 3.914 -8.320 -21.903 1.00 89.38 594 ASP A N 1
ATOM 4498 C CA . ASP A 1 594 ? 2.552 -8.795 -22.156 1.00 89.38 594 ASP A CA 1
ATOM 4499 C C . ASP A 1 594 ? 2.285 -10.100 -21.374 1.00 89.38 594 ASP A C 1
ATOM 4501 O O . ASP A 1 594 ? 2.873 -11.138 -21.669 1.00 89.38 594 ASP A O 1
ATOM 4505 N N . THR A 1 595 ? 1.431 -10.061 -20.340 1.00 88.62 595 THR A N 1
ATOM 4506 C CA . THR A 1 595 ? 1.263 -11.183 -19.385 1.00 88.62 595 THR A CA 1
ATOM 4507 C C . THR A 1 595 ? -0.196 -11.432 -18.979 1.00 88.62 595 THR A C 1
ATOM 4509 O O . THR A 1 595 ? -1.048 -10.540 -19.009 1.00 88.62 595 THR A O 1
ATOM 4512 N N . ASN A 1 596 ? -0.522 -12.674 -18.615 1.00 90.88 596 ASN A N 1
ATOM 4513 C CA . ASN A 1 596 ? -1.853 -13.090 -18.156 1.00 90.88 596 ASN A CA 1
ATOM 4514 C C . ASN A 1 596 ? -1.692 -14.152 -17.058 1.00 90.88 596 ASN A C 1
ATOM 4516 O O . ASN A 1 596 ? -1.538 -15.333 -17.358 1.00 90.88 596 ASN A O 1
ATOM 4520 N N . GLY A 1 597 ? -1.659 -13.715 -15.801 1.00 88.44 597 GLY A N 1
ATOM 4521 C CA . GLY A 1 597 ? -1.509 -14.582 -14.634 1.00 88.44 597 GLY A CA 1
ATOM 4522 C C . GLY A 1 597 ? -2.857 -14.966 -14.031 1.00 88.44 597 GLY A C 1
ATOM 4523 O O . GLY A 1 597 ? -3.813 -14.187 -14.055 1.00 88.44 597 GLY A O 1
ATOM 4524 N N . HIS A 1 598 ? -2.925 -16.155 -13.440 1.00 92.69 598 HIS A N 1
ATOM 4525 C CA . HIS A 1 598 ? -4.044 -16.578 -12.604 1.00 92.69 598 HIS A CA 1
ATOM 4526 C C . HIS A 1 598 ? -3.526 -17.244 -11.329 1.00 92.69 598 HIS A C 1
ATOM 4528 O O . HIS A 1 598 ? -2.466 -17.866 -11.331 1.00 92.69 598 HIS A O 1
ATOM 4534 N N . VAL A 1 599 ? -4.251 -17.071 -10.226 1.00 91.50 599 VAL A N 1
ATOM 4535 C CA . VAL A 1 599 ? -3.847 -17.519 -8.890 1.00 91.50 599 VAL A CA 1
ATOM 4536 C C . VAL A 1 599 ? -5.060 -18.110 -8.183 1.00 91.50 599 VAL A C 1
ATOM 4538 O O . VAL A 1 599 ? -6.085 -17.445 -8.042 1.00 91.50 599 VAL A O 1
ATOM 4541 N N . PHE A 1 600 ? -4.935 -19.343 -7.703 1.00 96.00 600 PHE A N 1
ATOM 4542 C CA . PHE A 1 600 ? -5.897 -19.975 -6.807 1.00 96.00 600 PHE A CA 1
ATOM 4543 C C . PHE A 1 600 ? -5.254 -20.207 -5.439 1.00 96.00 600 PHE A C 1
ATOM 4545 O O . PHE A 1 600 ? -4.134 -20.715 -5.352 1.00 96.00 600 PHE A O 1
ATOM 4552 N N . ILE A 1 601 ? -5.959 -19.830 -4.372 1.00 93.62 601 ILE A N 1
ATOM 4553 C CA . ILE A 1 601 ? -5.488 -19.931 -2.989 1.00 93.62 601 ILE A CA 1
ATOM 4554 C C . ILE A 1 601 ? -6.527 -20.659 -2.135 1.00 93.62 601 ILE A C 1
ATOM 4556 O O . ILE A 1 601 ? -7.722 -20.392 -2.235 1.00 93.62 601 ILE A O 1
ATOM 4560 N N . VAL A 1 602 ? -6.064 -21.527 -1.234 1.00 96.44 602 VAL A N 1
ATOM 4561 C CA . VAL A 1 602 ? -6.861 -22.047 -0.111 1.00 96.44 602 VAL A CA 1
ATOM 4562 C C . VAL A 1 602 ? -6.113 -21.774 1.186 1.00 96.44 602 VAL A C 1
ATOM 4564 O O . VAL A 1 602 ? -4.950 -22.148 1.305 1.00 96.44 602 VAL A O 1
ATOM 4567 N N . GLN A 1 603 ? -6.768 -21.145 2.159 1.00 95.69 603 GLN A N 1
ATOM 4568 C CA . GLN A 1 603 ? -6.173 -20.722 3.426 1.00 95.69 603 GLN A CA 1
ATOM 4569 C C . GLN A 1 603 ? -6.875 -21.328 4.636 1.00 95.69 603 GLN A C 1
ATOM 4571 O O . GLN A 1 603 ? -8.102 -21.294 4.726 1.00 95.69 603 GLN A O 1
ATOM 4576 N N . LEU A 1 604 ? -6.087 -21.767 5.612 1.00 95.25 604 LEU A N 1
ATOM 4577 C CA . LEU A 1 604 ? -6.523 -22.079 6.969 1.00 95.25 604 LEU A CA 1
ATOM 4578 C C . LEU A 1 604 ? -5.780 -21.155 7.934 1.00 95.25 604 LEU A C 1
ATOM 4580 O O . LEU A 1 604 ? -4.552 -21.182 7.992 1.00 95.25 604 LEU A O 1
ATOM 4584 N N . GLY A 1 605 ? -6.509 -20.357 8.712 1.00 92.81 605 GLY A N 1
ATOM 4585 C CA . GLY A 1 605 ? -5.912 -19.526 9.758 1.00 92.81 605 GLY A CA 1
ATOM 4586 C C . GLY A 1 605 ? -6.370 -19.887 11.160 1.00 92.81 605 GLY A C 1
ATOM 4587 O O . GLY A 1 605 ? -7.473 -20.400 11.348 1.00 92.81 605 GLY A O 1
ATOM 4588 N N . LEU A 1 606 ? -5.493 -19.618 12.127 1.00 92.06 606 LEU A N 1
ATOM 4589 C CA . LEU A 1 606 ? -5.580 -19.990 13.537 1.00 92.06 606 LEU A CA 1
ATOM 4590 C C . LEU A 1 606 ? -5.041 -18.854 14.430 1.00 92.06 606 LEU A C 1
ATOM 4592 O O . LEU A 1 606 ? -4.006 -18.268 14.117 1.00 92.06 606 LEU A O 1
ATOM 4596 N N . GLY A 1 607 ? -5.663 -18.609 15.584 1.00 84.75 607 GLY A N 1
ATOM 4597 C CA . GLY A 1 607 ? -5.112 -17.778 16.664 1.00 84.75 607 GLY A CA 1
ATOM 4598 C C . GLY A 1 607 ? -5.962 -16.559 17.020 1.00 84.75 607 GLY A C 1
ATOM 4599 O O . GLY A 1 607 ? -7.173 -16.542 16.799 1.00 84.75 607 GLY A O 1
ATOM 4600 N N . TYR A 1 608 ? -5.318 -15.534 17.583 1.00 72.75 608 TYR A N 1
ATOM 4601 C CA . TYR A 1 608 ? -5.958 -14.267 17.947 1.00 72.75 608 TYR A CA 1
ATOM 4602 C C . TYR A 1 608 ? -6.060 -13.356 16.730 1.00 72.75 608 TYR A C 1
ATOM 4604 O O . TYR A 1 608 ? -5.393 -12.328 16.607 1.00 72.75 608 TYR A O 1
ATOM 4612 N N . LEU A 1 609 ? -6.909 -13.799 15.812 1.00 61.00 609 LEU A N 1
ATOM 4613 C CA . LEU A 1 609 ? -7.394 -13.011 14.700 1.00 61.00 609 LEU A CA 1
ATOM 4614 C C . LEU A 1 609 ? -8.057 -11.749 15.271 1.00 61.00 609 LEU A C 1
ATOM 4616 O O . LEU A 1 609 ? -8.888 -11.839 16.179 1.00 61.00 609 LEU A O 1
ATOM 4620 N N . GLY A 1 610 ? -7.729 -10.581 14.712 1.00 49.44 610 GLY A N 1
ATOM 4621 C CA . GLY A 1 610 ? -8.576 -9.394 14.866 1.00 49.44 610 GLY A CA 1
ATOM 4622 C C . GLY A 1 610 ? -10.017 -9.691 14.410 1.00 49.44 610 GLY A C 1
ATOM 4623 O O . GLY A 1 610 ? -10.236 -10.729 13.775 1.00 49.44 610 GLY A O 1
ATOM 4624 N N . PRO A 1 611 ? -10.999 -8.819 14.723 1.00 41.03 611 PRO A N 1
ATOM 4625 C CA . PRO A 1 611 ? -12.418 -9.069 14.448 1.00 41.03 611 PRO A CA 1
ATOM 4626 C C . PRO A 1 611 ? -12.603 -9.638 13.039 1.00 41.03 611 PRO A C 1
ATOM 4628 O O . PRO A 1 611 ? -12.239 -8.991 12.057 1.00 41.03 611 PRO A O 1
ATOM 4631 N N . ALA A 1 612 ? -13.074 -10.892 12.977 1.00 34.88 612 ALA A N 1
ATOM 4632 C CA . ALA A 1 612 ? -13.019 -11.711 11.768 1.00 34.88 612 ALA A CA 1
ATOM 4633 C C . ALA A 1 612 ? -13.628 -10.956 10.576 1.00 34.88 612 ALA A C 1
ATOM 4635 O O . ALA A 1 612 ? -14.644 -10.279 10.774 1.00 34.88 612 ALA A O 1
ATOM 4636 N N . PRO A 1 613 ? -13.025 -11.046 9.371 1.00 35.34 613 PRO A N 1
ATOM 4637 C CA . PRO A 1 613 ? -13.382 -10.189 8.247 1.00 35.34 613 PRO A CA 1
ATOM 4638 C C . PRO A 1 613 ? -14.887 -10.252 7.987 1.00 35.34 613 PRO A C 1
ATOM 4640 O O . PRO A 1 613 ? -15.406 -11.285 7.590 1.00 35.34 613 PRO A O 1
ATOM 4643 N N . VAL A 1 614 ? -15.560 -9.140 8.280 1.00 35.12 614 VAL A N 1
ATOM 4644 C CA . VAL A 1 614 ? -16.947 -8.802 7.934 1.00 35.12 614 VAL A CA 1
ATOM 4645 C C . VAL A 1 614 ? -17.994 -9.906 8.192 1.00 35.12 614 VAL A C 1
ATOM 4647 O O . VAL A 1 614 ? -18.619 -10.449 7.287 1.00 35.12 614 VAL A O 1
ATOM 4650 N N . GLY A 1 615 ? -18.300 -10.120 9.477 1.00 34.91 615 GLY A N 1
ATOM 4651 C CA . GLY A 1 615 ? -19.662 -10.465 9.915 1.00 34.91 615 GLY A CA 1
ATOM 4652 C C . GLY A 1 615 ? -20.041 -11.950 9.925 1.00 34.91 615 GLY A C 1
ATOM 4653 O O . GLY A 1 615 ? -20.736 -12.437 9.037 1.00 34.91 615 GLY A O 1
ATOM 4654 N N . GLY A 1 616 ? -19.711 -12.647 11.016 1.00 25.78 616 GLY A N 1
ATOM 4655 C CA . GLY A 1 616 ? -20.171 -14.021 11.235 1.00 25.78 616 GLY A CA 1
ATOM 4656 C C . GLY A 1 616 ? -19.965 -14.524 12.661 1.00 25.78 616 GLY A C 1
ATOM 4657 O O . GLY A 1 616 ? -19.030 -15.282 12.914 1.00 25.78 616 GLY A O 1
ATOM 4658 N N . VAL A 1 617 ? -20.860 -14.155 13.585 1.00 27.00 617 VAL A N 1
ATOM 4659 C CA . VAL A 1 617 ? -20.989 -14.868 14.869 1.00 27.00 617 VAL A CA 1
ATOM 4660 C C . VAL A 1 617 ? -21.461 -16.304 14.563 1.00 27.00 617 VAL A C 1
ATOM 4662 O O . VAL A 1 617 ? -22.385 -16.471 13.756 1.00 27.00 617 VAL A O 1
ATOM 4665 N N . PRO A 1 618 ? -20.842 -17.358 15.128 1.00 28.73 618 PRO A N 1
ATOM 4666 C CA . PRO A 1 618 ? -21.394 -18.707 15.047 1.00 28.73 618 PRO A CA 1
ATOM 4667 C C . PRO A 1 618 ? -22.686 -18.783 15.875 1.00 28.73 618 PRO A C 1
ATOM 4669 O O . PRO A 1 618 ? -22.707 -18.338 17.021 1.00 28.73 618 PRO A O 1
ATOM 4672 N N . ARG A 1 619 ? -23.754 -19.319 15.274 1.00 26.67 619 ARG A N 1
ATOM 4673 C CA . ARG A 1 619 ? -25.027 -19.611 15.958 1.00 26.67 619 ARG A CA 1
ATOM 4674 C C . ARG A 1 619 ? -24.905 -20.799 16.908 1.00 26.67 619 ARG A C 1
ATOM 4676 O O . ARG A 1 619 ? -24.142 -21.725 16.555 1.00 26.67 619 ARG A O 1
#

Radius of gyration: 33.22 Å; chains: 1; bounding box: 110×86×101 Å

pLDDT: mean 74.59, std 26.99, range [19.73, 98.75]

Foldseek 3Di:
DDDWDWDDDFQKTKIDDFPAADDPPPDDDDDDQQFPDWDWDADPRGIIIITGGPGDFDWDWDDDDVDIDIGTFDDDQDDDADDPDLADDDDDDDDDDDDDDDDDDDDDDDDDDDDDDDDDDDDDDDDDDDDDDDDDDDDDDDDDDDDDDDDDDDDDDDDDDDDDDDDDDDDDDDDDDDDDDDDDDDDDDDDDDFFADDSNPPQSLVCQQPNRDFFDDPPPPRQPPPGDPPPCPPLDADDDDLKGKFKKKKKKWKWKQAQQALFQGTDTWTKIKIWIKIKIWRQVPDPDRKTKIKIKIKIAIDPTPDPLQRDIKIKIKIWIWHDDPDWKIKIKMKIKIWHFSSVCLVCVLCPDFYHRWIKIKIKIKIKMKTPPSDQWIKMKMWMKIWMDTDPPGRFFTWMKTKIKIWTWGDPDPWKIKIWMKMKIFIQQGPVGRQLGKIKIKTKMWIFGPPDPQKTKIKIKIWMWMARCNADDQQGIDTGIWIWIKIWHDPDLQWIKMKIKTWDWDQDSADRHSIKIKTKITMWIWHQDPPQKIKTKTWMKMKIGTGDAHVVGPHTKIKIKIKMKIKMKHDPDQFKIKMKMKMWMAIDIPDSSNGHIMIMIMIMIMGTSRDPTRGDGDDD

Sequence (619 aa):
PTPARVERSGRDLLLVLPGAHPRPGLLLPFPNAGVAELTLKDSREGARIRIRLDKPLDYELRQEPGLMSVTIVPWAPVRDLSAKVLWPTAAGRPEAASPAAPPPVEHEARPAAPPPAEREAAPTAEPPVAHEAAPAAERAVEPEVTPAAPLPLEREAAPAAQPPVAAEAAATAEPPVRHEATPAAPPAVPREGQLGSAAGDVRDLYAKILPPPAGVGPEEAAPAEGGAAETVVQREGFQFGPVRLLPTLVTSYIDADTALLDTPQPVRDRYFQIEPRLTFDLGAAVPGGRKVELTYNPRFRTSTAFPELRHATHLATLSLEAPVGGRFTVRALHHYARGLIETTEVDPGREYFFRLSPFTRQQTLAGVAVSSGGRFSFDVLGSRDSVHLSDNAGFFDHRTDLVASSLIYELGPASHALLRYAWDHIPPSAQRAIIESRASTVSLEVKGELIPLVRGDLMVGYRHLSAPRGGTGGTQFDGTVVAASLRKEFTPSASVSLIGFRDTYPSGFEENAFYVATSAGLEADLGLPLSLVFHGTVGWQRNGYRVPAAGLAVPRRDELIGWSAGVGRSLTRWSFLRGDYRQDRRDSNLPAFDTNGHVFIVQLGLGYLGPAPVGGVPR